Protein AF-A0A2G6KMD9-F1 (afdb_monomer)

Secondary structure (DSSP, 8-state):
--SPPPTTEEP--EEE---HHHHHTT-S-EEEEEEEEEEEE-TT-PPTT-EEEEEEEETTTTEEEEEEEEEEEEEEEEETTEEEEESSSSSSPPPHHHHHHTT--HHHHHHHHHH--TT-EEEEEEEEEESEEE-PEEEEEPPPTTS-S---S-------EEE--SSS-PPPPSPPSS-S-S--BTTEEEETTTTEEEEEEE-TTSS-EEEEEHHHHTTTTTSS-------S-PPPP--SSEEEEEE---SS-B-TTTEEEEEEEEEETTEEEEEEE-S-BPTT-EEEEEE-SB-TTSPBP-S-EEEEEEEEEEEEEEEPPP-TTSS--TT-----------------------PPPEEEEEEEEEEEEEPPPP--------TTS--S-------GGGTTTTTTT-EETT--EEETTTTEEE-TTS-EEEGGGS----------SSEEEEE-TTSPEEEEETTEEEEEETTTTEEEE-SSS----SEEEE-TTS-EEEEETTEEEEEPTTS-EEEEE--SSS-SB-STT-BGGGB---SS--EEE-TTSPEEEEETTEEEEE-TTSBEEEEEEBTTB---TTT-TTS-PPPPPPPP-

Foldseek 3Di:
DLADAQPQWDADDKDFDDDPVCVVVVHPKFFDPFWDKDKDFPPQQPAALFWFFKWFQDPVQRDTGFAFTWFKKFFQAQDPLFTFIDRHRPSDGDDPVRCVVNVNDRVNRNVCSVVDHRGTIITIDIDGIGGIMGRTFGKDFDADDVRDPPLDPPDQDAKDKDFDDDDPFDDPPDPPPDDDPWPDDPFKTADVRLRKIKGWDDDPPDPWIKMFMVSCCLLQPPPDPDPPPDDDDDDDRFDQWTKMKIWAAAPAAFDDPFFQKKKKWKDWQNDIDIDIDGSRGGHRDIDIDTHNQAHPVRHHHQAWIKMKMKMKTKGKMFGFGFDPPDSRRRSPDDDDDDDDDDDDDDPDDRPPDPGDIDMDMDMHMDMDTHGHGQDSDPDPPPPPDDDDDDDDQDDVCVQQVPPSRIHIQCDWDARPRQQWIQGNNGDIDGCPPVPDDDDCLDDDPFAFAEAAPVGWTWGDDQFFIWTQDSVVRDIDTLAPGGAGFPGWYQAPVRWIWTQAFQFIWTQDNNRDTHTQAGCNAQDFDPDFFDARNRDRAHGDWDWDADNVRKIWIDGAFFIWIQDPVRTIDTPAADHPDADDCVVPVPHRTDHDPDDDD

pLDDT: mean 72.75, std 21.97, range [21.19, 98.0]

Solvent-accessible surface area (backbone atoms only — not comparable to full-atom values): 35023 Å² total; per-residue (Å²): 129,99,64,87,71,59,93,56,53,34,91,75,49,71,52,67,62,87,53,72,68,43,61,75,67,69,50,93,65,50,74,51,98,57,72,44,78,48,77,43,74,40,85,61,49,66,52,45,33,39,42,36,19,20,29,35,50,40,80,89,76,56,39,77,44,64,34,65,43,22,36,22,33,29,31,66,38,70,56,99,65,26,40,36,40,18,57,68,52,80,84,48,74,56,49,76,66,61,34,53,76,70,68,56,45,75,68,53,27,32,53,45,35,76,75,51,52,63,73,43,43,31,37,42,34,73,40,53,53,48,44,44,35,37,51,35,39,32,44,43,66,40,62,27,95,89,73,44,68,81,60,56,75,76,76,79,58,78,41,51,67,46,59,59,72,80,70,99,56,77,79,79,69,77,80,72,81,88,69,92,76,65,74,80,46,98,48,42,46,70,40,76,86,74,70,26,47,32,38,48,43,81,41,90,96,54,101,48,35,40,20,36,40,45,77,59,39,82,78,58,80,72,85,58,100,63,87,82,85,69,91,73,95,68,75,78,77,77,54,73,40,29,45,39,33,41,56,73,26,70,96,41,56,47,54,62,50,26,34,64,34,34,37,43,36,41,36,40,66,87,38,76,48,76,50,78,40,68,27,83,37,55,57,65,32,65,51,77,47,78,37,73,24,49,38,68,86,67,48,76,48,86,48,63,39,69,32,39,42,38,38,35,46,27,26,41,27,31,69,47,86,56,54,70,92,41,66,49,31,32,83,57,80,86,76,87,69,88,82,85,88,84,85,83,90,74,91,73,77,79,84,83,49,75,61,62,80,43,78,47,75,49,74,32,57,37,74,45,74,42,56,42,31,72,84,82,75,87,68,80,81,70,82,89,73,74,82,86,89,75,86,78,78,54,51,85,56,67,65,23,68,84,62,85,55,27,18,45,42,86,51,64,49,62,25,84,73,71,42,32,36,38,40,12,71,64,53,74,47,58,48,86,76,61,70,84,82,89,72,88,88,75,89,68,100,40,52,78,48,41,69,47,97,88,66,28,37,33,31,33,38,71,43,36,42,32,42,34,38,70,92,76,73,44,76,43,74,52,49,70,58,84,42,61,40,80,48,45,42,64,32,87,86,69,47,41,36,37,32,28,67,8,27,37,22,41,54,44,97,82,19,47,75,42,82,58,30,27,52,61,35,69,74,49,55,79,58,54,68,34,51,25,51,44,19,35,29,57,58,72,67,59,69,49,55,47,91,86,68,31,37,41,32,48,46,90,26,18,37,31,34,35,44,90,86,43,28,24,39,73,78,38,30,41,71,87,43,79,46,54,60,88,80,39,85,87,52,64,47,37,65,70,82,75,75,85,126

Nearest PDB structures (foldseek):
  6vhh-assembly1_A  TM=6.179E-01  e=1.095E-17  Homo sapiens
  6ske-assembly2_C  TM=5.964E-01  e=6.417E-18  Gallus gallus
  7bam-assembly1_B  TM=6.056E-01  e=3.021E-17  Homo sapiens
  8r51-assembly1_A  TM=6.119E-01  e=1.761E-16  Mus musculus
  8fia-assembly1_A-2  TM=5.191E-01  e=4.657E-18  Drosophila melanogaster

Structure (mmCIF, N/CA/C/O backbone):
data_AF-A0A2G6KMD9-F1
#
_entry.id   AF-A0A2G6KMD9-F1
#
loop_
_atom_site.group_PDB
_atom_site.id
_atom_site.type_symbol
_atom_site.label_atom_id
_atom_site.label_alt_id
_atom_site.label_comp_id
_atom_site.label_asym_id
_atom_site.label_entity_id
_atom_site.label_seq_id
_atom_site.pdbx_PDB_ins_code
_atom_site.Cartn_x
_atom_site.Cartn_y
_atom_site.Cartn_z
_atom_site.occupancy
_atom_site.B_iso_or_equiv
_atom_site.auth_seq_id
_atom_site.auth_comp_id
_atom_site.auth_asym_id
_atom_site.auth_atom_id
_atom_site.pdbx_PDB_model_num
ATOM 1 N N . MET A 1 1 ? -18.897 -0.522 8.073 1.00 76.06 1 MET A N 1
ATOM 2 C CA . MET A 1 1 ? -18.429 0.690 8.773 1.00 76.06 1 MET A CA 1
ATOM 3 C C . MET A 1 1 ? -18.901 1.916 8.015 1.00 76.06 1 MET A C 1
ATOM 5 O O . MET A 1 1 ? -18.719 1.930 6.805 1.00 76.06 1 MET A O 1
ATOM 9 N N . PRO A 1 2 ? -19.543 2.889 8.679 1.00 77.81 2 PRO A N 1
ATOM 10 C CA . PRO A 1 2 ? -20.157 4.060 8.036 1.00 77.81 2 PRO A CA 1
ATOM 11 C C . PRO A 1 2 ? -19.167 5.186 7.677 1.00 77.81 2 PRO A C 1
ATOM 13 O O . PRO A 1 2 ? -19.543 6.108 6.963 1.00 77.81 2 PRO A O 1
ATOM 16 N N . GLY A 1 3 ? -17.921 5.115 8.153 1.00 73.19 3 GLY A N 1
ATOM 17 C CA . GLY A 1 3 ? -16.843 6.055 7.845 1.00 73.19 3 GLY A CA 1
ATOM 18 C C . GLY A 1 3 ? -15.487 5.481 8.257 1.00 73.19 3 GLY A C 1
ATOM 19 O O . GLY A 1 3 ? -15.435 4.512 9.022 1.00 73.19 3 GLY A O 1
ATOM 20 N N . GLU A 1 4 ? -14.396 6.058 7.748 1.00 70.38 4 GLU A N 1
ATOM 21 C CA . GLU A 1 4 ? -13.040 5.655 8.138 1.00 70.38 4 GLU A CA 1
ATOM 22 C C . GLU A 1 4 ? -12.811 5.908 9.634 1.00 70.38 4 GLU A C 1
ATOM 24 O O . GLU A 1 4 ? -13.211 6.937 10.183 1.00 70.38 4 GLU A O 1
ATOM 29 N N . LEU A 1 5 ? -12.187 4.942 10.305 1.00 65.56 5 LEU A N 1
ATOM 30 C CA . LEU A 1 5 ? -11.776 5.087 11.694 1.00 65.56 5 LEU A CA 1
ATOM 31 C C . LEU A 1 5 ? -10.442 5.834 11.792 1.00 65.56 5 LEU A C 1
ATOM 33 O O . LEU A 1 5 ? -9.639 5.802 10.856 1.00 65.56 5 LEU A O 1
ATOM 37 N N . PRO A 1 6 ? -10.145 6.428 12.957 1.00 64.06 6 PRO A N 1
ATOM 38 C CA . PRO A 1 6 ? -8.815 6.934 13.257 1.00 64.06 6 PRO A CA 1
ATOM 39 C C . PRO A 1 6 ? -7.731 5.867 12.985 1.00 64.06 6 PRO A C 1
ATOM 41 O O . PRO A 1 6 ? -7.914 4.706 13.352 1.00 64.06 6 PRO A O 1
ATOM 44 N N . PRO A 1 7 ? -6.583 6.219 12.372 1.00 55.38 7 PRO A N 1
ATOM 45 C CA . PRO A 1 7 ? -5.608 5.236 11.879 1.00 55.38 7 PRO A CA 1
ATOM 46 C C . PRO A 1 7 ? -5.012 4.277 12.924 1.00 55.38 7 PRO A C 1
ATOM 48 O O . PRO A 1 7 ? -4.475 3.234 12.557 1.00 55.38 7 PRO A O 1
ATOM 51 N N . ALA A 1 8 ? -5.067 4.640 14.210 1.00 59.06 8 ALA A N 1
ATOM 52 C CA . ALA A 1 8 ? -4.563 3.832 15.323 1.00 59.06 8 ALA A CA 1
ATOM 53 C C . ALA A 1 8 ? -5.624 2.893 15.928 1.00 59.06 8 ALA A C 1
ATOM 55 O O . ALA A 1 8 ? -5.355 2.242 16.933 1.00 59.06 8 ALA A O 1
ATOM 56 N N . THR A 1 9 ? -6.819 2.824 15.342 1.00 69.25 9 THR A N 1
ATOM 57 C CA . THR A 1 9 ? -7.937 2.031 15.851 1.00 69.25 9 THR A CA 1
ATOM 58 C C . THR A 1 9 ? -7.910 0.619 15.269 1.00 69.25 9 THR A C 1
ATOM 60 O O . THR A 1 9 ? -7.997 0.433 14.056 1.00 69.25 9 THR A O 1
ATOM 63 N N . GLY A 1 10 ? -7.782 -0.389 16.129 1.00 71.62 10 GLY A N 1
ATOM 64 C CA . GLY A 1 10 ? -7.841 -1.793 15.740 1.00 71.62 10 GLY A CA 1
ATOM 65 C C . GLY A 1 10 ? -9.282 -2.285 15.761 1.00 71.62 10 GLY A C 1
ATOM 66 O O . GLY A 1 10 ? -9.937 -2.182 16.793 1.00 71.62 10 GLY A O 1
ATOM 67 N N . TYR A 1 11 ? -9.758 -2.836 14.644 1.00 77.38 11 TYR A N 1
ATOM 68 C CA . TYR A 1 11 ? -11.122 -3.355 14.517 1.00 77.38 11 TYR A CA 1
ATOM 69 C C . TYR A 1 11 ? -11.401 -4.490 15.502 1.00 77.38 11 TYR A C 1
ATOM 71 O O . TYR A 1 11 ? -10.629 -5.442 15.574 1.00 77.38 11 TYR A O 1
ATOM 79 N N . THR A 1 12 ? -12.521 -4.416 16.205 1.00 84.19 12 THR A N 1
ATOM 80 C CA . THR A 1 12 ? -13.030 -5.446 17.109 1.00 84.19 12 THR A CA 1
ATOM 81 C C . THR A 1 12 ? -14.528 -5.645 16.856 1.00 84.19 12 THR A C 1
ATOM 83 O O . THR A 1 12 ? -14.895 -6.544 16.105 1.00 84.19 12 THR A O 1
ATOM 86 N N . PHE A 1 13 ? -15.390 -4.793 17.413 1.00 89.56 13 PHE A N 1
ATOM 87 C CA . PHE A 1 13 ? -16.843 -4.889 17.337 1.00 89.56 13 PHE A CA 1
ATOM 88 C C . PHE A 1 13 ? -17.452 -3.539 16.971 1.00 89.56 13 PHE A C 1
ATOM 90 O O . PHE A 1 13 ? -17.225 -2.532 17.643 1.00 89.56 13 PHE A O 1
ATOM 97 N N . ALA A 1 14 ? -18.274 -3.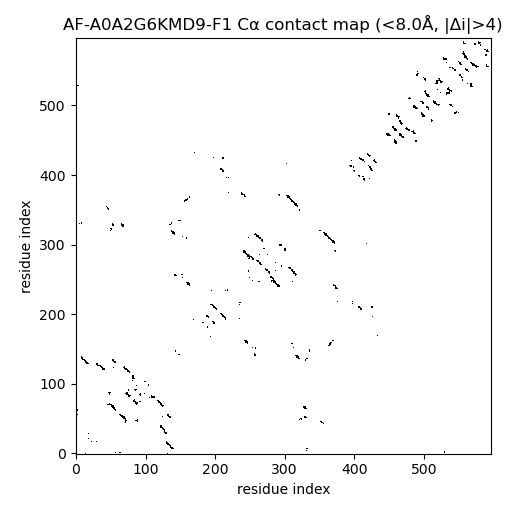543 15.926 1.00 90.25 14 ALA A N 1
ATOM 98 C CA . ALA A 1 14 ? -19.079 -2.402 15.533 1.00 90.25 14 ALA A CA 1
ATOM 99 C C . ALA A 1 14 ? -20.473 -2.875 15.127 1.00 90.25 14 ALA A C 1
ATOM 101 O O . ALA A 1 14 ? -20.619 -3.844 14.379 1.00 90.25 14 ALA A O 1
ATOM 102 N N . ALA A 1 15 ? -21.492 -2.168 15.599 1.00 91.19 15 ALA A N 1
ATOM 103 C CA . ALA A 1 15 ? -22.884 -2.503 15.353 1.00 91.19 15 ALA A CA 1
ATOM 104 C C . ALA A 1 15 ? -23.714 -1.237 15.143 1.00 91.19 15 ALA A C 1
ATOM 106 O O . ALA A 1 15 ? -23.487 -0.206 15.772 1.00 91.19 15 ALA A O 1
ATOM 107 N N . GLU A 1 16 ? -24.708 -1.322 14.264 1.00 89.38 16 GLU A N 1
ATOM 108 C CA . GLU A 1 16 ? -25.755 -0.314 14.133 1.00 89.38 16 GLU A CA 1
ATOM 109 C C . GLU A 1 16 ? -27.092 -0.984 14.433 1.00 89.38 16 GLU A C 1
ATOM 111 O O . GLU A 1 16 ? -27.443 -2.000 13.834 1.00 89.38 16 GLU A O 1
ATOM 116 N N . PHE A 1 17 ? -27.829 -0.413 15.380 1.00 86.12 17 PHE A N 1
ATOM 117 C CA . PHE A 1 17 ? -29.127 -0.921 15.804 1.00 86.12 17 PHE A CA 1
ATOM 118 C C . PHE A 1 17 ? -30.247 -0.066 15.207 1.00 86.12 17 PHE A C 1
ATOM 120 O O . PHE A 1 17 ? -30.090 1.139 15.011 1.00 86.12 17 PHE A O 1
ATOM 127 N N . SER A 1 18 ? -31.395 -0.679 14.932 1.00 86.25 18 SER A N 1
ATOM 128 C CA . SER A 1 18 ? -32.607 0.016 14.491 1.00 86.25 18 SER A CA 1
ATOM 129 C C . SER A 1 18 ? -33.849 -0.676 15.055 1.00 86.25 18 SER A C 1
ATOM 131 O O . SER A 1 18 ? -33.765 -1.794 15.561 1.00 86.25 18 SER A O 1
ATOM 133 N N . VAL A 1 19 ? -34.994 0.003 14.994 1.00 89.75 19 VAL A N 1
ATOM 134 C CA . VAL A 1 19 ? -36.308 -0.567 15.325 1.00 89.75 19 VAL A CA 1
ATOM 135 C C . VAL A 1 19 ? -37.281 -0.273 14.196 1.00 89.75 19 VAL A C 1
ATOM 137 O O . VAL A 1 19 ? -37.275 0.830 13.641 1.00 89.75 19 VAL A O 1
ATOM 140 N N . ASP A 1 20 ? -38.137 -1.242 13.883 1.00 90.56 20 ASP A N 1
ATOM 141 C CA . ASP A 1 20 ? -39.051 -1.188 12.737 1.00 90.56 20 ASP A CA 1
ATOM 142 C C . ASP A 1 20 ? -39.938 0.062 12.751 1.00 90.56 20 ASP A C 1
ATOM 144 O O . ASP A 1 20 ? -40.170 0.682 11.715 1.00 90.56 20 ASP A O 1
ATOM 148 N N . GLN A 1 21 ? -40.383 0.496 13.934 1.00 90.94 21 GLN A N 1
ATOM 149 C CA . GLN A 1 21 ? -41.205 1.696 14.089 1.00 90.94 21 GLN A CA 1
ATOM 150 C C . GLN A 1 21 ? -40.458 2.973 13.685 1.00 90.94 21 GLN A C 1
ATOM 152 O O . GLN A 1 21 ? -41.065 3.873 13.110 1.00 90.94 21 GLN A O 1
ATOM 157 N N . ALA A 1 22 ? -39.152 3.065 13.961 1.00 87.12 22 ALA A N 1
ATOM 158 C CA . ALA A 1 22 ? -38.348 4.225 13.579 1.00 87.12 22 ALA A CA 1
ATOM 159 C C . ALA A 1 22 ? -38.139 4.278 12.060 1.00 87.12 22 ALA A C 1
ATOM 161 O O . ALA A 1 22 ? -38.238 5.351 11.467 1.00 87.12 22 ALA A O 1
ATOM 162 N N . ILE A 1 23 ? -37.930 3.116 11.431 1.00 85.06 23 ILE A N 1
ATOM 163 C CA . ILE A 1 23 ? -37.818 2.991 9.972 1.00 85.06 23 ILE A CA 1
ATOM 164 C C . ILE A 1 23 ? -39.144 3.379 9.310 1.00 85.06 23 ILE A C 1
ATOM 166 O O . ILE A 1 23 ? -39.164 4.219 8.412 1.00 85.06 23 ILE A O 1
ATOM 170 N N . ALA A 1 24 ? -40.260 2.826 9.791 1.00 89.81 24 ALA A N 1
ATOM 171 C CA . ALA A 1 24 ? -41.595 3.112 9.269 1.00 89.81 24 ALA A CA 1
ATOM 172 C C . ALA A 1 24 ? -41.994 4.590 9.424 1.00 89.81 24 ALA A C 1
ATOM 174 O O . ALA A 1 24 ? -42.695 5.132 8.571 1.00 89.81 24 ALA A O 1
ATOM 175 N N . ALA A 1 25 ? -41.533 5.254 10.487 1.00 90.38 25 ALA A N 1
ATOM 176 C CA . ALA A 1 25 ? -41.767 6.677 10.723 1.00 90.38 25 ALA A CA 1
ATOM 177 C C . ALA A 1 25 ? -40.819 7.605 9.936 1.00 90.38 25 ALA A C 1
ATOM 179 O O . ALA A 1 25 ? -40.954 8.824 10.038 1.00 90.38 25 ALA A O 1
ATOM 180 N N . GLY A 1 26 ? -39.844 7.066 9.193 1.00 87.00 26 GLY A N 1
ATOM 181 C CA . GLY A 1 26 ? -38.808 7.865 8.533 1.00 87.00 26 GLY A CA 1
ATOM 182 C C . GLY A 1 26 ? -37.930 8.649 9.517 1.00 87.00 26 GLY A C 1
ATOM 183 O O . GLY A 1 26 ? -37.413 9.712 9.175 1.00 87.00 26 GLY A O 1
ATOM 184 N N . ALA A 1 27 ? -37.794 8.165 10.756 1.00 85.00 27 ALA A N 1
ATOM 185 C CA . ALA A 1 27 ? -37.004 8.828 11.783 1.00 85.00 27 ALA A CA 1
ATOM 186 C C . ALA A 1 27 ? -35.503 8.717 11.474 1.00 85.00 27 ALA A C 1
ATOM 188 O O . ALA A 1 27 ? -35.006 7.659 11.095 1.00 85.00 27 ALA A O 1
ATOM 189 N N . SER A 1 28 ? -34.761 9.806 11.684 1.00 78.25 28 SER A N 1
ATOM 190 C CA . SER A 1 28 ? -33.312 9.848 11.447 1.00 78.25 28 SER A CA 1
ATOM 191 C C . SER A 1 28 ? -32.477 9.283 12.603 1.00 78.25 28 SER A C 1
ATOM 193 O O . SER A 1 28 ? -31.307 8.963 12.412 1.00 78.25 28 SER A O 1
ATOM 195 N N . THR A 1 29 ? -33.050 9.168 13.805 1.00 83.38 29 THR A N 1
ATOM 196 C CA . THR A 1 29 ? -32.391 8.607 14.995 1.00 83.38 29 THR A CA 1
ATOM 197 C C . THR A 1 29 ? -33.424 8.171 16.038 1.00 83.38 29 THR A C 1
ATOM 199 O O . THR A 1 29 ? -34.547 8.680 16.063 1.00 83.38 29 THR A O 1
ATOM 202 N N . VAL A 1 30 ? -33.034 7.259 16.929 1.00 90.06 30 VAL A N 1
ATOM 203 C CA . VAL A 1 30 ? -33.793 6.881 18.130 1.00 90.06 30 VAL A CA 1
ATOM 204 C C . VAL A 1 30 ? -32.983 7.303 19.342 1.00 90.06 30 VAL A C 1
ATOM 206 O O . VAL A 1 30 ? -31.837 6.892 19.466 1.00 90.06 30 VAL A O 1
ATOM 209 N N . LYS A 1 31 ? -33.563 8.103 20.238 1.00 91.69 31 LYS A N 1
ATOM 210 C CA . LYS A 1 31 ? -32.912 8.556 21.477 1.00 91.69 31 LYS A CA 1
ATOM 211 C C . LYS A 1 31 ? -33.617 7.960 22.684 1.00 91.69 31 LYS A C 1
ATOM 213 O O . LYS A 1 31 ? -34.846 7.929 22.721 1.00 91.69 31 LYS A O 1
ATOM 218 N N . PHE A 1 32 ? -32.848 7.527 23.673 1.00 93.00 32 PHE A N 1
ATOM 219 C CA . PHE A 1 32 ? -33.397 6.946 24.891 1.00 93.00 32 PHE A CA 1
ATOM 220 C C . PHE A 1 32 ? -33.556 7.998 25.984 1.00 93.00 32 PHE A C 1
ATOM 222 O O . PHE A 1 32 ? -32.746 8.914 26.112 1.00 93.00 32 PHE A O 1
ATOM 229 N N . SER A 1 33 ? -34.598 7.853 26.802 1.00 92.81 33 SER A N 1
ATOM 230 C CA . SER A 1 33 ? -34.796 8.683 27.996 1.00 92.81 33 SER A CA 1
ATOM 231 C C . SER A 1 33 ? -33.797 8.358 29.111 1.00 92.81 33 SER A C 1
ATOM 233 O O . SER A 1 33 ? -33.585 9.180 30.000 1.00 92.81 33 SER A O 1
ATOM 235 N N . GLN A 1 34 ? -33.188 7.172 29.062 1.00 89.62 34 GLN A N 1
ATOM 236 C CA . GLN A 1 34 ? -32.118 6.706 29.940 1.00 89.62 34 GLN A CA 1
ATOM 237 C C . GLN A 1 34 ? -31.128 5.867 29.120 1.00 89.62 34 GLN A C 1
ATOM 239 O O . GLN A 1 34 ? -31.553 5.247 28.144 1.00 89.62 34 GLN A O 1
ATOM 244 N N . PRO A 1 35 ? -29.832 5.821 29.477 1.00 91.50 35 PRO A N 1
ATOM 245 C CA . PRO A 1 35 ? -28.874 4.974 28.775 1.00 91.50 35 PRO A CA 1
ATOM 246 C C . PRO A 1 35 ? -29.306 3.502 28.761 1.00 91.50 35 PRO A C 1
ATOM 248 O O . PRO A 1 35 ? -29.755 2.970 29.775 1.00 91.50 35 PRO A O 1
ATOM 251 N N . VAL A 1 36 ? -29.140 2.845 27.617 1.00 92.19 36 VAL A N 1
ATOM 252 C CA . VAL A 1 36 ? -29.391 1.413 27.425 1.00 92.19 36 VAL A CA 1
ATOM 253 C C . VAL A 1 36 ? -28.057 0.681 27.374 1.00 92.19 36 VAL A C 1
ATOM 255 O O . VAL A 1 36 ? -27.100 1.155 26.755 1.00 92.19 36 VAL A O 1
ATOM 258 N N . VAL A 1 37 ? -27.997 -0.477 28.028 1.00 93.75 37 VAL A N 1
ATOM 259 C CA . VAL A 1 37 ? -26.789 -1.301 28.092 1.00 93.75 37 VAL A CA 1
ATOM 260 C C . VAL A 1 37 ? -26.706 -2.215 26.873 1.00 93.75 37 VAL A C 1
ATOM 262 O O . VAL A 1 37 ? -27.661 -2.919 26.547 1.00 93.75 37 VAL A O 1
ATOM 265 N N . VAL A 1 38 ? -25.549 -2.217 26.224 1.00 93.25 38 VAL A N 1
ATOM 266 C CA . VAL A 1 38 ? -25.149 -3.202 25.222 1.00 93.25 38 VAL A CA 1
ATOM 267 C C . VAL A 1 38 ? -24.173 -4.161 25.892 1.00 93.25 38 VAL A C 1
ATOM 269 O O . VAL A 1 38 ? -23.189 -3.724 26.500 1.00 93.25 38 VAL A O 1
ATOM 272 N N . TYR A 1 39 ? -24.467 -5.455 25.788 1.00 95.06 39 TYR A N 1
ATOM 273 C CA . TYR A 1 39 ? -23.563 -6.523 26.192 1.00 95.06 39 TYR A CA 1
ATOM 274 C C . TYR A 1 39 ? -23.031 -7.220 24.955 1.00 95.06 39 TYR A C 1
ATOM 276 O O . TYR A 1 39 ? -23.813 -7.553 24.068 1.00 95.06 39 TYR A O 1
ATOM 284 N N . GLU A 1 40 ? -21.731 -7.462 24.946 1.00 95.56 40 GLU A N 1
ATOM 285 C CA . GLU A 1 40 ? -21.066 -8.304 23.960 1.00 95.56 40 GLU A CA 1
ATOM 286 C C . GLU A 1 40 ? -20.193 -9.307 24.710 1.00 95.56 40 GLU A C 1
ATOM 288 O O . GLU A 1 40 ? -19.603 -8.965 25.741 1.00 95.56 40 GLU A O 1
ATOM 293 N N . ASP A 1 41 ? -20.098 -10.539 24.221 1.00 95.31 41 ASP A N 1
ATOM 294 C CA . ASP A 1 41 ? -19.186 -11.517 24.807 1.00 95.31 41 ASP A CA 1
ATOM 295 C C . ASP A 1 41 ? -17.748 -10.994 24.729 1.00 95.31 41 ASP A C 1
ATOM 297 O O . ASP A 1 41 ? -17.342 -10.365 23.753 1.00 95.31 41 ASP A O 1
ATOM 301 N N . ASN A 1 42 ? -16.918 -11.269 25.734 1.00 93.56 42 ASN A N 1
ATOM 302 C CA . ASN A 1 42 ? -15.502 -10.906 25.684 1.00 93.56 42 ASN A CA 1
ATOM 303 C C . ASN A 1 42 ? -14.715 -11.890 24.798 1.00 93.56 42 ASN A C 1
ATOM 305 O O . ASN A 1 42 ? -13.782 -12.555 25.248 1.00 93.56 42 ASN A O 1
ATOM 309 N N . PHE A 1 43 ? -15.096 -11.997 23.524 1.00 90.56 43 PHE A N 1
ATOM 310 C CA . PHE A 1 43 ? -14.591 -12.990 22.571 1.00 90.56 43 PHE A CA 1
ATOM 311 C C . PHE A 1 43 ? -13.095 -12.826 22.250 1.00 90.56 43 PHE A C 1
ATOM 313 O O . PHE A 1 43 ? -12.441 -13.777 21.822 1.00 90.56 43 PHE A O 1
ATOM 320 N N . LEU A 1 44 ? -12.529 -11.638 22.500 1.00 86.25 44 LEU A N 1
ATOM 321 C CA . LEU A 1 44 ? -11.090 -11.359 22.396 1.00 86.25 44 LEU A CA 1
ATOM 322 C C . LEU A 1 44 ? -10.331 -11.580 23.715 1.00 86.25 44 LEU A C 1
ATOM 324 O O . LEU A 1 44 ? -9.125 -11.349 23.759 1.00 86.25 44 LEU A O 1
ATOM 328 N N . ASN A 1 45 ? -11.007 -12.040 24.775 1.00 88.50 45 ASN A N 1
ATOM 329 C CA . ASN A 1 45 ? -10.433 -12.322 26.095 1.00 88.50 45 ASN A CA 1
ATOM 330 C C . ASN A 1 45 ? -9.633 -11.145 26.676 1.00 88.50 45 ASN A C 1
ATOM 332 O O . ASN A 1 45 ? -8.581 -11.325 27.299 1.00 88.50 45 ASN A O 1
ATOM 336 N N . PHE A 1 46 ? -10.116 -9.922 26.460 1.00 87.25 46 PHE A N 1
ATOM 337 C CA . PHE A 1 46 ? -9.489 -8.738 27.024 1.00 87.25 46 PHE A CA 1
ATOM 338 C C . PHE A 1 46 ? -9.587 -8.746 28.565 1.00 87.25 46 PHE A C 1
ATOM 340 O O . PHE A 1 46 ? -10.531 -9.318 29.120 1.00 87.25 46 PHE A O 1
ATOM 347 N N . PRO A 1 47 ? -8.606 -8.158 29.277 1.00 89.31 47 PRO A N 1
ATOM 348 C CA . PRO A 1 47 ? -8.546 -8.189 30.738 1.00 89.31 47 PRO A CA 1
ATOM 349 C C . PRO A 1 47 ? -9.810 -7.662 31.427 1.00 89.31 47 PRO A C 1
ATOM 351 O O . PRO A 1 47 ? -10.335 -6.605 31.082 1.00 89.31 47 PRO A O 1
ATOM 354 N N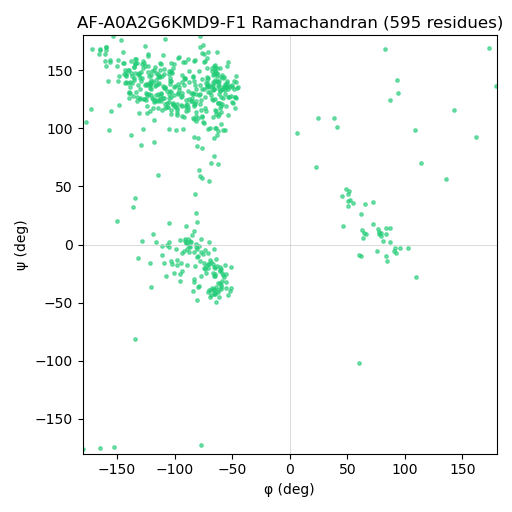 . ILE A 1 48 ? -10.266 -8.375 32.458 1.00 91.81 48 ILE A N 1
ATOM 355 C CA . ILE A 1 48 ? -11.375 -7.922 33.307 1.00 91.81 48 ILE A CA 1
ATOM 356 C C . ILE A 1 48 ? -10.985 -6.613 34.000 1.00 91.81 48 ILE A C 1
ATOM 358 O O . ILE A 1 48 ? -9.839 -6.435 34.404 1.00 91.81 48 ILE A O 1
ATOM 362 N N . GLY A 1 49 ? -11.936 -5.690 34.116 1.00 89.75 49 GLY A N 1
ATOM 363 C CA . GLY A 1 49 ? -11.730 -4.355 34.668 1.00 89.75 49 GLY A CA 1
ATOM 364 C C . GLY A 1 49 ? -11.211 -3.322 33.669 1.00 89.75 49 GLY A C 1
ATOM 365 O O . GLY A 1 49 ? -11.314 -2.117 33.925 1.00 89.75 49 GLY A O 1
ATOM 366 N N . GLU A 1 50 ? -10.726 -3.744 32.499 1.00 86.06 50 GLU A N 1
ATOM 367 C CA . GLU A 1 50 ? -10.264 -2.820 31.467 1.00 86.06 50 GLU A CA 1
ATOM 368 C C . GLU A 1 50 ? -11.422 -1.977 30.908 1.00 86.06 50 GLU A C 1
ATOM 370 O O . GLU A 1 50 ? -12.581 -2.404 30.850 1.00 86.06 50 GLU A O 1
ATOM 375 N N . ALA A 1 51 ? -11.106 -0.736 30.534 1.00 88.94 51 ALA A N 1
ATOM 376 C CA . ALA A 1 51 ? -12.057 0.137 29.869 1.00 88.94 51 ALA A CA 1
ATOM 377 C C . ALA A 1 51 ? -12.288 -0.353 28.431 1.00 88.94 51 ALA A C 1
ATOM 379 O O . ALA A 1 51 ? -11.339 -0.680 27.720 1.00 88.94 51 ALA A O 1
ATOM 380 N N . VAL A 1 52 ? -13.541 -0.361 27.993 1.00 91.88 52 VAL A N 1
ATOM 381 C CA . VAL A 1 52 ? -13.918 -0.587 26.592 1.00 91.88 52 VAL A CA 1
ATOM 382 C C . VAL A 1 52 ? -13.995 0.788 25.933 1.00 91.88 52 VAL A C 1
ATOM 384 O O . VAL A 1 52 ? -14.885 1.552 26.307 1.00 91.88 52 VAL A O 1
ATOM 387 N N . PRO A 1 53 ? -13.080 1.183 25.029 1.00 89.88 53 PRO A N 1
ATOM 388 C CA . PRO A 1 53 ? -13.201 2.460 24.339 1.00 89.88 53 PRO A CA 1
ATOM 389 C C . PRO A 1 53 ? -14.373 2.406 23.372 1.00 89.88 53 PRO A C 1
ATOM 391 O O . PRO A 1 53 ? -14.492 1.459 22.603 1.00 89.88 53 PRO A O 1
ATOM 394 N N . VAL A 1 54 ? -15.231 3.421 23.417 1.00 90.31 54 VAL A N 1
ATOM 395 C CA . VAL A 1 54 ? -16.464 3.452 22.628 1.00 90.31 54 VAL A CA 1
ATOM 396 C C . VAL A 1 54 ? -16.590 4.788 21.912 1.00 90.31 54 VAL A C 1
ATOM 398 O O . VAL A 1 54 ? -16.323 5.848 22.486 1.00 90.31 54 VAL A O 1
ATOM 401 N N . GLY A 1 55 ? -17.003 4.729 20.652 1.00 89.56 55 GLY A N 1
ATOM 402 C CA . GLY A 1 55 ? -17.411 5.888 19.876 1.00 89.56 55 GLY A CA 1
ATOM 403 C C . GLY A 1 55 ? -18.651 5.581 19.049 1.00 89.56 55 GLY A C 1
ATOM 404 O O . GLY A 1 55 ? -18.944 4.423 18.748 1.00 89.56 55 GLY A O 1
ATOM 405 N N . TYR A 1 56 ? -19.380 6.623 18.664 1.00 90.06 56 TYR A N 1
ATOM 406 C CA . TYR A 1 56 ? -20.447 6.506 17.674 1.00 90.06 56 TYR A CA 1
ATOM 407 C C . TYR A 1 56 ? -20.137 7.337 16.441 1.00 90.06 56 TYR A C 1
ATOM 409 O O . TYR A 1 56 ? -19.434 8.344 16.510 1.00 90.06 56 TYR A O 1
ATOM 417 N N . TYR A 1 57 ? -20.677 6.925 15.303 1.00 88.00 57 TYR A N 1
ATOM 418 C CA . TYR A 1 57 ? -20.569 7.698 14.078 1.00 88.00 57 TYR A CA 1
ATOM 419 C C . TYR A 1 57 ? -21.726 8.691 13.968 1.00 88.00 57 TYR A C 1
ATOM 421 O O . TYR A 1 57 ? -22.889 8.293 13.841 1.00 88.00 57 TYR A O 1
ATOM 429 N N . ASP A 1 58 ? -21.408 9.984 13.985 1.00 84.56 58 ASP A N 1
ATOM 430 C CA . ASP A 1 58 ? -22.366 11.036 13.665 1.00 84.56 58 ASP A CA 1
ATOM 431 C C . ASP A 1 58 ? -22.431 11.206 12.142 1.00 84.56 58 ASP A C 1
ATOM 433 O O . ASP A 1 58 ? -21.507 11.726 11.510 1.00 84.56 58 ASP A O 1
ATOM 437 N N . LYS A 1 59 ? -23.542 10.760 11.543 1.00 81.38 59 LYS A N 1
ATOM 438 C CA . LYS A 1 59 ? -23.760 10.819 10.090 1.00 81.38 59 LYS A CA 1
ATOM 439 C C . LYS A 1 59 ? -23.870 12.252 9.557 1.00 81.38 59 LYS A C 1
ATOM 441 O O . LYS A 1 59 ? -23.555 12.469 8.394 1.00 81.38 59 LYS A O 1
ATOM 446 N N . ALA A 1 60 ? -24.310 13.216 10.368 1.00 78.81 60 ALA A N 1
ATOM 447 C CA . ALA A 1 60 ? -24.434 14.610 9.947 1.00 78.81 60 ALA A CA 1
ATOM 448 C C . ALA A 1 60 ? -23.073 15.320 9.954 1.00 78.81 60 ALA A C 1
ATOM 450 O O . ALA A 1 60 ? -22.796 16.136 9.079 1.00 78.81 60 ALA A O 1
ATOM 451 N N . MET A 1 61 ? -22.211 14.984 10.916 1.00 74.88 61 MET A N 1
ATOM 452 C CA . MET A 1 61 ? -20.838 15.498 10.997 1.00 74.88 61 MET A CA 1
ATOM 453 C C . MET A 1 61 ? -19.828 14.663 10.195 1.00 74.88 61 MET A C 1
ATOM 455 O O . MET A 1 61 ? -18.656 15.034 10.117 1.00 74.88 61 MET A O 1
ATOM 459 N N . ALA A 1 62 ? -20.261 13.524 9.651 1.00 76.31 62 ALA A N 1
ATOM 460 C CA . ALA A 1 62 ? -19.427 12.523 8.991 1.00 76.31 62 ALA A CA 1
ATOM 461 C C . ALA A 1 62 ? -18.200 12.094 9.828 1.00 76.31 62 ALA A C 1
ATOM 463 O O . ALA A 1 62 ? -17.138 11.799 9.283 1.00 76.31 62 ALA A O 1
ATOM 464 N N . THR A 1 63 ? -18.332 12.074 11.159 1.00 75.62 63 THR A N 1
ATOM 465 C CA . THR A 1 63 ? -17.201 11.952 12.094 1.00 75.62 63 THR A CA 1
ATOM 466 C C . THR A 1 63 ? -17.515 10.986 13.236 1.00 75.62 63 THR A C 1
ATOM 468 O O . THR A 1 63 ? -18.643 10.925 13.726 1.00 75.62 63 THR A O 1
ATOM 471 N N . TRP A 1 64 ? -16.499 10.250 13.691 1.00 80.56 64 TRP A N 1
ATOM 472 C CA . TRP A 1 64 ? -16.569 9.441 14.908 1.00 80.56 64 TRP A CA 1
ATOM 473 C C . TRP A 1 64 ? -16.447 10.310 16.162 1.00 80.56 64 TRP A C 1
ATOM 475 O O . TRP A 1 64 ? -15.466 11.034 16.330 1.00 80.56 64 TRP A O 1
ATOM 485 N N . ILE A 1 65 ? -17.426 10.208 17.058 1.00 82.25 65 ILE A N 1
ATOM 486 C CA . ILE A 1 65 ? -17.490 10.952 18.313 1.00 82.25 65 ILE A CA 1
ATOM 487 C C . ILE A 1 65 ? -17.170 10.004 19.477 1.00 82.25 65 ILE A C 1
ATOM 489 O O . ILE A 1 65 ? -17.875 9.005 19.651 1.00 82.25 65 ILE A O 1
ATOM 493 N N . PRO A 1 66 ? -16.132 10.288 20.286 1.00 83.44 66 PRO A N 1
ATOM 494 C CA . PRO A 1 66 ? -15.800 9.476 21.451 1.00 83.44 66 PRO A CA 1
ATOM 495 C C . PRO A 1 66 ? -16.847 9.654 22.561 1.00 83.44 66 PRO A C 1
ATOM 497 O O . PRO A 1 66 ? -17.349 10.757 22.789 1.00 83.44 66 PRO A O 1
ATOM 500 N N . THR A 1 67 ? -17.152 8.581 23.289 1.00 86.75 67 THR A N 1
ATOM 501 C CA . THR A 1 67 ? -18.109 8.578 24.410 1.00 86.75 67 THR A CA 1
ATOM 502 C C . THR A 1 67 ? -17.480 8.014 25.680 1.00 86.75 67 THR A C 1
ATOM 504 O O . THR A 1 67 ? -16.371 7.477 25.616 1.00 86.75 67 THR A O 1
ATOM 507 N N . PRO A 1 68 ? -18.157 8.110 26.845 1.00 88.94 68 PRO A N 1
ATOM 508 C CA . PRO A 1 68 ? -17.702 7.421 28.041 1.00 88.94 68 PRO A CA 1
ATOM 509 C C . PRO A 1 68 ? -17.408 5.944 27.772 1.00 88.94 68 PRO A C 1
ATOM 511 O O . PRO A 1 68 ? -18.175 5.270 27.080 1.00 88.94 68 PRO A O 1
ATOM 514 N N . ASN A 1 69 ? -16.286 5.464 28.301 1.00 89.75 69 ASN A N 1
ATOM 515 C CA . ASN A 1 69 ? -15.862 4.083 28.109 1.00 89.75 69 ASN A CA 1
ATOM 516 C C . ASN A 1 69 ? -16.859 3.095 28.735 1.00 89.75 69 ASN A C 1
ATOM 518 O O . ASN A 1 69 ? -17.431 3.349 29.797 1.00 89.75 69 ASN A O 1
ATOM 522 N N . GLY A 1 70 ? -16.999 1.928 28.113 1.00 93.12 70 GLY A N 1
ATOM 523 C CA . GLY A 1 70 ? -17.570 0.754 28.763 1.00 93.12 70 GLY A CA 1
ATOM 524 C C . GLY A 1 70 ? -16.576 0.071 29.707 1.00 93.12 70 GLY A C 1
ATOM 525 O O . GLY A 1 70 ? -15.467 0.558 29.950 1.00 93.12 70 GLY A O 1
ATOM 526 N N . ARG A 1 71 ? -16.957 -1.101 30.218 1.00 94.00 71 ARG A N 1
ATOM 527 C CA . ARG A 1 71 ? -16.156 -1.905 31.150 1.00 94.00 71 ARG A CA 1
ATOM 528 C C . ARG A 1 71 ? -16.198 -3.378 30.771 1.00 94.00 71 ARG A C 1
ATOM 530 O O . ARG A 1 71 ? -17.268 -3.899 30.466 1.00 94.00 71 ARG A O 1
ATOM 537 N N . ILE A 1 72 ? -15.060 -4.059 30.863 1.00 94.62 72 ILE A N 1
ATOM 538 C CA . ILE A 1 72 ? -15.023 -5.523 30.834 1.00 94.62 72 ILE A CA 1
ATOM 539 C C . ILE A 1 72 ? -15.332 -6.050 32.230 1.00 94.62 72 ILE A C 1
ATOM 541 O O . ILE A 1 72 ? -14.620 -5.735 33.184 1.00 94.62 72 ILE A O 1
ATOM 545 N N . ILE A 1 73 ? -16.384 -6.851 32.351 1.00 96.94 73 ILE A N 1
ATOM 546 C CA . ILE A 1 73 ? -16.839 -7.416 33.624 1.00 96.94 73 ILE A CA 1
ATOM 547 C C . ILE A 1 73 ? -16.882 -8.939 33.541 1.00 96.94 73 ILE A C 1
ATOM 549 O O . ILE A 1 73 ? -17.048 -9.507 32.462 1.00 96.94 73 ILE A O 1
ATOM 553 N N . LYS A 1 74 ? -16.734 -9.606 34.685 1.00 97.88 74 LYS A N 1
ATOM 554 C CA . LYS A 1 74 ? -16.852 -11.061 34.801 1.00 97.88 74 LYS A CA 1
ATOM 555 C C . LYS A 1 74 ? -17.950 -11.433 35.782 1.00 97.88 74 LYS A C 1
ATOM 557 O O . LYS A 1 74 ? -18.021 -10.867 36.868 1.00 97.88 74 LYS A O 1
ATOM 562 N N . VAL A 1 75 ? -18.766 -12.422 35.440 1.00 98.00 75 VAL A N 1
ATOM 563 C CA . VAL A 1 75 ? -19.722 -13.023 36.373 1.00 98.00 75 VAL A CA 1
ATOM 564 C C . VAL A 1 75 ? -18.973 -14.044 37.229 1.00 98.00 75 VAL A C 1
ATOM 566 O O . VAL A 1 75 ? -18.465 -15.043 36.730 1.00 98.00 75 VAL A O 1
ATOM 569 N N . LEU A 1 76 ? -18.862 -13.792 38.531 1.00 97.50 76 LEU A N 1
ATOM 570 C CA . LEU A 1 76 ? -18.212 -14.700 39.481 1.00 97.50 76 LEU A CA 1
ATOM 571 C C . LEU A 1 76 ? -19.163 -15.787 39.980 1.00 97.50 76 LEU A C 1
ATOM 573 O O . LEU A 1 76 ? -18.755 -16.930 40.164 1.00 97.50 76 LEU A O 1
ATOM 577 N N . ALA A 1 77 ? -20.416 -15.417 40.232 1.00 97.38 77 ALA A N 1
ATOM 578 C CA . ALA A 1 77 ? -21.454 -16.299 40.748 1.00 97.38 77 ALA A CA 1
ATOM 579 C C . ALA A 1 77 ? -22.843 -15.719 40.459 1.00 97.38 77 ALA A C 1
ATOM 581 O O . ALA A 1 77 ? -22.977 -14.539 40.138 1.00 97.38 77 ALA A O 1
ATOM 582 N N . VAL A 1 78 ? -23.878 -16.537 40.642 1.00 96.31 78 VAL A N 1
ATOM 583 C CA . VAL A 1 78 ? -25.275 -16.093 40.676 1.00 96.31 78 VAL A CA 1
ATOM 584 C C . VAL A 1 78 ? -25.863 -16.492 42.025 1.00 96.31 78 VAL A C 1
ATOM 586 O O . VAL A 1 78 ? -25.997 -17.677 42.318 1.00 96.31 78 VAL A O 1
ATOM 589 N N . ASN A 1 79 ? -26.218 -15.502 42.843 1.00 94.56 79 ASN A N 1
ATOM 590 C CA . ASN A 1 79 ? -26.751 -15.694 44.189 1.00 94.56 79 ASN A CA 1
ATOM 591 C C . ASN A 1 79 ? -28.146 -15.081 44.280 1.00 94.56 79 ASN A C 1
ATOM 593 O O . ASN A 1 79 ? -28.323 -13.905 43.980 1.00 94.56 79 ASN A O 1
ATOM 597 N N . ASN A 1 80 ? -29.140 -15.861 44.716 1.00 92.94 80 ASN A N 1
ATOM 598 C CA . ASN A 1 80 ? -30.524 -15.397 44.891 1.00 92.94 80 ASN A CA 1
ATOM 599 C C . ASN A 1 80 ? -31.093 -14.662 43.656 1.00 92.94 80 ASN A C 1
ATOM 601 O O . ASN A 1 80 ? -31.812 -13.676 43.790 1.00 92.94 80 ASN A O 1
ATOM 605 N N . GLY A 1 81 ? -30.745 -15.128 42.450 1.00 93.00 81 GLY A N 1
ATOM 606 C CA . GLY A 1 81 ? -31.183 -14.522 41.188 1.00 93.00 81 GLY A CA 1
ATOM 607 C C . GLY A 1 81 ? -30.450 -13.234 40.794 1.00 93.00 81 GLY A C 1
ATOM 608 O O . GLY A 1 81 ? -30.921 -12.544 39.899 1.00 93.00 81 GLY A O 1
ATOM 609 N N . GLN A 1 82 ? -29.326 -12.900 41.437 1.00 96.88 82 GLN A N 1
ATOM 610 C CA . GLN A 1 82 ? -28.488 -11.742 41.108 1.00 96.88 82 GLN A CA 1
ATOM 611 C C . GLN A 1 82 ? -27.058 -12.164 40.780 1.00 96.88 82 GLN A C 1
ATOM 613 O O . GLN A 1 82 ? -26.481 -13.022 41.453 1.00 96.88 82 GLN A O 1
ATOM 618 N N . ALA A 1 83 ? -26.473 -11.541 39.759 1.00 97.50 83 ALA A N 1
ATOM 619 C CA . ALA A 1 83 ? -25.084 -11.756 39.396 1.00 97.50 83 ALA A CA 1
ATOM 620 C C . ALA A 1 83 ? -24.155 -11.103 40.428 1.00 97.50 83 ALA A C 1
ATOM 622 O O . ALA A 1 83 ? -24.352 -9.960 40.840 1.00 97.50 83 ALA A O 1
ATOM 623 N N . VAL A 1 84 ? -23.112 -11.826 40.822 1.00 97.75 84 VAL A N 1
ATOM 624 C CA . VAL A 1 84 ? -21.970 -11.297 41.568 1.00 97.75 84 VAL A CA 1
ATOM 625 C C . VAL A 1 84 ? -20.875 -11.023 40.549 1.00 97.75 84 VAL A C 1
ATOM 627 O O . VAL A 1 84 ? -20.410 -11.955 39.895 1.00 97.75 84 VAL A O 1
ATOM 630 N N . LEU A 1 85 ? -20.487 -9.761 40.383 1.00 97.94 85 LEU A N 1
ATOM 631 C CA . LEU A 1 85 ? -19.579 -9.334 39.318 1.00 97.94 85 LEU 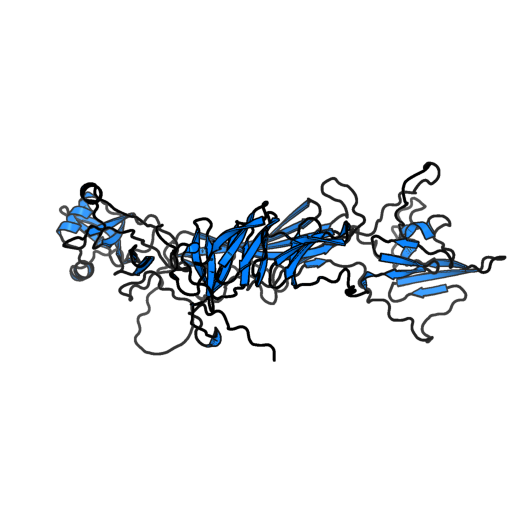A CA 1
ATOM 632 C C . LEU A 1 85 ? -18.174 -9.053 39.847 1.00 97.94 85 LEU A C 1
ATOM 634 O O . LEU A 1 85 ? -18.032 -8.532 40.946 1.00 97.94 85 LEU A O 1
ATOM 638 N N . ASP A 1 86 ? -17.158 -9.324 39.038 1.00 97.25 86 ASP A N 1
ATOM 639 C CA . ASP A 1 86 ? -15.834 -8.709 39.128 1.00 97.25 86 ASP A CA 1
ATOM 640 C C . ASP A 1 86 ? -15.743 -7.618 38.056 1.00 97.25 86 ASP A C 1
ATOM 642 O O . ASP A 1 86 ? -15.907 -7.889 36.862 1.00 97.25 86 ASP A O 1
ATOM 646 N N . VAL A 1 87 ? -15.511 -6.380 38.491 1.00 94.56 87 VAL A N 1
ATOM 647 C CA . VAL A 1 87 ? -15.420 -5.195 37.621 1.00 94.56 87 VAL A CA 1
ATOM 648 C C . VAL A 1 87 ? -14.033 -4.551 37.638 1.00 94.56 87 VAL A C 1
ATOM 650 O O . VAL A 1 87 ? -13.839 -3.523 36.995 1.00 94.56 87 VAL A O 1
ATOM 653 N N . THR A 1 88 ? -13.078 -5.137 38.368 1.00 89.12 88 THR A N 1
ATOM 654 C CA . THR A 1 88 ? -11.708 -4.620 38.540 1.00 89.12 88 THR A CA 1
ATOM 655 C C . THR A 1 88 ? -10.637 -5.602 38.069 1.00 89.12 88 THR A C 1
ATOM 657 O O . THR A 1 88 ? -9.498 -5.206 37.835 1.00 89.12 88 THR A O 1
ATOM 660 N N . GLY A 1 89 ? -11.003 -6.871 37.883 1.00 89.88 89 GLY A N 1
ATOM 661 C CA . GLY A 1 89 ? -10.131 -7.944 37.421 1.00 89.88 89 GLY A CA 1
ATOM 662 C C . GLY A 1 89 ? -9.305 -8.605 38.517 1.00 89.88 89 GLY A C 1
ATOM 663 O O . GLY A 1 89 ? -8.357 -9.331 38.216 1.00 89.88 89 GLY A O 1
ATOM 664 N N . HIS A 1 90 ? -9.645 -8.379 39.786 1.00 89.00 90 HIS A N 1
ATOM 665 C CA . HIS A 1 90 ? -8.959 -8.989 40.928 1.00 89.00 90 HIS A CA 1
ATOM 666 C C . HIS A 1 90 ? -9.528 -10.360 41.323 1.00 89.00 90 HIS A C 1
ATOM 668 O O . HIS A 1 90 ? -9.023 -10.988 42.252 1.00 89.00 90 HIS A O 1
ATOM 674 N N . GLY A 1 91 ? -10.570 -10.837 40.636 1.00 92.12 91 GLY A N 1
ATOM 675 C CA . GLY A 1 91 ? -11.273 -12.074 40.973 1.00 92.12 91 GLY A CA 1
ATOM 676 C C . GLY A 1 91 ? -12.135 -11.961 42.233 1.00 92.12 91 GLY A C 1
ATOM 677 O O . GLY A 1 91 ? -12.487 -12.982 42.820 1.00 92.12 91 GLY A O 1
ATOM 678 N N . ILE A 1 92 ? -12.453 -10.737 42.665 1.00 94.00 92 ILE A N 1
ATOM 679 C CA . ILE A 1 92 ? -13.214 -10.439 43.884 1.00 94.00 92 ILE A CA 1
ATOM 680 C C . ILE A 1 92 ? -14.527 -9.757 43.496 1.00 94.00 92 ILE A C 1
ATOM 682 O O . ILE A 1 92 ? -14.593 -9.032 42.505 1.00 94.00 92 ILE A O 1
ATOM 686 N N . ALA A 1 93 ? -15.578 -10.009 44.277 1.00 96.50 93 ALA A N 1
ATOM 687 C CA . ALA A 1 93 ? -16.874 -9.375 44.087 1.00 96.50 93 ALA A CA 1
ATOM 688 C C . ALA A 1 93 ? -16.776 -7.846 44.209 1.00 96.50 93 ALA A C 1
ATOM 690 O O . ALA A 1 93 ? -16.215 -7.329 45.176 1.00 96.50 93 ALA A O 1
ATOM 691 N N . ALA A 1 94 ? -17.378 -7.147 43.251 1.00 96.50 94 ALA A N 1
ATOM 692 C CA . ALA A 1 94 ? -17.478 -5.701 43.226 1.00 96.50 94 ALA A CA 1
ATOM 693 C C . ALA A 1 94 ? -18.258 -5.180 44.439 1.00 96.50 94 ALA A C 1
ATOM 695 O O . ALA A 1 94 ? -19.308 -5.704 44.823 1.00 96.50 94 ALA A O 1
ATOM 696 N N . THR A 1 95 ? -17.746 -4.112 45.030 1.00 95.62 95 THR A N 1
ATOM 697 C CA . THR A 1 95 ? -18.397 -3.362 46.099 1.00 95.62 95 THR A CA 1
ATOM 698 C C . THR A 1 95 ? -19.584 -2.558 45.564 1.00 95.62 95 THR A C 1
ATOM 700 O O . THR A 1 95 ? -19.677 -2.239 44.378 1.00 95.62 95 THR A O 1
ATOM 703 N N . ALA A 1 96 ? -20.490 -2.151 46.458 1.00 93.56 96 ALA A N 1
ATOM 704 C CA . ALA A 1 96 ? -21.619 -1.295 46.086 1.00 93.56 96 ALA A CA 1
ATOM 705 C C . ALA A 1 96 ? -21.175 0.048 45.469 1.00 93.56 96 ALA A C 1
ATOM 707 O O . ALA A 1 96 ? -21.872 0.581 44.610 1.00 93.56 96 ALA A O 1
ATOM 708 N N . ALA A 1 97 ? -20.018 0.575 45.884 1.00 94.50 97 ALA A N 1
ATOM 709 C CA . ALA A 1 97 ? -19.457 1.807 45.335 1.00 94.50 97 ALA A CA 1
ATOM 710 C C . ALA A 1 97 ? -18.974 1.622 43.886 1.00 94.50 97 ALA A C 1
ATOM 712 O O . ALA A 1 97 ? -19.313 2.436 43.033 1.00 94.50 97 ALA A O 1
ATOM 713 N N . GLU A 1 98 ? -18.264 0.529 43.590 1.00 93.06 98 GLU A N 1
ATOM 714 C CA . GLU A 1 98 ? -17.781 0.218 42.233 1.00 93.06 98 GLU A CA 1
ATOM 715 C C . GLU A 1 98 ? -18.939 -0.057 41.260 1.00 93.06 98 GLU A C 1
ATOM 717 O O . GLU A 1 98 ? -18.917 0.385 40.112 1.00 93.06 98 GLU A O 1
ATOM 722 N N . LEU A 1 99 ? -19.993 -0.742 41.721 1.00 95.06 99 LEU A N 1
ATOM 723 C CA . LEU A 1 99 ? -21.207 -0.940 40.924 1.00 95.06 99 LEU A CA 1
ATOM 724 C C . LEU A 1 99 ? -21.925 0.389 40.647 1.00 95.06 99 LEU A C 1
ATOM 726 O O . LEU A 1 99 ? -22.355 0.629 39.518 1.00 95.06 99 LEU A O 1
ATOM 730 N N . ALA A 1 100 ? -22.022 1.269 41.650 1.00 93.31 100 ALA A N 1
ATOM 731 C CA . ALA A 1 100 ? -22.644 2.582 41.502 1.00 93.31 100 ALA A CA 1
ATOM 732 C C . ALA A 1 100 ? -21.865 3.497 40.542 1.00 93.31 100 ALA A C 1
ATOM 734 O O . ALA A 1 100 ? -22.484 4.182 39.730 1.00 93.31 100 ALA A O 1
ATOM 735 N N . GLU A 1 101 ? -20.529 3.468 40.573 1.00 90.69 101 GLU A N 1
ATOM 736 C CA . GLU A 1 101 ? -19.671 4.229 39.652 1.00 90.69 101 GLU A CA 1
ATOM 737 C C . GLU A 1 101 ? -19.919 3.845 38.185 1.00 90.69 101 GLU A C 1
ATOM 739 O O . GLU A 1 101 ? -19.946 4.701 37.302 1.00 90.69 101 GLU A O 1
ATOM 744 N N . LEU A 1 102 ? -20.192 2.565 37.923 1.00 91.75 102 LEU A N 1
ATOM 745 C CA . LEU A 1 102 ? -20.523 2.059 36.588 1.00 91.75 102 LEU A CA 1
ATOM 746 C C . LEU A 1 102 ? -22.017 2.155 36.249 1.00 91.75 102 LEU A C 1
ATOM 748 O O . LEU A 1 102 ? -22.432 1.711 35.176 1.00 91.75 102 LEU A O 1
ATOM 752 N N . SER A 1 103 ? -22.836 2.730 37.134 1.00 94.12 103 SER A N 1
ATOM 753 C CA . SER A 1 103 ? -24.298 2.769 37.001 1.00 94.12 103 SER A CA 1
ATOM 754 C C . SER A 1 103 ? -24.924 1.375 36.833 1.00 94.12 103 SER A C 1
ATOM 756 O O . SER A 1 103 ? -25.876 1.213 36.072 1.00 94.12 103 SER A O 1
ATOM 758 N N . ILE A 1 104 ? -24.373 0.355 37.502 1.00 96.00 104 ILE A N 1
ATOM 759 C CA . ILE A 1 104 ? -24.933 -1.002 37.521 1.00 96.00 104 ILE A CA 1
ATOM 760 C C . ILE A 1 104 ? -26.025 -1.065 38.585 1.00 96.00 104 ILE A C 1
ATOM 762 O O . ILE A 1 104 ? -25.779 -0.843 39.771 1.00 96.00 104 ILE A O 1
ATOM 766 N N . THR A 1 105 ? -27.248 -1.371 38.158 1.00 94.94 105 THR A N 1
ATOM 767 C CA . THR A 1 105 ? -28.412 -1.429 39.053 1.00 94.94 105 THR A CA 1
ATOM 768 C C . THR A 1 105 ? -28.699 -2.850 39.525 1.00 94.94 105 THR A C 1
ATOM 770 O O . THR A 1 105 ? -28.316 -3.830 38.893 1.00 94.94 105 THR A O 1
ATOM 773 N N . THR A 1 106 ? -29.455 -2.992 40.614 1.00 94.62 106 THR A N 1
ATOM 774 C CA . THR A 1 106 ? -29.921 -4.304 41.090 1.00 94.62 106 THR A CA 1
ATOM 775 C C . THR A 1 106 ? -30.776 -5.041 40.053 1.00 94.62 106 THR A C 1
ATOM 777 O O . THR A 1 106 ? -30.694 -6.263 39.953 1.00 94.62 106 THR A O 1
ATOM 780 N N . ALA A 1 107 ? -31.572 -4.310 39.263 1.00 95.00 107 ALA A N 1
ATOM 781 C CA . ALA A 1 107 ? -32.342 -4.887 38.162 1.00 95.00 107 ALA A CA 1
ATOM 782 C C . ALA A 1 107 ? -31.414 -5.440 37.072 1.00 95.00 107 ALA A C 1
ATOM 784 O O . ALA A 1 107 ? -31.616 -6.550 36.590 1.00 95.00 107 ALA A O 1
ATOM 785 N N . GLU A 1 108 ? -30.347 -4.705 36.756 1.00 96.69 108 GLU A N 1
ATOM 786 C CA . GLU A 1 108 ? -29.324 -5.153 35.816 1.00 96.69 108 GLU A CA 1
ATOM 787 C C . GLU A 1 108 ? -28.603 -6.422 36.295 1.00 96.69 108 GLU A C 1
ATOM 789 O O . GLU A 1 108 ? -28.394 -7.343 35.511 1.00 96.69 108 GLU A O 1
ATOM 794 N N . LEU A 1 109 ? -28.279 -6.526 37.590 1.00 97.50 109 LEU A N 1
ATOM 795 C CA . LEU A 1 109 ? -27.703 -7.755 38.153 1.00 97.50 109 LEU A CA 1
ATOM 796 C C . LEU A 1 109 ? -28.637 -8.964 37.993 1.00 97.50 109 LEU A C 1
ATOM 798 O O . LEU A 1 109 ? -28.155 -10.085 37.832 1.00 97.50 109 LEU A O 1
ATOM 802 N N . GLY A 1 110 ? -29.955 -8.745 38.041 1.00 97.31 110 GLY A N 1
ATOM 803 C CA . GLY A 1 110 ? -30.959 -9.772 37.761 1.00 97.31 110 GLY A CA 1
ATOM 804 C C . GLY A 1 110 ? -30.985 -10.191 36.290 1.00 97.31 110 GLY A C 1
ATOM 805 O O . GLY A 1 110 ? -31.011 -11.383 35.996 1.00 97.31 110 GLY A O 1
ATOM 806 N N . GLU A 1 111 ? -30.908 -9.232 35.363 1.00 96.19 111 GLU A N 1
ATOM 807 C CA . GLU A 1 111 ? -30.802 -9.509 33.921 1.00 96.19 111 GLU A CA 1
ATOM 808 C C . GLU A 1 111 ? -29.523 -10.288 33.583 1.00 96.19 111 GLU A C 1
ATOM 810 O O . GLU A 1 111 ? -29.569 -11.281 32.858 1.00 96.19 111 GLU A O 1
ATOM 815 N N . LEU A 1 112 ? -28.382 -9.886 34.149 1.00 97.06 112 LEU A N 1
ATOM 816 C CA . LEU A 1 112 ? -27.106 -10.575 33.954 1.00 97.06 112 LEU A CA 1
ATOM 817 C C . LEU A 1 112 ? -27.142 -12.012 34.490 1.00 97.06 112 LEU A C 1
ATOM 819 O O . LEU A 1 112 ? -26.631 -12.911 33.831 1.00 97.06 112 LEU A O 1
ATOM 823 N N . ALA A 1 113 ? -27.796 -12.247 35.633 1.00 97.19 113 ALA A N 1
ATOM 824 C CA . ALA A 1 113 ? -27.964 -13.584 36.207 1.00 97.19 113 ALA A CA 1
ATOM 825 C C . ALA A 1 113 ? -28.812 -14.534 35.350 1.00 97.19 113 ALA A C 1
ATOM 827 O O . ALA A 1 113 ? -28.665 -15.749 35.460 1.00 97.19 113 ALA A O 1
ATOM 828 N N . GLN A 1 114 ? -29.724 -13.998 34.534 1.00 96.88 114 GLN A N 1
ATOM 829 C CA . GLN A 1 114 ? -30.550 -14.801 33.631 1.00 96.88 114 GLN A CA 1
ATOM 830 C C . GLN A 1 114 ? -29.831 -15.134 32.321 1.00 96.88 114 GLN A C 1
ATOM 832 O O . GLN A 1 114 ? -30.121 -16.163 31.714 1.00 96.88 114 GLN A O 1
ATOM 837 N N . ARG A 1 115 ? -28.927 -14.255 31.872 1.00 96.06 115 ARG A N 1
ATOM 838 C CA . ARG A 1 115 ? -28.268 -14.347 30.560 1.00 96.06 115 ARG A CA 1
ATOM 839 C C . ARG A 1 115 ? -26.906 -15.035 30.608 1.00 96.06 115 ARG A C 1
ATOM 841 O O . ARG A 1 115 ? -26.547 -15.681 29.631 1.00 96.06 115 ARG A O 1
ATOM 848 N N . TYR A 1 116 ? -26.181 -14.906 31.718 1.00 96.94 116 TYR A N 1
ATOM 849 C CA . TYR A 1 116 ? -24.788 -15.335 31.840 1.00 96.94 116 TYR A CA 1
ATOM 850 C C . TYR A 1 116 ? -24.562 -16.235 33.055 1.00 96.94 116 TYR A C 1
ATOM 852 O O . TYR A 1 116 ? -25.284 -16.185 34.053 1.00 96.94 116 TYR A O 1
ATOM 860 N N . GLN A 1 117 ? -23.525 -17.061 32.971 1.00 96.31 117 GLN A N 1
ATOM 861 C CA . GLN A 1 117 ? -23.123 -18.021 33.989 1.00 96.31 117 GLN A CA 1
ATOM 862 C C . GLN A 1 117 ? -21.817 -17.606 34.671 1.00 96.31 117 GLN A C 1
ATOM 864 O O . GLN A 1 117 ? -21.051 -16.774 34.188 1.00 96.31 117 GLN A O 1
ATOM 869 N N . ALA A 1 118 ? -21.545 -18.207 35.831 1.00 96.50 118 ALA A N 1
ATOM 870 C CA . ALA A 1 118 ? -20.278 -18.014 36.525 1.00 96.50 118 ALA A CA 1
ATOM 871 C C . ALA A 1 118 ? -19.096 -18.422 35.627 1.00 96.50 118 ALA A C 1
ATOM 873 O O . ALA A 1 118 ? -19.033 -19.552 35.151 1.00 96.50 118 ALA A O 1
ATOM 874 N N . GLY A 1 119 ? -18.143 -17.512 35.444 1.00 95.19 119 GLY A N 1
ATOM 875 C CA . GLY A 1 119 ? -17.003 -17.674 34.545 1.00 95.19 119 GLY A CA 1
ATOM 876 C C . GLY A 1 119 ? -17.070 -16.774 33.315 1.00 95.19 119 GLY A C 1
ATOM 877 O O . GLY A 1 119 ? -16.006 -16.364 32.846 1.00 95.19 119 GLY A O 1
ATOM 878 N N . ASP A 1 120 ? -18.274 -16.410 32.864 1.00 97.44 120 ASP A N 1
ATOM 879 C CA . ASP A 1 120 ? -18.469 -15.590 31.671 1.00 97.44 120 ASP A CA 1
ATOM 880 C C . ASP A 1 120 ? -17.885 -14.193 31.866 1.00 97.44 120 ASP A C 1
ATOM 882 O O . ASP A 1 120 ? -18.000 -13.582 32.936 1.00 97.44 120 ASP A O 1
ATOM 886 N N . SER A 1 121 ? -17.258 -13.676 30.812 1.00 97.00 121 SER A N 1
ATOM 887 C CA . SER A 1 121 ? -16.782 -12.299 30.770 1.00 97.00 121 SER A CA 1
ATOM 888 C C . SER A 1 121 ? -17.345 -11.583 29.561 1.00 97.00 121 SER A C 1
ATOM 890 O O . SER A 1 121 ? -17.413 -12.157 28.476 1.00 97.00 121 SER A O 1
ATOM 892 N N . ILE A 1 122 ? -17.752 -10.337 29.772 1.00 97.00 122 ILE A N 1
ATOM 893 C CA . ILE A 1 122 ? -18.543 -9.562 28.821 1.00 97.00 122 ILE A CA 1
ATOM 894 C C . ILE A 1 122 ? -18.068 -8.116 28.783 1.00 97.00 122 ILE A C 1
ATOM 896 O O . ILE A 1 122 ? -17.585 -7.562 29.776 1.00 97.00 122 ILE A O 1
ATOM 900 N N . TRP A 1 123 ? -18.225 -7.491 27.628 1.00 96.25 123 TRP A N 1
ATOM 901 C CA . TRP A 1 123 ? -18.109 -6.054 27.461 1.00 96.25 123 TRP A CA 1
ATOM 902 C C . TRP A 1 123 ? -19.450 -5.430 27.808 1.00 96.25 123 TRP A C 1
ATOM 904 O O . TRP A 1 123 ? -20.481 -5.800 27.255 1.00 96.25 123 TRP A O 1
ATOM 914 N N . ARG A 1 124 ? -19.435 -4.472 28.729 1.00 96.44 124 ARG A N 1
ATOM 915 C CA . ARG A 1 124 ? -20.607 -3.700 29.127 1.00 96.44 124 ARG A CA 1
ATOM 916 C C . ARG A 1 124 ? -20.447 -2.263 28.658 1.00 96.44 124 ARG A C 1
ATOM 918 O O . ARG A 1 124 ? -19.573 -1.552 29.155 1.00 96.44 124 ARG A O 1
ATOM 925 N N . VAL A 1 125 ? -21.315 -1.820 27.754 1.00 95.25 125 VAL A N 1
ATOM 926 C CA . VAL A 1 125 ? -21.274 -0.479 27.154 1.00 95.25 125 VAL A CA 1
ATOM 927 C C . VAL A 1 125 ? -22.614 0.226 27.336 1.00 95.25 125 VAL A C 1
ATOM 929 O O . VAL A 1 125 ? -23.663 -0.379 27.152 1.00 95.25 125 VAL A O 1
ATOM 932 N N . LEU A 1 126 ? -22.593 1.513 27.686 1.00 93.88 126 LEU A N 1
ATOM 933 C CA . LEU A 1 126 ? -23.800 2.337 27.770 1.00 93.88 126 LEU A CA 1
ATOM 934 C C . LEU A 1 126 ? -23.985 3.139 26.481 1.00 93.88 126 LEU A C 1
ATOM 936 O O . LEU A 1 126 ? -23.075 3.838 26.046 1.00 93.88 126 LEU A O 1
ATOM 940 N N . THR A 1 127 ? -25.185 3.082 25.909 1.00 93.25 127 THR A N 1
ATOM 941 C CA . THR A 1 127 ? -25.570 3.830 24.704 1.00 93.25 127 THR A CA 1
ATOM 942 C C . THR A 1 127 ? -26.777 4.718 24.995 1.00 93.25 127 THR A C 1
ATOM 944 O O . THR A 1 127 ? -27.652 4.364 25.780 1.00 93.25 127 THR A O 1
ATOM 947 N N . THR A 1 128 ? -26.841 5.902 24.389 1.00 93.56 128 THR A N 1
ATOM 948 C CA . THR A 1 128 ? -27.921 6.885 24.630 1.00 93.56 128 THR A CA 1
ATOM 949 C C . THR A 1 128 ? -28.853 7.062 23.433 1.00 93.56 128 THR A C 1
ATOM 951 O O . THR A 1 128 ? -29.900 7.706 23.539 1.00 93.56 128 THR A O 1
ATOM 954 N N . HIS A 1 129 ? -28.492 6.481 22.292 1.00 92.50 129 HIS A N 1
ATOM 955 C CA . HIS A 1 129 ? -29.253 6.527 21.055 1.00 92.50 129 HIS A CA 1
ATOM 956 C C . HIS A 1 129 ? -28.837 5.398 20.110 1.00 92.50 129 HIS A C 1
ATOM 958 O O . HIS A 1 129 ? -27.754 4.820 20.235 1.00 92.50 129 HIS A O 1
ATOM 964 N N . PHE A 1 130 ? -29.672 5.130 19.112 1.00 91.12 130 PHE A N 1
ATOM 965 C CA . PHE A 1 130 ? -29.281 4.326 17.966 1.00 91.12 130 PHE A CA 1
ATOM 966 C C . PHE A 1 130 ? -28.516 5.161 16.942 1.00 91.12 130 PHE A C 1
ATOM 968 O O . PHE A 1 130 ? -28.978 6.192 16.447 1.00 91.12 130 PHE A O 1
ATOM 975 N N . SER A 1 131 ? -27.320 4.668 16.662 1.00 89.31 131 SER A N 1
ATOM 976 C CA . SER A 1 131 ? -26.338 5.111 15.680 1.00 89.31 131 SER A CA 1
ATOM 977 C C . SER A 1 131 ? -25.405 3.922 15.424 1.00 89.31 131 SER A C 1
ATOM 979 O O . SER A 1 131 ? -25.456 2.942 16.173 1.00 89.31 131 SER A O 1
ATOM 981 N N . PRO A 1 132 ? -24.527 3.980 14.417 1.00 90.25 132 PRO A N 1
ATOM 982 C CA . PRO A 1 132 ? -23.395 3.070 14.372 1.00 90.25 132 PRO A CA 1
ATOM 983 C C . PRO A 1 132 ? -22.505 3.307 15.594 1.00 90.25 132 PRO A C 1
ATOM 985 O O . PRO A 1 132 ? -22.031 4.425 15.801 1.00 90.25 132 PRO A O 1
ATOM 988 N N . TRP A 1 133 ? -22.305 2.271 16.396 1.00 91.62 133 TRP A N 1
ATOM 989 C CA . TRP A 1 133 ? -21.415 2.243 17.549 1.00 91.62 133 TRP A CA 1
ATOM 990 C C . TRP A 1 133 ? -20.216 1.360 17.244 1.00 91.62 133 TRP A C 1
ATOM 992 O O . TRP A 1 133 ? -20.334 0.364 16.531 1.00 91.62 133 TRP A O 1
ATOM 1002 N N . ASP A 1 134 ? -19.072 1.723 17.803 1.00 90.31 134 ASP A N 1
ATOM 1003 C CA . ASP A 1 134 ? -17.818 1.012 17.621 1.00 90.31 134 ASP A CA 1
ATOM 1004 C C . ASP A 1 134 ? -17.059 0.948 18.954 1.00 90.31 134 ASP A C 1
ATOM 1006 O O . ASP A 1 134 ? -16.933 1.953 19.661 1.00 90.31 134 ASP A O 1
ATOM 1010 N N . CYS A 1 135 ? -16.602 -0.257 19.298 1.00 91.06 135 CYS A N 1
ATOM 1011 C CA . CYS A 1 135 ? -15.922 -0.587 20.546 1.00 91.06 135 CYS A CA 1
ATOM 1012 C C . CYS A 1 135 ? -14.462 -1.003 20.308 1.00 91.06 135 CYS A C 1
ATOM 1014 O O . CYS A 1 135 ? -14.097 -2.128 20.636 1.00 91.06 135 CYS A O 1
ATOM 1016 N N . ASN A 1 136 ? -13.623 -0.148 19.724 1.00 84.62 136 ASN A N 1
ATOM 1017 C CA . ASN A 1 136 ? -12.264 -0.525 19.317 1.00 84.62 136 ASN A CA 1
ATOM 1018 C C . ASN A 1 136 ? -11.142 -0.063 20.260 1.00 84.62 136 ASN A C 1
ATOM 1020 O O . ASN A 1 136 ? -11.196 0.993 20.887 1.00 84.62 136 ASN A O 1
ATOM 1024 N N . TRP A 1 137 ? -10.046 -0.825 20.269 1.00 82.00 137 TRP A N 1
ATOM 1025 C CA . TRP A 1 137 ? -8.835 -0.523 21.035 1.00 82.00 137 TRP A CA 1
ATOM 1026 C C . TRP A 1 137 ? -7.723 0.036 20.147 1.00 82.00 137 TRP A C 1
ATOM 1028 O O . TRP A 1 137 ? -7.675 -0.270 18.952 1.00 82.00 137 TRP A O 1
ATOM 1038 N N . PRO A 1 138 ? -6.774 0.800 20.716 1.00 73.06 138 PRO A N 1
ATOM 1039 C CA . PRO A 1 138 ? -5.519 1.056 20.033 1.00 73.06 138 PRO A CA 1
ATOM 1040 C C . PRO A 1 138 ? -4.799 -0.266 19.745 1.00 73.06 138 PRO A C 1
ATOM 1042 O O . PRO A 1 138 ? -4.857 -1.203 20.543 1.00 73.06 138 PRO A O 1
ATOM 1045 N N . TYR A 1 139 ? -4.094 -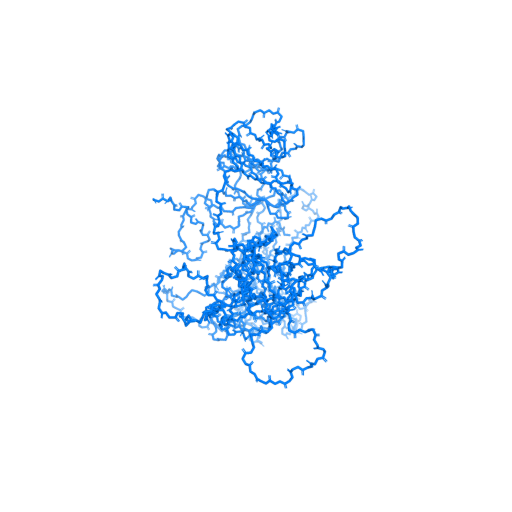0.348 18.623 1.00 68.69 139 TYR A N 1
ATOM 1046 C CA . TYR A 1 139 ? -3.253 -1.498 18.289 1.00 68.69 139 TYR A CA 1
ATOM 1047 C C . TYR A 1 139 ? -1.884 -1.037 17.802 1.00 68.69 139 TYR A C 1
ATOM 1049 O O . TYR A 1 139 ? -1.709 0.099 17.358 1.00 68.69 139 TYR A O 1
ATOM 1057 N N . GLY A 1 140 ? -0.905 -1.928 17.867 1.00 67.62 140 GLY A N 1
ATOM 1058 C CA . GLY A 1 140 ? 0.405 -1.664 17.300 1.00 67.62 140 GLY A CA 1
ATOM 1059 C C . GLY A 1 140 ? 1.370 -2.827 17.484 1.00 67.62 140 GLY A C 1
ATOM 1060 O O . GLY A 1 140 ? 0.980 -3.886 17.982 1.00 67.62 140 GLY A O 1
ATOM 1061 N N . PRO A 1 141 ? 2.632 -2.659 17.065 1.00 67.19 141 PRO A N 1
ATOM 1062 C CA . PRO A 1 141 ? 3.648 -3.696 17.185 1.00 67.19 141 PRO A CA 1
ATOM 1063 C C . PRO A 1 141 ? 3.835 -4.155 18.632 1.00 67.19 141 PRO A C 1
ATOM 1065 O O . PRO A 1 141 ? 3.766 -3.359 19.571 1.00 67.19 141 PRO A O 1
ATOM 1068 N N . LYS A 1 142 ? 4.101 -5.447 18.823 1.00 69.88 142 LYS A N 1
ATOM 1069 C CA . LYS A 1 142 ? 4.452 -5.978 20.144 1.00 69.88 142 LYS A CA 1
ATOM 1070 C C . LYS A 1 142 ? 5.678 -5.235 20.724 1.00 69.88 142 LYS A C 1
ATOM 1072 O O . LYS A 1 142 ? 6.687 -5.150 20.023 1.00 69.88 142 LYS A O 1
ATOM 1077 N N . PRO A 1 143 ? 5.624 -4.729 21.975 1.00 63.91 143 PRO A N 1
ATOM 1078 C CA . PRO A 1 143 ? 6.758 -4.056 22.609 1.00 63.91 143 PRO A CA 1
ATOM 1079 C C . PRO A 1 143 ? 7.985 -4.962 22.741 1.00 63.91 143 PRO A C 1
ATOM 1081 O O . PRO A 1 143 ? 7.855 -6.182 22.891 1.00 63.91 143 PRO A O 1
ATOM 1084 N N . CYS A 1 144 ? 9.172 -4.358 22.748 1.00 61.47 144 CYS A N 1
ATOM 1085 C CA . CYS A 1 144 ? 10.417 -5.087 22.952 1.00 61.47 144 CYS A CA 1
ATOM 1086 C C . CYS A 1 144 ? 10.640 -5.519 24.410 1.00 61.47 144 CYS A C 1
ATOM 1088 O O . CYS A 1 144 ? 10.092 -4.909 25.335 1.00 61.47 144 CYS A O 1
ATOM 1090 N N . PRO A 1 145 ? 11.469 -6.557 24.650 1.00 57.66 145 PRO A N 1
ATOM 1091 C CA . PRO A 1 145 ? 11.978 -6.875 25.976 1.00 57.66 145 PRO A CA 1
ATOM 1092 C C . PRO A 1 145 ? 12.574 -5.614 26.613 1.00 57.66 145 PRO A C 1
ATOM 1094 O O . PRO A 1 145 ? 13.447 -4.981 26.028 1.00 57.66 145 PRO A O 1
ATOM 1097 N N . GLY A 1 146 ? 12.068 -5.228 27.787 1.00 57.44 146 GLY A N 1
ATOM 1098 C CA . GLY A 1 146 ? 12.423 -3.966 28.451 1.00 57.44 146 GLY A CA 1
ATOM 1099 C C . GLY A 1 146 ? 11.381 -2.847 28.328 1.00 57.44 146 GLY A C 1
ATOM 1100 O O . GLY A 1 146 ? 11.555 -1.807 28.951 1.00 57.44 146 GLY A O 1
ATOM 1101 N N . GLY A 1 147 ? 10.280 -3.061 27.596 1.00 51.41 147 GLY A N 1
ATOM 1102 C CA . GLY A 1 147 ? 9.142 -2.131 27.547 1.00 51.41 147 GLY A CA 1
ATOM 1103 C C . GLY A 1 147 ? 9.342 -0.915 26.640 1.00 51.41 147 GLY A C 1
ATOM 1104 O O . GLY A 1 147 ? 8.519 -0.003 26.666 1.00 51.41 147 GLY A O 1
ATOM 1105 N N . ASP A 1 148 ? 10.410 -0.900 25.841 1.00 50.25 148 ASP A N 1
ATOM 1106 C CA . ASP A 1 148 ? 10.659 0.162 24.873 1.00 50.25 148 ASP A CA 1
ATOM 1107 C C . ASP A 1 148 ? 9.845 -0.069 23.581 1.00 50.25 148 ASP A C 1
ATOM 1109 O O . ASP A 1 148 ? 9.796 -1.178 23.037 1.00 50.25 148 ASP A O 1
ATOM 1113 N N . TYR A 1 149 ? 9.193 0.994 23.101 1.00 47.78 149 TYR A N 1
ATOM 1114 C CA . TYR A 1 149 ? 8.405 1.031 21.863 1.00 47.78 149 TYR A CA 1
ATOM 1115 C C . TYR A 1 149 ? 9.258 1.438 20.644 1.00 47.78 149 TYR A C 1
ATOM 1117 O O . TYR A 1 149 ? 8.739 1.536 19.533 1.00 47.78 149 TYR A O 1
ATOM 1125 N N . THR A 1 150 ? 10.564 1.677 20.824 1.00 46.19 150 THR A N 1
ATOM 1126 C CA . THR A 1 150 ? 11.483 2.152 19.771 1.00 46.19 150 THR A CA 1
ATOM 1127 C C . THR A 1 150 ? 11.931 1.085 18.773 1.00 46.19 150 THR A C 1
ATOM 1129 O O . THR A 1 150 ? 12.538 1.422 17.756 1.00 46.19 150 THR A O 1
ATOM 1132 N N . CYS A 1 151 ? 11.593 -0.190 18.979 1.00 49.75 151 CYS A N 1
ATOM 1133 C CA . CYS A 1 151 ? 11.846 -1.250 18.002 1.00 49.75 151 CYS A CA 1
ATOM 1134 C C . CYS A 1 151 ? 10.776 -1.310 16.906 1.00 49.75 151 CYS A C 1
ATOM 1136 O O . CYS A 1 151 ? 10.317 -2.381 16.500 1.00 49.75 151 CYS A O 1
ATOM 1138 N N . ALA A 1 152 ? 10.391 -0.133 16.405 1.00 48.91 152 ALA A N 1
ATOM 1139 C CA . ALA A 1 152 ? 9.702 -0.024 15.133 1.00 48.91 152 ALA A CA 1
ATOM 1140 C C . ALA A 1 152 ? 10.438 -0.895 14.094 1.00 48.91 152 ALA A C 1
ATOM 1142 O O . ALA A 1 152 ? 11.671 -0.992 14.160 1.00 48.91 152 ALA A O 1
ATOM 1143 N N . PRO A 1 153 ? 9.717 -1.538 13.149 1.00 50.53 153 PRO A N 1
ATOM 1144 C CA . PRO A 1 153 ? 10.372 -2.201 12.025 1.00 50.53 153 PRO A CA 1
ATOM 1145 C C . PRO A 1 153 ? 11.447 -1.257 11.477 1.00 50.53 153 PRO A C 1
ATOM 1147 O O . PRO A 1 153 ? 11.159 -0.055 11.394 1.00 50.53 153 PRO A O 1
ATOM 1150 N N . PRO A 1 154 ? 12.669 -1.749 11.176 1.00 53.22 154 PRO A N 1
ATOM 1151 C CA . PRO A 1 154 ? 13.738 -0.882 10.695 1.00 53.22 154 PRO A CA 1
ATOM 1152 C C . PRO A 1 154 ? 13.152 0.004 9.604 1.00 53.22 154 PRO A C 1
ATOM 1154 O O . PRO A 1 154 ? 12.471 -0.511 8.707 1.00 53.22 154 PRO A O 1
ATOM 1157 N N . MET A 1 155 ? 13.312 1.328 9.748 1.00 51.19 155 MET A N 1
ATOM 1158 C CA . MET A 1 155 ? 12.809 2.262 8.745 1.00 51.19 155 MET A CA 1
ATOM 1159 C C . MET A 1 155 ? 13.253 1.739 7.389 1.00 51.19 155 MET A C 1
ATOM 1161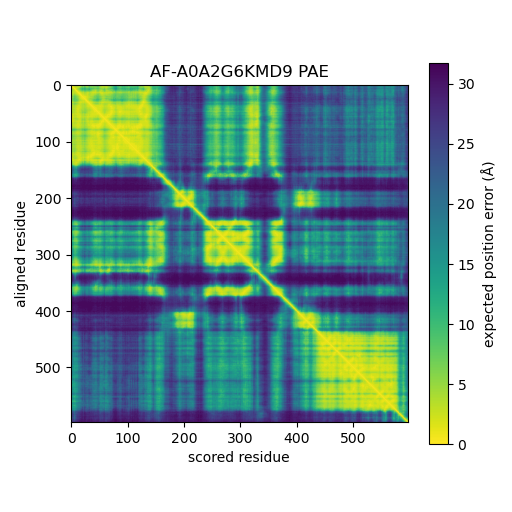 O O . MET A 1 155 ? 14.421 1.388 7.228 1.00 51.19 155 MET A O 1
ATOM 1165 N N . LEU A 1 156 ? 12.293 1.586 6.474 1.00 53.28 156 LEU A N 1
ATOM 1166 C CA . LEU A 1 156 ? 12.546 0.985 5.176 1.00 53.28 156 LEU A CA 1
ATOM 1167 C C . LEU A 1 156 ? 13.631 1.792 4.467 1.00 53.28 156 LEU A C 1
ATOM 1169 O O . LEU A 1 156 ? 13.346 2.823 3.860 1.00 53.28 156 LEU A O 1
ATOM 1173 N N . GLU A 1 157 ? 14.870 1.317 4.527 1.00 56.88 157 GLU A N 1
ATOM 1174 C CA . GLU A 1 157 ? 15.888 1.787 3.611 1.00 56.88 157 GLU A CA 1
ATOM 1175 C C . GLU A 1 157 ? 15.476 1.345 2.199 1.00 56.88 157 GLU A C 1
ATOM 1177 O O . GLU A 1 157 ? 14.917 0.248 2.025 1.00 56.88 157 GLU A O 1
ATOM 1182 N N . PRO A 1 158 ? 15.698 2.189 1.175 1.00 58.22 158 PRO A N 1
ATOM 1183 C CA . PRO A 1 158 ? 15.490 1.774 -0.202 1.00 58.22 158 PRO A CA 1
ATOM 1184 C C . PRO A 1 158 ? 16.258 0.475 -0.453 1.00 58.22 158 PRO A C 1
ATOM 1186 O O . PRO A 1 158 ? 17.393 0.309 -0.004 1.00 58.22 158 PRO A O 1
ATOM 1189 N N . LEU A 1 159 ? 15.619 -0.472 -1.146 1.00 62.84 159 LEU A N 1
ATOM 1190 C CA . LEU A 1 159 ? 16.219 -1.781 -1.365 1.00 62.84 159 LEU A CA 1
ATOM 1191 C C . LEU A 1 159 ? 17.506 -1.622 -2.176 1.00 62.84 159 LEU A C 1
ATOM 1193 O O . LEU A 1 159 ? 17.460 -1.350 -3.375 1.00 62.84 159 LEU A O 1
ATOM 1197 N N . VAL A 1 160 ? 18.642 -1.865 -1.531 1.00 64.69 160 VAL A N 1
ATOM 1198 C CA . VAL A 1 160 ? 19.927 -1.939 -2.219 1.00 64.69 160 VAL A CA 1
ATOM 1199 C C . VAL A 1 160 ? 20.053 -3.328 -2.830 1.00 64.69 160 VAL A C 1
ATOM 1201 O O . VAL A 1 160 ? 20.177 -4.334 -2.120 1.00 64.69 160 VAL A O 1
ATOM 1204 N N . ILE A 1 161 ? 20.000 -3.377 -4.160 1.00 56.62 161 ILE A N 1
ATOM 1205 C CA . ILE A 1 161 ? 20.368 -4.565 -4.920 1.00 56.62 161 ILE A CA 1
ATOM 1206 C C . ILE A 1 161 ? 21.792 -4.361 -5.402 1.00 56.62 161 ILE A C 1
ATOM 1208 O O . ILE A 1 161 ? 22.059 -3.447 -6.176 1.00 56.62 161 ILE A O 1
ATOM 1212 N N . VAL A 1 162 ? 22.691 -5.228 -4.954 1.00 62.12 162 VAL A N 1
ATOM 1213 C CA . VAL A 1 162 ? 24.063 -5.251 -5.452 1.00 62.12 162 VAL A CA 1
ATOM 1214 C C . VAL A 1 162 ? 24.134 -6.369 -6.490 1.00 62.12 162 VAL A C 1
ATOM 1216 O O . VAL A 1 162 ? 24.210 -7.546 -6.106 1.00 62.12 162 VAL A O 1
ATOM 1219 N N . PRO A 1 163 ? 24.037 -6.060 -7.797 1.00 55.88 163 PRO A N 1
ATOM 1220 C CA . PRO A 1 163 ? 24.591 -6.951 -8.795 1.00 55.88 163 PRO A CA 1
ATOM 1221 C C . PRO A 1 163 ? 26.094 -6.933 -8.542 1.00 55.88 163 PRO A C 1
ATOM 1223 O O . PRO A 1 163 ? 26.685 -5.862 -8.467 1.00 55.88 163 PRO A O 1
ATOM 1226 N N . LEU A 1 164 ? 26.718 -8.086 -8.342 1.00 54.16 164 LEU A N 1
ATOM 1227 C CA . LEU A 1 164 ? 28.172 -8.121 -8.454 1.00 54.16 164 LEU A CA 1
ATOM 1228 C C . LEU A 1 164 ? 28.492 -8.012 -9.951 1.00 54.16 164 LEU A C 1
ATOM 1230 O O . LEU A 1 164 ? 28.104 -8.931 -10.684 1.00 54.16 164 LEU A O 1
ATOM 1234 N N . PRO A 1 165 ? 29.141 -6.938 -10.440 1.00 44.00 165 PRO A N 1
ATOM 1235 C CA . PRO A 1 165 ? 29.784 -7.007 -11.736 1.00 44.00 165 PRO A CA 1
ATOM 1236 C C . PRO A 1 165 ? 31.012 -7.918 -11.590 1.00 44.00 165 PRO A C 1
ATOM 1238 O O . PRO A 1 165 ? 31.748 -7.849 -10.610 1.00 44.00 165 PRO A O 1
ATOM 1241 N N . GLU A 1 166 ? 31.136 -8.864 -12.518 1.00 45.31 166 GLU A N 1
ATOM 1242 C CA . GLU A 1 166 ? 32.329 -9.035 -13.354 1.00 45.31 166 GLU A CA 1
ATOM 1243 C C . GLU A 1 166 ? 33.635 -8.482 -12.752 1.00 45.31 166 GLU A C 1
ATOM 1245 O O . GLU A 1 166 ? 33.768 -7.272 -12.683 1.00 45.31 166 GLU A O 1
ATOM 1250 N N . LEU A 1 167 ? 34.550 -9.381 -12.340 1.00 38.75 167 LEU A N 1
ATOM 1251 C CA . LEU A 1 167 ? 35.943 -9.130 -11.919 1.00 38.75 167 LEU A CA 1
ATOM 1252 C C . LEU A 1 167 ? 36.140 -7.840 -11.098 1.00 38.75 167 LEU A C 1
ATOM 1254 O O . LEU A 1 167 ? 36.146 -6.753 -11.655 1.00 38.75 167 LEU A O 1
ATOM 1258 N N . GLU A 1 168 ? 36.405 -7.955 -9.791 1.00 30.70 168 GLU A N 1
ATOM 1259 C CA . GLU A 1 168 ? 36.927 -6.844 -8.973 1.00 30.70 168 GLU A CA 1
ATOM 1260 C C . GLU A 1 168 ? 38.312 -6.368 -9.465 1.00 30.70 168 GLU A C 1
ATOM 1262 O O . GLU A 1 168 ? 39.334 -6.565 -8.813 1.00 30.70 168 GLU A O 1
ATOM 1267 N N . GLY A 1 169 ? 38.351 -5.751 -10.638 1.00 32.59 169 GLY A N 1
ATOM 1268 C CA . GLY A 1 169 ? 39.399 -4.866 -11.086 1.00 32.59 169 GLY A CA 1
ATOM 1269 C C . GLY A 1 169 ? 38.817 -3.453 -11.115 1.00 32.59 169 GLY A C 1
ATOM 1270 O O . GLY A 1 169 ? 37.682 -3.274 -11.570 1.00 32.59 169 GLY A O 1
ATOM 1271 N N . PRO A 1 170 ? 39.540 -2.432 -10.628 1.00 30.94 170 PRO A N 1
ATOM 1272 C CA . PRO A 1 170 ? 39.187 -1.052 -10.940 1.00 30.94 170 PRO A CA 1
ATOM 1273 C C . PRO A 1 170 ? 39.080 -0.881 -12.470 1.00 30.94 170 PRO A C 1
ATOM 1275 O O . PRO A 1 170 ? 39.689 -1.661 -13.210 1.00 30.94 170 PRO A O 1
ATOM 1278 N N . PRO A 1 171 ? 38.332 0.122 -12.977 1.00 36.66 171 PRO A N 1
ATOM 1279 C CA . PRO A 1 171 ? 38.434 0.483 -14.389 1.00 36.66 171 PRO A CA 1
ATOM 1280 C C . PRO A 1 171 ? 39.923 0.619 -14.737 1.00 36.66 171 PRO A C 1
ATOM 1282 O O . PRO A 1 171 ? 40.650 1.211 -13.929 1.00 36.66 171 PRO A O 1
ATOM 1285 N N . PRO A 1 172 ? 40.398 0.052 -15.865 1.00 40.19 172 PRO A N 1
ATOM 1286 C CA . PRO A 1 172 ? 41.806 0.145 -16.212 1.00 40.19 172 PRO A CA 1
ATOM 1287 C C . PRO A 1 172 ? 42.192 1.626 -16.165 1.00 40.19 172 PRO A C 1
ATOM 1289 O O . PRO A 1 172 ? 41.469 2.450 -16.746 1.00 40.19 172 PRO A O 1
ATOM 1292 N N . PRO A 1 173 ? 43.253 1.998 -15.426 1.00 35.41 173 PRO A N 1
ATOM 1293 C CA . PRO A 1 173 ? 43.713 3.374 -15.432 1.00 35.41 173 PRO A CA 1
ATOM 1294 C C . PRO A 1 173 ? 43.976 3.804 -16.884 1.00 35.41 173 PRO A C 1
ATOM 1296 O O . PRO A 1 173 ? 44.241 2.951 -17.744 1.00 35.41 173 PRO A O 1
ATOM 1299 N N . PRO A 1 174 ? 43.889 5.113 -17.201 1.00 35.50 174 PRO A N 1
ATOM 1300 C CA . PRO A 1 174 ? 44.399 5.597 -18.479 1.00 35.50 174 PRO A CA 1
ATOM 1301 C C . PRO A 1 174 ? 45.807 5.021 -18.673 1.00 35.50 174 PRO A C 1
ATOM 1303 O O . PRO A 1 174 ? 46.527 4.905 -17.674 1.00 35.50 174 PRO A O 1
ATOM 1306 N N . PRO A 1 175 ? 46.181 4.613 -19.904 1.00 38.81 175 PRO A N 1
ATOM 1307 C CA . PRO A 1 175 ? 47.478 3.997 -20.140 1.00 38.81 175 PRO A CA 1
ATOM 1308 C C . PRO A 1 175 ? 48.544 4.859 -19.460 1.00 38.81 175 PRO A C 1
ATOM 1310 O O . PRO A 1 175 ? 48.515 6.084 -19.650 1.00 38.81 175 PRO A O 1
ATOM 1313 N N . PRO A 1 176 ? 49.397 4.269 -18.602 1.00 35.09 176 PRO A N 1
ATOM 1314 C CA . PRO A 1 176 ? 50.411 5.041 -17.913 1.00 35.09 176 PRO A CA 1
ATOM 1315 C C . PRO A 1 176 ? 51.231 5.794 -18.966 1.00 35.09 176 PRO A C 1
ATOM 1317 O O . PRO A 1 176 ? 51.493 5.231 -20.033 1.00 35.09 176 PRO A O 1
ATOM 1320 N N . PRO A 1 177 ? 51.598 7.064 -18.721 1.00 38.50 177 PRO A N 1
ATOM 1321 C CA . PRO A 1 177 ? 52.579 7.724 -19.558 1.00 38.50 177 PRO A CA 1
ATOM 1322 C C . PRO A 1 177 ? 53.889 6.969 -19.371 1.00 38.50 177 PRO A C 1
ATOM 1324 O O . PRO A 1 177 ? 54.540 7.141 -18.349 1.00 38.50 177 PRO A O 1
ATOM 1327 N N . ASP A 1 178 ? 54.204 6.103 -20.331 1.00 46.69 178 ASP A N 1
ATOM 1328 C CA . ASP A 1 178 ? 55.493 5.473 -20.594 1.00 46.69 178 ASP A CA 1
ATOM 1329 C C . ASP A 1 178 ? 56.431 5.428 -19.370 1.00 46.69 178 ASP A C 1
ATOM 1331 O O . ASP A 1 178 ? 57.450 6.115 -19.347 1.00 46.69 178 ASP A O 1
ATOM 1335 N N . ASN A 1 179 ? 56.093 4.672 -18.316 1.00 39.47 179 ASN A N 1
ATOM 1336 C CA . ASN A 1 179 ? 56.964 4.569 -17.143 1.00 39.47 179 ASN A CA 1
ATOM 1337 C C . ASN A 1 179 ? 57.094 3.143 -16.570 1.00 39.47 179 ASN A C 1
ATOM 1339 O O . ASN A 1 179 ? 56.313 2.662 -15.760 1.00 39.47 179 ASN A O 1
ATOM 1343 N N . GLU A 1 180 ? 58.157 2.498 -17.051 1.00 44.94 180 GLU A N 1
ATOM 1344 C CA . GLU A 1 180 ? 59.212 1.763 -16.324 1.00 44.94 180 GLU A CA 1
ATOM 1345 C C . GLU A 1 180 ? 58.930 0.517 -15.458 1.00 44.94 180 GLU A C 1
ATOM 1347 O O . GLU A 1 180 ? 59.900 -0.181 -15.176 1.00 44.94 180 GLU A O 1
ATOM 1352 N N . ASP A 1 181 ? 57.689 0.120 -15.149 1.00 44.53 181 ASP A N 1
ATOM 1353 C CA . ASP A 1 181 ? 57.442 -1.135 -14.388 1.00 44.53 181 ASP A CA 1
ATOM 1354 C C . ASP A 1 181 ? 56.909 -2.317 -15.225 1.00 44.53 181 ASP A C 1
ATOM 1356 O O . ASP A 1 181 ? 56.715 -3.427 -14.720 1.00 44.53 181 ASP A O 1
ATOM 1360 N N . ASN A 1 182 ? 56.754 -2.140 -16.540 1.00 43.41 182 ASN A N 1
ATOM 1361 C CA . ASN A 1 182 ? 56.564 -3.268 -17.449 1.00 43.41 182 ASN A CA 1
ATOM 1362 C C . ASN A 1 182 ? 57.915 -3.950 -17.680 1.00 43.41 182 ASN A C 1
ATOM 1364 O O . ASN A 1 182 ? 58.809 -3.367 -18.293 1.00 43.41 182 ASN A O 1
ATOM 1368 N N . VAL A 1 183 ? 58.068 -5.206 -17.252 1.00 44.03 183 VAL A N 1
ATOM 1369 C CA . VAL A 1 183 ? 59.178 -6.044 -17.726 1.00 44.03 183 VAL A CA 1
ATOM 1370 C C . VAL A 1 183 ? 59.002 -6.223 -19.234 1.00 44.03 183 VAL A C 1
ATOM 1372 O O . VAL A 1 183 ? 58.218 -7.052 -19.691 1.00 44.03 183 VAL A O 1
ATOM 1375 N N . ILE A 1 184 ? 59.716 -5.406 -20.009 1.00 45.50 184 ILE A N 1
ATOM 1376 C CA . ILE A 1 184 ? 59.781 -5.503 -21.464 1.00 45.50 184 ILE A CA 1
ATOM 1377 C C . ILE A 1 184 ? 60.595 -6.757 -21.783 1.00 45.50 184 ILE A C 1
ATOM 1379 O O . ILE A 1 184 ? 61.826 -6.734 -21.759 1.00 45.50 184 ILE A O 1
ATOM 1383 N N . CYS A 1 185 ? 59.914 -7.859 -22.092 1.00 50.31 185 CYS A N 1
ATOM 1384 C CA . CYS A 1 185 ? 60.509 -8.892 -22.926 1.00 50.31 185 CYS A CA 1
ATOM 1385 C C . CYS A 1 185 ? 60.102 -8.625 -24.388 1.00 50.31 185 CYS A C 1
ATOM 1387 O O . CYS A 1 185 ? 58.972 -8.192 -24.632 1.00 50.31 185 CYS A O 1
ATOM 1389 N N . PRO A 1 186 ? 60.995 -8.802 -25.382 1.00 51.59 186 PRO A N 1
ATOM 1390 C CA . PRO A 1 186 ? 60.654 -8.533 -26.776 1.00 51.59 186 PRO A CA 1
ATOM 1391 C C . PRO A 1 186 ? 59.513 -9.456 -27.212 1.00 51.59 186 PRO A C 1
ATOM 1393 O O . PRO A 1 186 ? 59.698 -10.668 -27.286 1.00 51.59 186 PRO A O 1
ATOM 1396 N N . GLY A 1 187 ? 58.337 -8.884 -27.472 1.00 58.62 187 GLY A N 1
ATOM 1397 C CA . GLY A 1 187 ? 57.152 -9.647 -27.859 1.00 58.62 187 GLY A CA 1
ATOM 1398 C C . GLY A 1 187 ? 56.299 -10.164 -26.698 1.00 58.62 187 GLY A C 1
ATOM 1399 O O . GLY A 1 187 ? 55.439 -10.994 -26.950 1.00 58.62 187 GLY A O 1
ATOM 1400 N N . CYS A 1 188 ? 56.462 -9.692 -25.456 1.00 64.38 188 CYS A N 1
ATOM 1401 C CA . CYS A 1 188 ? 55.485 -9.958 -24.393 1.00 64.38 188 CYS A CA 1
ATOM 1402 C C . CYS A 1 188 ? 55.128 -8.720 -23.566 1.00 64.38 188 CYS A C 1
ATOM 1404 O O . CYS A 1 188 ? 55.882 -7.749 -23.510 1.00 64.38 188 CYS A O 1
ATOM 1406 N N . PHE A 1 189 ? 53.975 -8.777 -22.899 1.00 67.50 189 PHE A N 1
ATOM 1407 C CA . PHE A 1 189 ? 53.574 -7.817 -21.874 1.00 67.50 189 PHE A CA 1
ATOM 1408 C C . PHE A 1 189 ? 52.923 -8.533 -20.686 1.00 67.50 189 PHE A C 1
ATOM 1410 O O . PHE A 1 189 ? 52.272 -9.566 -20.850 1.00 67.50 189 PHE A O 1
ATOM 1417 N N . ILE A 1 190 ? 53.107 -7.994 -19.481 1.00 63.94 190 ILE A N 1
ATOM 1418 C CA . ILE A 1 190 ? 52.489 -8.501 -18.250 1.00 63.94 190 ILE A CA 1
ATOM 1419 C C . ILE A 1 190 ? 51.437 -7.490 -17.807 1.00 63.94 190 ILE A C 1
ATOM 1421 O O . ILE A 1 190 ? 51.740 -6.314 -17.649 1.00 63.94 190 ILE A O 1
ATOM 1425 N N . ASP A 1 191 ? 50.212 -7.962 -17.609 1.00 57.28 191 ASP A N 1
ATOM 1426 C CA . ASP A 1 191 ? 49.095 -7.190 -17.075 1.00 57.28 191 ASP A CA 1
ATOM 1427 C C . ASP A 1 191 ? 48.871 -7.619 -15.622 1.00 57.28 191 ASP A C 1
ATOM 1429 O O . ASP A 1 191 ? 48.332 -8.697 -15.336 1.00 57.28 191 ASP A O 1
ATOM 1433 N N . VAL A 1 192 ? 49.396 -6.813 -14.700 1.00 55.53 192 VAL A N 1
ATOM 1434 C CA . VAL A 1 192 ? 49.487 -7.148 -13.275 1.00 55.53 192 VAL A CA 1
ATOM 1435 C C . VAL A 1 192 ? 48.103 -7.123 -12.629 1.00 55.53 192 VAL A C 1
ATOM 1437 O O . VAL A 1 192 ? 47.765 -8.018 -11.849 1.00 55.53 192 VAL A O 1
ATOM 1440 N N . GLU A 1 193 ? 47.287 -6.137 -12.986 1.00 47.72 193 GLU A N 1
ATOM 1441 C CA . GLU A 1 193 ? 45.947 -5.909 -12.462 1.00 47.72 193 GLU A CA 1
ATOM 1442 C C . GLU A 1 193 ? 44.994 -7.040 -12.853 1.00 47.72 193 GLU A C 1
ATOM 1444 O O . GLU A 1 193 ? 44.259 -7.552 -12.006 1.00 47.72 193 GLU A O 1
ATOM 1449 N N . ASN A 1 194 ? 45.061 -7.494 -14.108 1.00 49.41 194 ASN A N 1
ATOM 1450 C CA . ASN A 1 194 ? 44.229 -8.589 -14.606 1.00 49.41 194 ASN A CA 1
ATOM 1451 C C . ASN A 1 194 ? 44.861 -9.975 -14.414 1.00 49.41 194 ASN A C 1
ATOM 1453 O O . ASN A 1 194 ? 44.263 -10.982 -14.808 1.00 49.41 194 ASN A O 1
ATOM 1457 N N . ARG A 1 195 ? 46.060 -10.049 -13.814 1.00 54.72 195 ARG A N 1
ATOM 1458 C CA . ARG A 1 195 ? 46.841 -11.288 -13.645 1.00 54.72 195 ARG A CA 1
ATOM 1459 C C . ARG A 1 195 ? 46.946 -12.059 -14.962 1.00 54.72 195 ARG A C 1
ATOM 1461 O O . ARG A 1 195 ? 46.667 -13.261 -15.030 1.00 54.72 195 ARG A O 1
ATOM 1468 N N . ALA A 1 196 ? 47.299 -11.347 -16.025 1.00 60.41 196 ALA A N 1
ATOM 1469 C CA . ALA A 1 196 ? 47.358 -11.877 -17.376 1.00 60.41 196 ALA A CA 1
ATOM 1470 C C . ALA A 1 196 ? 48.726 -11.629 -18.021 1.00 60.41 196 ALA A C 1
ATOM 1472 O O . ALA A 1 196 ? 49.468 -10.723 -17.653 1.00 60.41 196 ALA A O 1
ATOM 1473 N N . VAL A 1 197 ? 49.064 -12.464 -18.999 1.00 68.75 197 VAL A N 1
ATOM 1474 C CA . VAL A 1 197 ? 50.255 -12.328 -19.839 1.00 68.75 197 VAL A CA 1
ATOM 1475 C C . VAL A 1 197 ? 49.816 -12.224 -21.288 1.00 68.75 197 VAL A C 1
ATOM 1477 O O . VAL A 1 197 ? 48.913 -12.949 -21.710 1.00 68.75 197 VAL A O 1
ATOM 1480 N N . GLY A 1 198 ? 50.440 -11.332 -22.045 1.00 70.06 198 GLY A N 1
ATOM 1481 C CA . GLY A 1 198 ? 50.270 -11.237 -23.484 1.00 70.06 198 GLY A CA 1
ATOM 1482 C C . GLY A 1 198 ? 51.561 -11.499 -24.246 1.00 70.06 198 GLY A C 1
ATOM 1483 O O . GLY A 1 198 ? 52.650 -11.234 -23.743 1.00 70.06 198 GLY A O 1
ATOM 1484 N N . GLU A 1 199 ? 51.426 -12.023 -25.460 1.00 76.38 199 GLU A N 1
ATOM 1485 C CA . GLU A 1 199 ? 52.527 -12.324 -26.378 1.00 76.38 199 GLU A CA 1
ATOM 1486 C C . GLU A 1 199 ? 52.210 -11.769 -27.772 1.00 76.38 199 GLU A C 1
ATOM 1488 O O . GLU A 1 199 ? 51.047 -11.730 -28.168 1.00 76.38 199 GLU A O 1
ATOM 1493 N N . GLN A 1 200 ? 53.225 -11.322 -28.510 1.00 79.69 200 GLN A N 1
ATOM 1494 C CA . GLN A 1 200 ? 53.111 -10.739 -29.842 1.00 79.69 200 GLN A CA 1
ATOM 1495 C C . GLN A 1 200 ? 54.145 -11.340 -30.793 1.00 79.69 200 GLN A C 1
ATOM 1497 O O . GLN A 1 200 ? 55.338 -11.353 -30.495 1.00 79.69 200 GLN A O 1
ATOM 1502 N N . ILE A 1 201 ? 53.696 -11.768 -31.972 1.00 82.38 201 ILE A N 1
ATOM 1503 C CA . ILE A 1 201 ? 54.544 -12.336 -33.023 1.00 82.38 201 ILE A CA 1
ATOM 1504 C C . ILE A 1 201 ? 54.333 -11.557 -34.323 1.00 82.38 201 ILE A C 1
ATOM 1506 O O . ILE A 1 201 ? 53.201 -11.371 -34.770 1.00 82.38 201 ILE A O 1
ATOM 1510 N N . ASP A 1 202 ? 55.427 -11.132 -34.954 1.00 82.88 202 ASP A N 1
ATOM 1511 C CA . ASP A 1 202 ? 55.395 -10.524 -36.285 1.00 82.88 202 ASP A CA 1
ATOM 1512 C C . ASP A 1 202 ? 55.069 -11.565 -37.361 1.00 82.88 202 ASP A C 1
ATOM 1514 O O . ASP A 1 202 ? 55.645 -12.656 -37.390 1.00 82.88 202 ASP A O 1
ATOM 1518 N N . VAL A 1 203 ? 54.189 -11.215 -38.300 1.00 82.31 203 VAL A N 1
ATOM 1519 C CA . VAL A 1 203 ? 53.904 -12.062 -39.461 1.00 82.31 203 VAL A CA 1
ATOM 1520 C C . VAL A 1 203 ? 54.719 -11.570 -40.654 1.00 82.31 203 VAL A C 1
ATOM 1522 O O . VAL A 1 203 ? 54.478 -10.498 -41.204 1.00 82.31 203 VAL A O 1
ATOM 1525 N N . VAL A 1 204 ? 55.696 -12.370 -41.082 1.00 83.94 204 VAL A N 1
ATOM 1526 C CA . VAL A 1 204 ? 56.572 -12.022 -42.210 1.00 83.94 204 VAL A CA 1
ATOM 1527 C C . VAL A 1 204 ? 55.748 -11.816 -43.486 1.00 83.94 204 VAL A C 1
ATOM 1529 O O . VAL A 1 204 ? 54.993 -12.693 -43.900 1.00 83.94 204 VAL A O 1
ATOM 1532 N N . GLY A 1 205 ? 55.931 -10.664 -44.135 1.00 84.12 205 GLY A N 1
ATOM 1533 C CA . GLY A 1 205 ? 55.273 -10.323 -45.402 1.00 84.12 205 GLY A CA 1
ATOM 1534 C C . GLY A 1 205 ? 53.994 -9.491 -45.271 1.00 84.12 205 GLY A C 1
ATOM 1535 O O . GLY A 1 205 ? 53.456 -9.073 -46.294 1.00 84.12 205 GLY A O 1
ATOM 1536 N N . VAL A 1 206 ? 53.531 -9.196 -44.051 1.00 84.06 206 VAL A N 1
ATOM 1537 C CA . VAL A 1 206 ? 52.409 -8.277 -43.789 1.00 84.06 206 VAL A CA 1
ATOM 1538 C C . VAL A 1 206 ? 52.752 -7.319 -42.640 1.00 84.06 206 VAL A C 1
ATOM 1540 O O . VAL A 1 206 ? 53.580 -7.655 -41.798 1.00 84.06 206 VAL A O 1
ATOM 1543 N N . PRO A 1 207 ? 52.138 -6.124 -42.560 1.00 84.31 207 PRO A N 1
ATOM 1544 C CA . PRO A 1 207 ? 52.406 -5.167 -41.482 1.00 84.31 207 PRO A CA 1
ATOM 1545 C C . PRO A 1 207 ? 51.643 -5.485 -40.178 1.00 84.31 207 PRO A C 1
ATOM 1547 O O . PRO A 1 207 ? 51.447 -4.589 -39.364 1.00 84.31 207 PRO A O 1
ATOM 1550 N N . PHE A 1 208 ? 51.173 -6.725 -39.999 1.00 81.00 208 PHE A N 1
ATOM 1551 C CA . PHE A 1 208 ? 50.293 -7.136 -38.900 1.00 81.00 208 PHE A CA 1
ATOM 1552 C C . PHE A 1 208 ? 50.995 -8.099 -37.946 1.00 81.00 208 PHE A C 1
ATOM 1554 O O . PHE A 1 208 ? 51.847 -8.895 -38.353 1.00 81.00 208 PHE A O 1
ATOM 1561 N N . LYS A 1 209 ? 50.581 -8.057 -36.682 1.00 81.50 209 LYS A N 1
ATOM 1562 C CA . LYS A 1 209 ? 51.061 -8.934 -35.609 1.00 81.50 209 LYS A CA 1
ATOM 1563 C C . LYS A 1 209 ? 49.984 -9.924 -35.190 1.00 81.50 209 LYS A C 1
ATOM 1565 O O . LYS A 1 209 ? 48.796 -9.615 -35.242 1.00 81.50 209 LYS A O 1
ATOM 1570 N N . LEU A 1 210 ? 50.395 -11.094 -34.716 1.00 78.75 210 LEU A N 1
ATOM 1571 C CA . LEU A 1 210 ? 49.545 -12.008 -33.958 1.00 78.75 210 LEU A CA 1
ATOM 1572 C C . LEU A 1 210 ? 49.728 -11.745 -32.468 1.00 78.75 210 LEU A C 1
ATOM 1574 O O . LEU A 1 210 ? 50.856 -11.730 -31.993 1.00 78.75 210 LEU A O 1
ATOM 1578 N N . ASN A 1 211 ? 48.627 -11.590 -31.736 1.00 71.88 211 ASN A N 1
ATOM 1579 C CA . ASN A 1 211 ? 48.624 -11.385 -30.292 1.00 71.88 211 ASN A CA 1
ATOM 1580 C C . ASN A 1 211 ? 47.969 -12.557 -29.570 1.00 71.88 211 ASN A C 1
ATOM 1582 O O . ASN A 1 211 ? 46.906 -13.027 -29.969 1.00 71.88 211 ASN A O 1
ATOM 1586 N N . TYR A 1 212 ? 48.564 -12.974 -28.468 1.00 72.06 212 TYR A N 1
ATOM 1587 C CA . TYR A 1 212 ? 47.980 -13.867 -27.482 1.00 72.06 212 TYR A CA 1
ATOM 1588 C C . TYR A 1 212 ? 47.791 -13.090 -26.180 1.00 72.06 212 TYR A C 1
ATOM 1590 O O . TYR A 1 212 ? 48.601 -12.227 -25.858 1.00 72.06 212 TYR A O 1
ATOM 1598 N N . TYR A 1 213 ? 46.726 -13.373 -25.430 1.00 64.31 213 TYR A N 1
ATOM 1599 C CA . TYR A 1 213 ? 46.482 -12.742 -24.132 1.00 64.31 213 TYR A CA 1
ATOM 1600 C C . TYR A 1 213 ? 45.747 -13.704 -23.197 1.00 64.31 213 TYR A C 1
ATOM 1602 O O . TYR A 1 213 ? 44.652 -14.191 -23.493 1.00 64.31 213 TYR A O 1
ATOM 1610 N N . SER A 1 214 ? 46.366 -14.016 -22.059 1.00 60.31 214 SER A N 1
ATOM 1611 C CA . SER A 1 214 ? 45.968 -15.142 -21.214 1.00 60.31 214 SER A CA 1
ATOM 1612 C C . SER A 1 214 ? 44.664 -14.921 -20.450 1.00 60.31 214 SER A C 1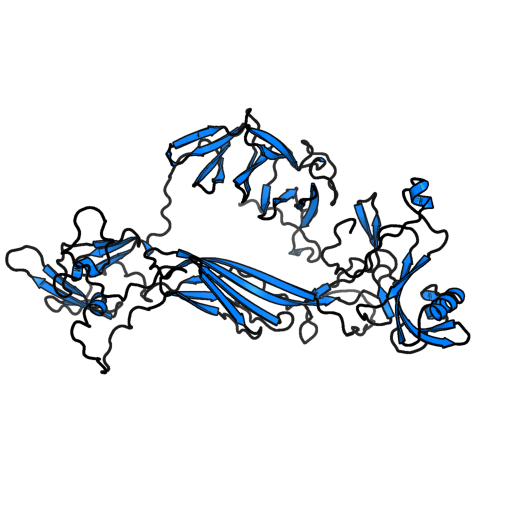
ATOM 1614 O O . SER A 1 214 ? 44.025 -15.905 -20.070 1.00 60.31 214 SER A O 1
ATOM 1616 N N . ALA A 1 215 ? 44.204 -13.672 -20.305 1.00 53.38 215 ALA A N 1
ATOM 1617 C CA . ALA A 1 215 ? 42.860 -13.391 -19.799 1.00 53.38 215 ALA A CA 1
ATOM 1618 C C . ALA A 1 215 ? 41.778 -14.054 -20.675 1.00 53.38 215 ALA A C 1
ATOM 1620 O O . ALA A 1 215 ? 40.719 -14.432 -20.178 1.00 53.38 215 ALA A O 1
ATOM 1621 N N . TYR A 1 216 ? 42.073 -14.283 -21.962 1.00 51.16 216 TYR A N 1
ATOM 1622 C CA . TYR A 1 216 ? 41.214 -15.037 -22.875 1.00 51.16 216 TYR A CA 1
ATOM 1623 C C . TYR A 1 216 ? 41.583 -16.522 -22.973 1.00 51.16 216 TYR A C 1
ATOM 1625 O O . TYR A 1 216 ? 40.757 -17.323 -23.409 1.00 51.16 216 TYR A O 1
ATOM 1633 N N . ALA A 1 217 ? 42.773 -16.941 -22.532 1.00 47.28 217 ALA A N 1
ATOM 1634 C CA . ALA A 1 217 ? 43.237 -18.332 -22.619 1.00 47.28 217 ALA A CA 1
ATOM 1635 C C . ALA A 1 217 ? 42.512 -19.301 -21.673 1.00 47.28 217 ALA A C 1
ATOM 1637 O O . ALA A 1 217 ? 42.499 -20.508 -21.924 1.00 47.28 217 ALA A O 1
ATOM 1638 N N . GLY A 1 218 ? 41.808 -18.790 -20.657 1.00 40.81 218 GLY A N 1
ATOM 1639 C CA . GLY A 1 218 ? 40.823 -19.572 -19.899 1.00 40.81 218 GLY A CA 1
ATOM 1640 C C . GLY A 1 218 ? 39.719 -20.183 -20.781 1.00 40.81 218 GLY A C 1
ATOM 1641 O O . GLY A 1 218 ? 39.075 -21.145 -20.370 1.00 40.81 218 GLY A O 1
ATOM 1642 N N . SER A 1 219 ? 39.538 -19.679 -22.011 1.00 37.84 219 SER A N 1
ATOM 1643 C CA . SER A 1 219 ? 38.655 -20.271 -23.026 1.00 37.84 219 SER A CA 1
ATOM 1644 C C . SER A 1 219 ? 39.332 -21.312 -23.938 1.00 37.84 219 SER A C 1
ATOM 1646 O O . SER A 1 219 ? 38.627 -22.123 -24.537 1.00 37.84 219 SER A O 1
ATOM 1648 N N . ALA A 1 220 ? 40.671 -21.349 -24.009 1.00 33.94 220 ALA A N 1
ATOM 1649 C CA . ALA A 1 220 ? 41.445 -22.196 -24.930 1.00 33.94 220 ALA A CA 1
ATOM 1650 C C . ALA A 1 220 ? 42.082 -23.448 -24.278 1.00 33.94 220 ALA A C 1
ATOM 1652 O O . ALA A 1 220 ? 42.481 -24.378 -24.976 1.00 33.94 220 ALA A O 1
ATOM 1653 N N . LEU A 1 221 ? 42.151 -23.526 -22.944 1.00 32.84 221 LEU A N 1
ATOM 1654 C CA . LEU A 1 221 ? 42.868 -24.582 -22.203 1.00 32.84 221 LEU A CA 1
ATOM 1655 C C . LEU A 1 221 ? 42.113 -25.921 -22.015 1.00 32.84 221 LEU A C 1
ATOM 1657 O O . LEU A 1 221 ? 42.375 -26.654 -21.067 1.00 32.84 221 LEU A O 1
ATOM 1661 N N . THR A 1 222 ? 41.192 -26.295 -22.908 1.00 29.53 222 THR A N 1
ATOM 1662 C CA . THR A 1 222 ? 40.543 -27.633 -22.884 1.00 29.53 222 THR A CA 1
ATOM 1663 C C . THR A 1 222 ? 40.472 -28.299 -24.260 1.00 29.53 222 THR A C 1
ATOM 1665 O O . THR A 1 222 ? 39.505 -28.970 -24.594 1.00 29.53 222 THR A O 1
ATOM 1668 N N . LEU A 1 223 ? 41.531 -28.171 -25.066 1.00 32.19 223 LEU A N 1
ATOM 1669 C CA . LEU A 1 223 ? 41.692 -28.953 -26.303 1.00 32.19 223 LEU A CA 1
ATOM 1670 C C . LEU A 1 223 ? 42.401 -30.307 -26.114 1.00 32.19 223 LEU A C 1
ATOM 1672 O O . LEU A 1 223 ? 42.613 -31.031 -27.082 1.00 32.19 223 LEU A O 1
ATOM 1676 N N . SER A 1 224 ? 42.714 -30.713 -24.883 1.00 27.78 224 SER A N 1
ATOM 1677 C CA . SER A 1 224 ? 43.077 -32.105 -24.599 1.00 27.78 224 SER A CA 1
ATOM 1678 C C . SER A 1 224 ? 42.366 -32.561 -23.332 1.00 27.78 224 SER A C 1
ATOM 1680 O O . SER A 1 224 ? 42.388 -31.865 -22.321 1.00 27.78 224 SER A O 1
ATOM 1682 N N . GLY A 1 225 ? 41.661 -33.691 -23.408 1.00 27.80 225 GLY A N 1
ATOM 1683 C CA . GLY A 1 225 ? 40.824 -34.248 -22.340 1.00 27.80 225 GLY A CA 1
ATOM 1684 C C . GLY A 1 225 ? 41.610 -34.787 -21.142 1.00 27.80 225 GLY A C 1
ATOM 1685 O O . GLY A 1 225 ? 41.441 -35.944 -20.772 1.00 27.80 225 GLY A O 1
ATOM 1686 N N . GLY A 1 226 ? 42.470 -33.968 -20.540 1.00 27.62 226 GLY A N 1
ATOM 1687 C CA . GLY A 1 226 ? 43.189 -34.271 -19.311 1.00 27.62 226 GLY A CA 1
ATOM 1688 C C . GLY A 1 226 ? 42.742 -33.344 -18.189 1.00 27.62 226 GLY A C 1
ATOM 1689 O O . GLY A 1 226 ? 42.933 -32.133 -18.265 1.00 27.62 226 GLY A O 1
ATOM 1690 N N . SER A 1 227 ? 42.170 -33.911 -17.126 1.00 27.33 227 SER A N 1
ATOM 1691 C CA . SER A 1 227 ? 42.031 -33.226 -15.841 1.00 27.33 227 SER A CA 1
ATOM 1692 C C . SER A 1 227 ? 43.397 -32.711 -15.390 1.00 27.33 227 SER A C 1
ATOM 1694 O O . SER A 1 227 ? 44.261 -33.502 -15.015 1.00 27.33 227 SER A O 1
ATOM 1696 N N . VAL A 1 228 ? 43.594 -31.393 -15.379 1.00 31.16 228 VAL A N 1
ATOM 1697 C CA . VAL A 1 228 ? 44.727 -30.786 -14.675 1.00 31.16 228 VAL A CA 1
ATOM 1698 C C . VAL A 1 228 ? 44.357 -30.714 -13.196 1.00 31.16 228 VAL A C 1
ATOM 1700 O O . VAL A 1 228 ? 43.841 -29.718 -12.698 1.00 31.16 228 VAL A O 1
ATOM 1703 N N . SER A 1 229 ? 44.587 -31.814 -12.482 1.00 33.28 229 SER A N 1
ATOM 1704 C CA . SER A 1 229 ? 44.797 -31.781 -11.037 1.00 33.28 229 SER A CA 1
ATOM 1705 C C . SER A 1 229 ? 46.265 -31.428 -10.796 1.00 33.28 229 SER A C 1
ATOM 1707 O O . SER A 1 229 ? 47.128 -32.302 -10.808 1.00 33.28 229 SER A O 1
ATOM 1709 N N . GLY A 1 230 ? 46.564 -30.143 -10.630 1.00 29.20 230 GLY A N 1
ATOM 1710 C CA . GLY A 1 230 ? 47.918 -29.681 -10.337 1.00 29.20 230 GLY A CA 1
ATOM 1711 C C . GLY A 1 230 ? 47.925 -28.194 -10.026 1.00 29.20 230 GLY A C 1
ATOM 1712 O O . GLY A 1 230 ? 47.538 -27.389 -10.864 1.00 29.20 230 GLY A O 1
ATOM 1713 N N . GLY A 1 231 ? 48.301 -27.849 -8.795 1.00 35.84 231 GLY A N 1
ATOM 1714 C CA . GLY A 1 231 ? 48.321 -26.481 -8.293 1.00 35.84 231 GLY A CA 1
ATOM 1715 C C . GLY A 1 231 ? 49.284 -25.574 -9.060 1.00 35.84 231 GLY A C 1
ATOM 1716 O O . GLY A 1 231 ? 50.399 -25.965 -9.391 1.00 35.84 231 GLY A O 1
ATOM 1717 N N . GLY A 1 232 ? 48.835 -24.344 -9.293 1.00 28.59 232 GLY A N 1
ATOM 1718 C CA . GLY A 1 232 ? 49.628 -23.271 -9.879 1.00 28.59 232 GLY A CA 1
ATOM 1719 C C . GLY A 1 232 ? 48.730 -22.168 -10.426 1.00 28.59 232 GLY A C 1
ATOM 1720 O O . GLY A 1 232 ? 48.265 -22.278 -11.549 1.00 28.59 232 GLY A O 1
ATOM 1721 N N . GLY A 1 233 ? 48.451 -21.147 -9.608 1.00 31.61 233 GLY A N 1
ATOM 1722 C CA . GLY A 1 233 ? 48.157 -19.756 -10.004 1.00 31.61 233 GLY A CA 1
ATOM 1723 C C . GLY A 1 233 ? 47.180 -19.432 -11.148 1.00 31.61 233 GLY A C 1
ATOM 1724 O O . GLY A 1 233 ? 47.220 -18.306 -11.628 1.00 31.61 233 GLY A O 1
ATOM 1725 N N . GLY A 1 234 ? 46.334 -20.354 -11.610 1.00 31.02 234 GLY A N 1
ATOM 1726 C CA . GLY A 1 234 ? 45.372 -20.094 -12.681 1.00 31.02 234 GLY A CA 1
ATOM 1727 C C . GLY A 1 234 ? 44.259 -19.152 -12.223 1.00 31.02 234 GLY A C 1
ATOM 1728 O O . GLY A 1 234 ? 43.716 -19.324 -11.130 1.00 31.02 234 GLY A O 1
ATOM 1729 N N . ASN A 1 235 ? 43.919 -18.165 -13.055 1.00 33.94 235 ASN A N 1
ATOM 1730 C CA . ASN A 1 235 ? 42.785 -17.269 -12.828 1.00 33.94 235 ASN A CA 1
ATOM 1731 C C . ASN A 1 235 ? 41.528 -18.060 -12.420 1.00 33.94 235 ASN A C 1
ATOM 1733 O O . ASN A 1 235 ? 41.280 -19.136 -12.977 1.00 33.94 235 ASN A O 1
ATOM 1737 N N . PRO A 1 236 ? 40.731 -17.562 -11.452 1.00 35.38 236 PRO A N 1
ATOM 1738 C CA . PRO A 1 236 ? 39.505 -18.238 -11.061 1.00 35.38 236 PRO A CA 1
ATOM 1739 C C . PRO A 1 236 ? 38.626 -18.427 -12.307 1.00 35.38 236 PRO A C 1
ATOM 1741 O O . PRO A 1 236 ? 38.511 -17.497 -13.111 1.00 35.38 236 PRO A O 1
ATOM 1744 N N . PRO A 1 237 ? 38.018 -19.611 -12.511 1.00 43.22 237 PRO A N 1
ATOM 1745 C CA . PRO A 1 237 ? 37.104 -19.812 -13.627 1.00 43.22 237 PRO A CA 1
ATOM 1746 C C . PRO A 1 237 ? 36.023 -18.728 -13.582 1.00 43.22 237 PRO A C 1
ATOM 1748 O O . PRO A 1 237 ? 35.479 -18.456 -12.507 1.00 43.22 237 PRO A O 1
ATOM 1751 N N . LEU A 1 238 ? 35.729 -18.110 -14.736 1.00 44.72 238 LEU A N 1
ATOM 1752 C CA . LEU A 1 238 ? 34.683 -17.090 -14.856 1.00 44.72 238 LEU A CA 1
ATOM 1753 C C . LEU A 1 238 ? 33.412 -17.562 -14.124 1.00 44.72 238 LEU A C 1
ATOM 1755 O O . LEU A 1 238 ? 33.035 -18.736 -14.256 1.00 44.72 238 LEU A O 1
ATOM 1759 N N . PRO A 1 239 ? 32.761 -16.699 -13.323 1.00 47.97 239 PRO A N 1
ATOM 1760 C CA . PRO A 1 239 ? 31.652 -17.120 -12.482 1.00 47.97 239 PRO A CA 1
ATOM 1761 C C . PRO A 1 239 ? 30.525 -17.699 -13.345 1.00 47.97 239 PRO A C 1
ATOM 1763 O O . PRO A 1 239 ? 29.944 -17.011 -14.180 1.00 47.97 239 PRO A O 1
ATOM 1766 N N . ARG A 1 240 ? 30.194 -18.981 -13.124 1.00 56.25 240 ARG A N 1
ATOM 1767 C CA . ARG A 1 240 ? 29.122 -19.709 -13.841 1.00 56.25 240 ARG A CA 1
ATOM 1768 C C . ARG A 1 240 ? 27.723 -19.132 -13.598 1.00 56.25 240 ARG A C 1
ATOM 1770 O O . ARG A 1 240 ? 26.784 -19.505 -14.296 1.00 56.25 240 ARG A O 1
ATOM 1777 N N . TYR A 1 241 ? 27.595 -18.249 -12.611 1.00 66.56 241 TYR A N 1
ATOM 1778 C CA . TYR A 1 241 ? 26.349 -17.625 -12.199 1.00 66.56 241 TYR A CA 1
ATOM 1779 C C . TYR A 1 241 ? 26.574 -16.148 -11.888 1.00 66.56 241 TYR A C 1
ATOM 1781 O O . TYR A 1 241 ? 27.543 -15.795 -11.214 1.00 66.56 241 TYR A O 1
ATOM 1789 N N . SER A 1 242 ? 25.635 -15.302 -12.295 1.00 72.25 242 SER A N 1
ATOM 1790 C CA . SER A 1 242 ? 25.541 -13.932 -11.799 1.00 72.25 242 SER A CA 1
ATOM 1791 C C . SER A 1 242 ? 25.007 -13.965 -10.373 1.00 72.25 242 SER A C 1
ATOM 1793 O O . SER A 1 242 ? 23.969 -14.579 -10.112 1.00 72.25 242 SER A O 1
ATOM 1795 N N . LYS A 1 243 ? 25.714 -13.322 -9.444 1.00 77.38 243 LYS A N 1
ATOM 1796 C CA . LYS A 1 243 ? 25.300 -13.213 -8.042 1.00 77.38 243 LYS A CA 1
ATOM 1797 C C . LYS A 1 243 ? 24.547 -11.908 -7.821 1.00 77.38 243 LYS A C 1
ATOM 1799 O O . LYS A 1 243 ? 25.048 -10.831 -8.131 1.00 77.38 243 LYS A O 1
ATOM 1804 N N . ILE A 1 244 ? 23.356 -12.021 -7.247 1.00 82.56 244 ILE A N 1
ATOM 1805 C CA . ILE A 1 244 ? 22.484 -10.900 -6.907 1.00 82.56 244 ILE A CA 1
ATOM 1806 C C . ILE A 1 244 ? 22.294 -10.898 -5.397 1.00 82.56 244 ILE A C 1
ATOM 1808 O O . ILE A 1 244 ? 21.823 -11.887 -4.833 1.00 82.56 244 ILE A O 1
ATOM 1812 N N . ARG A 1 245 ? 22.645 -9.795 -4.734 1.00 85.19 245 ARG A N 1
ATOM 1813 C CA . ARG A 1 245 ? 22.461 -9.643 -3.287 1.00 85.19 245 ARG A CA 1
ATOM 1814 C C . ARG A 1 245 ? 21.362 -8.630 -2.996 1.00 85.19 245 ARG A C 1
ATOM 1816 O O . ARG A 1 245 ? 21.434 -7.498 -3.461 1.00 85.19 245 ARG A O 1
ATOM 1823 N N . LEU A 1 246 ? 20.370 -9.040 -2.210 1.00 87.00 246 LEU A N 1
ATOM 1824 C CA . LEU A 1 246 ? 19.364 -8.153 -1.628 1.00 87.00 246 LEU A CA 1
ATOM 1825 C C . LEU A 1 246 ? 19.778 -7.831 -0.194 1.00 87.00 246 LEU A C 1
ATOM 1827 O O . LEU A 1 246 ? 19.930 -8.756 0.610 1.00 87.00 246 LEU A O 1
ATOM 1831 N N . LYS A 1 247 ? 19.974 -6.549 0.124 1.00 85.62 247 LYS A N 1
ATOM 1832 C CA . LYS A 1 247 ? 20.267 -6.106 1.493 1.00 85.62 247 LYS A CA 1
ATOM 1833 C C . LYS A 1 247 ? 19.039 -6.336 2.387 1.00 85.62 247 LYS A C 1
ATOM 1835 O O . LYS A 1 247 ? 17.939 -5.917 2.035 1.00 85.62 247 LYS A O 1
ATOM 1840 N N . LEU A 1 248 ? 19.220 -7.058 3.495 1.00 84.38 248 LEU A N 1
ATOM 1841 C CA . LEU A 1 248 ? 18.165 -7.436 4.450 1.00 84.38 248 LEU A CA 1
ATOM 1842 C C . LEU A 1 248 ? 18.146 -6.565 5.703 1.00 84.38 248 LEU A C 1
ATOM 1844 O O . LEU A 1 248 ? 17.117 -6.499 6.356 1.00 84.38 248 LEU A O 1
ATOM 1848 N N . THR A 1 249 ? 19.271 -5.957 6.071 1.00 77.25 249 THR A N 1
ATOM 1849 C CA . THR A 1 249 ? 19.395 -5.041 7.214 1.00 77.25 249 THR A CA 1
ATOM 1850 C C . THR A 1 249 ? 20.356 -3.921 6.830 1.00 77.25 249 THR A C 1
ATOM 1852 O O . THR A 1 249 ? 21.284 -4.171 6.062 1.00 77.25 249 THR A O 1
ATOM 1855 N N . GLY A 1 250 ? 20.135 -2.696 7.312 1.00 65.19 250 GLY A N 1
ATOM 1856 C CA . GLY A 1 250 ? 21.014 -1.548 7.069 1.00 65.19 250 GLY A CA 1
ATOM 1857 C C . GLY A 1 250 ? 21.310 -0.808 8.364 1.00 65.19 250 GLY A C 1
ATOM 1858 O O . GLY A 1 250 ? 20.376 -0.466 9.085 1.00 65.19 250 GLY A O 1
ATOM 1859 N N . GLY A 1 251 ? 22.597 -0.667 8.705 1.00 63.38 251 GLY A N 1
ATOM 1860 C CA . GLY A 1 251 ? 23.107 0.111 9.850 1.00 63.38 251 GLY A CA 1
ATOM 1861 C C . GLY A 1 251 ? 22.636 -0.304 11.256 1.00 63.38 251 GLY A C 1
ATOM 1862 O O . GLY A 1 251 ? 23.115 0.228 12.253 1.00 63.38 251 GLY A O 1
ATOM 1863 N N . LYS A 1 252 ? 21.655 -1.209 11.367 1.00 65.56 252 LYS A N 1
ATOM 1864 C CA . LYS A 1 252 ? 21.104 -1.759 12.609 1.00 65.56 252 LYS A CA 1
ATOM 1865 C C . LYS A 1 252 ? 20.643 -3.206 12.389 1.00 65.56 252 LYS A C 1
ATOM 1867 O O . LYS A 1 252 ? 20.142 -3.528 11.307 1.00 65.56 252 LYS A O 1
ATOM 1872 N N . PRO A 1 253 ? 20.776 -4.085 13.398 1.00 67.31 253 PRO A N 1
ATOM 1873 C CA . PRO A 1 253 ? 20.240 -5.439 13.334 1.00 67.31 253 PRO A CA 1
ATOM 1874 C C . PRO A 1 253 ? 18.706 -5.426 13.322 1.00 67.31 253 PRO A C 1
ATOM 1876 O O . PRO A 1 253 ? 18.070 -4.538 13.894 1.00 67.31 253 PRO A O 1
ATOM 1879 N N . VAL A 1 254 ? 18.109 -6.449 12.710 1.00 70.44 254 VAL A N 1
ATOM 1880 C CA . VAL A 1 254 ? 16.696 -6.769 12.958 1.00 70.44 254 VAL A CA 1
ATOM 1881 C C . VAL A 1 254 ? 16.658 -7.584 14.243 1.00 70.44 254 VAL A C 1
ATOM 1883 O O . VAL A 1 254 ? 17.506 -8.447 14.462 1.00 70.44 254 VAL A O 1
ATOM 1886 N N . ALA A 1 255 ? 15.701 -7.287 15.113 1.00 65.50 255 ALA A N 1
ATOM 1887 C CA . ALA A 1 255 ? 15.463 -8.047 16.328 1.00 65.50 255 ALA A CA 1
ATOM 1888 C C . ALA A 1 255 ? 13.991 -8.459 16.396 1.00 65.50 255 ALA A C 1
ATOM 1890 O O . ALA A 1 255 ? 13.108 -7.798 15.845 1.00 65.50 255 ALA A O 1
ATOM 1891 N N . SER A 1 256 ? 13.748 -9.577 17.072 1.00 65.00 256 SER A N 1
ATOM 1892 C CA . SER A 1 256 ? 12.416 -9.993 17.489 1.00 65.00 256 SER A CA 1
ATOM 1893 C C . SER A 1 256 ? 12.262 -9.725 18.974 1.00 65.00 256 SER A C 1
ATOM 1895 O O . SER A 1 256 ? 13.204 -10.012 19.725 1.00 65.00 256 SER A O 1
ATOM 1897 N N . PRO A 1 257 ? 11.087 -9.265 19.428 1.00 65.12 257 PRO A N 1
ATOM 1898 C CA . PRO A 1 257 ? 9.917 -8.763 18.677 1.00 65.12 257 PRO A CA 1
ATOM 1899 C C . PRO A 1 257 ? 10.126 -7.338 18.097 1.00 65.12 257 PRO A C 1
ATOM 1901 O O . PRO A 1 257 ? 11.134 -6.718 18.422 1.00 65.12 257 PRO A O 1
ATOM 1904 N N . PRO A 1 258 ? 9.220 -6.803 17.242 1.00 68.56 258 PRO A N 1
ATOM 1905 C CA . PRO A 1 258 ? 7.953 -7.375 16.761 1.00 68.56 258 PRO A CA 1
ATOM 1906 C C . PRO A 1 258 ? 8.077 -8.222 15.486 1.00 68.56 258 PRO A C 1
ATOM 1908 O O . PRO A 1 258 ? 7.079 -8.787 15.045 1.00 68.56 258 PRO A O 1
ATOM 1911 N N . ILE A 1 259 ? 9.264 -8.304 14.876 1.00 78.62 259 ILE A N 1
ATOM 1912 C CA . ILE A 1 259 ? 9.477 -9.068 13.640 1.00 78.62 259 ILE A CA 1
ATOM 1913 C C . ILE A 1 259 ? 9.657 -10.548 13.965 1.00 78.62 259 ILE A C 1
ATOM 1915 O O . ILE A 1 259 ? 10.482 -10.911 14.800 1.00 78.62 259 ILE A O 1
ATOM 1919 N N . ASN A 1 260 ? 8.900 -11.395 13.276 1.00 82.31 260 ASN A N 1
ATOM 1920 C CA . ASN A 1 260 ? 8.936 -12.850 13.400 1.00 82.31 260 ASN A CA 1
ATOM 1921 C C . ASN A 1 260 ? 9.582 -13.517 12.181 1.00 82.31 260 ASN A C 1
ATOM 1923 O O . ASN A 1 260 ? 10.149 -14.597 12.310 1.00 82.31 260 ASN A O 1
ATOM 1927 N N . GLU A 1 261 ? 9.528 -12.880 11.008 1.00 87.75 261 GLU A N 1
ATOM 1928 C CA . GLU A 1 261 ? 10.110 -13.413 9.775 1.00 87.75 261 GLU A CA 1
ATOM 1929 C C . GLU A 1 261 ? 10.580 -12.281 8.855 1.00 87.75 261 GLU A C 1
ATOM 1931 O O . GLU A 1 261 ? 9.898 -11.270 8.678 1.00 87.75 261 GLU A O 1
ATOM 1936 N N . VAL A 1 262 ? 11.731 -12.477 8.211 1.00 89.25 262 VAL A N 1
ATOM 1937 C CA . VAL A 1 262 ? 12.184 -11.651 7.088 1.00 89.25 262 VAL A CA 1
ATOM 1938 C C . VAL A 1 262 ? 12.166 -12.493 5.817 1.00 89.25 262 VAL A C 1
ATOM 1940 O O . VAL A 1 262 ? 12.709 -13.590 5.775 1.00 89.25 262 VAL A O 1
ATOM 1943 N N . THR A 1 263 ? 11.562 -11.981 4.752 1.00 93.12 263 THR A N 1
ATOM 1944 C CA . THR A 1 263 ? 11.463 -12.650 3.448 1.00 93.12 263 THR A CA 1
ATOM 1945 C C . THR A 1 263 ? 12.217 -11.860 2.392 1.00 93.12 263 THR A C 1
ATOM 1947 O O . THR A 1 263 ? 12.162 -10.637 2.380 1.00 93.12 263 THR A O 1
ATOM 1950 N N . ALA A 1 264 ? 12.889 -12.546 1.474 1.00 93.38 264 ALA A N 1
ATOM 1951 C CA . ALA A 1 264 ? 13.547 -11.946 0.320 1.00 93.38 264 ALA A CA 1
ATOM 1952 C C . ALA A 1 264 ? 13.068 -12.640 -0.955 1.00 93.38 264 ALA A C 1
ATOM 1954 O O . ALA A 1 264 ? 13.163 -13.859 -1.079 1.00 93.38 264 ALA A O 1
ATOM 1955 N N . GLU A 1 265 ? 12.554 -11.871 -1.907 1.00 95.31 265 GLU A N 1
ATOM 1956 C CA . GLU A 1 265 ? 12.034 -12.333 -3.189 1.00 95.31 265 GLU A CA 1
ATOM 1957 C C . GLU A 1 265 ? 12.787 -11.640 -4.327 1.00 95.31 265 GLU A C 1
ATOM 1959 O O . GLU A 1 265 ? 12.882 -10.415 -4.360 1.00 95.31 265 GLU A O 1
ATOM 1964 N N . LEU A 1 266 ? 13.276 -12.432 -5.279 1.00 93.25 266 LEU A N 1
ATOM 1965 C CA . LEU A 1 266 ? 13.858 -11.966 -6.533 1.00 93.25 266 LEU A CA 1
ATOM 1966 C C . LEU A 1 266 ? 12.990 -12.467 -7.690 1.00 93.25 266 LEU A C 1
ATOM 1968 O O . LEU A 1 266 ? 12.703 -13.662 -7.777 1.00 93.25 266 LEU A O 1
ATOM 1972 N N . LYS A 1 267 ? 12.583 -11.579 -8.595 1.00 93.88 267 LYS A N 1
ATOM 1973 C CA . LYS A 1 267 ? 11.896 -11.928 -9.845 1.00 93.88 267 LYS A CA 1
ATOM 1974 C C . LYS A 1 267 ? 12.662 -11.363 -11.026 1.00 93.88 267 LYS A C 1
ATOM 1976 O O . LYS A 1 267 ? 12.969 -10.180 -11.054 1.00 93.88 267 LYS A O 1
ATOM 1981 N N . MET A 1 268 ? 12.939 -12.196 -12.015 1.00 89.06 268 MET A N 1
ATOM 1982 C CA . MET A 1 268 ? 13.640 -11.792 -13.232 1.00 89.06 268 MET A CA 1
ATOM 1983 C C . MET A 1 268 ? 13.296 -12.798 -14.328 1.00 89.06 268 MET A C 1
ATOM 1985 O O . MET A 1 268 ? 13.210 -13.991 -14.038 1.00 89.06 268 MET A O 1
ATOM 1989 N N . ILE A 1 269 ? 13.087 -12.346 -15.572 1.00 84.56 269 ILE A N 1
ATOM 1990 C CA . ILE A 1 269 ? 12.876 -13.205 -16.763 1.00 84.56 269 ILE A CA 1
ATOM 1991 C C . ILE A 1 269 ? 11.892 -14.375 -16.560 1.00 84.56 269 ILE A C 1
ATOM 1993 O O . ILE A 1 269 ? 12.121 -15.519 -16.965 1.00 84.56 269 ILE A O 1
ATOM 1997 N N . GLY A 1 270 ? 10.785 -14.087 -15.871 1.00 84.31 270 GLY A N 1
ATOM 1998 C CA . GLY A 1 270 ? 9.729 -15.054 -15.562 1.00 84.31 270 GLY A CA 1
ATOM 1999 C C . GLY A 1 270 ? 10.054 -16.051 -14.441 1.00 84.31 270 GLY A C 1
ATOM 2000 O O . GLY A 1 270 ? 9.168 -16.808 -14.043 1.00 84.31 270 GLY A O 1
ATOM 2001 N N . ARG A 1 271 ? 11.278 -16.058 -13.901 1.00 90.12 271 ARG A N 1
ATOM 2002 C CA . ARG A 1 271 ? 11.673 -16.847 -12.726 1.00 90.12 271 ARG A CA 1
ATOM 2003 C C . ARG A 1 271 ? 11.395 -16.069 -11.435 1.00 90.12 271 ARG A C 1
ATOM 2005 O O . ARG A 1 271 ? 11.451 -14.839 -11.413 1.00 90.12 271 ARG A O 1
ATOM 2012 N N . LYS A 1 272 ? 11.097 -16.800 -10.358 1.00 94.25 272 LYS A N 1
ATOM 2013 C CA . LYS A 1 272 ? 10.917 -16.274 -8.999 1.00 94.25 272 LYS A CA 1
ATOM 2014 C C . LYS A 1 272 ? 11.764 -17.103 -8.038 1.00 94.25 272 LYS A C 1
ATOM 2016 O O . LYS A 1 272 ? 11.591 -18.315 -7.970 1.00 94.25 272 LYS A O 1
ATOM 2021 N N . TRP A 1 273 ? 12.611 -16.437 -7.266 1.00 93.88 273 TRP A N 1
ATOM 2022 C CA . TRP A 1 273 ? 13.310 -17.012 -6.123 1.00 93.88 273 TRP A CA 1
ATOM 2023 C C . TRP A 1 273 ? 12.792 -16.373 -4.844 1.00 93.88 273 TRP A C 1
ATOM 2025 O O . TRP A 1 273 ? 12.480 -15.183 -4.822 1.00 93.88 273 TRP A O 1
ATOM 2035 N N . GLN A 1 274 ? 12.701 -17.160 -3.779 1.00 95.44 274 GLN A N 1
ATOM 2036 C CA . GLN A 1 274 ? 12.255 -16.683 -2.478 1.00 95.44 274 GLN A CA 1
ATOM 2037 C C . GLN A 1 274 ? 13.064 -17.361 -1.374 1.00 95.44 274 GLN A C 1
ATOM 2039 O O . GLN A 1 274 ? 13.377 -18.547 -1.474 1.00 95.44 274 GLN A O 1
ATOM 2044 N N . ARG A 1 275 ? 13.422 -16.597 -0.343 1.00 94.94 275 ARG A N 1
ATOM 2045 C CA . ARG A 1 275 ? 14.086 -17.071 0.874 1.00 94.94 275 ARG A CA 1
ATOM 2046 C C . ARG A 1 275 ? 13.410 -16.451 2.093 1.00 94.94 275 ARG A C 1
ATOM 2048 O O . ARG A 1 275 ? 12.953 -15.311 2.012 1.00 94.94 275 ARG A O 1
ATOM 2055 N N . SER A 1 276 ? 13.393 -17.192 3.192 1.00 94.56 276 SER A N 1
ATOM 2056 C CA . SER A 1 276 ? 12.900 -16.746 4.495 1.00 94.56 276 SER A CA 1
ATOM 2057 C C . SER A 1 276 ? 14.022 -16.835 5.522 1.00 94.56 276 SER A C 1
ATOM 2059 O O . SER A 1 276 ? 14.870 -17.726 5.446 1.00 94.56 276 SER A O 1
ATOM 2061 N N . PHE A 1 277 ? 14.027 -15.904 6.466 1.00 91.25 277 PHE A N 1
ATOM 2062 C CA . PHE A 1 277 ? 15.048 -15.745 7.487 1.00 91.25 277 PHE A CA 1
ATOM 2063 C C . PHE A 1 277 ? 14.383 -15.500 8.839 1.00 91.25 277 PHE A C 1
ATOM 2065 O O . PHE A 1 277 ? 13.394 -14.769 8.936 1.00 91.25 277 PHE A O 1
ATOM 2072 N N . ALA A 1 278 ? 14.966 -16.084 9.883 1.00 88.31 278 ALA A N 1
ATOM 2073 C CA . ALA A 1 278 ? 14.648 -15.717 11.253 1.00 88.31 278 ALA A CA 1
ATOM 2074 C C . ALA A 1 278 ? 15.079 -14.259 11.520 1.00 88.31 278 ALA A C 1
ATOM 2076 O O . ALA A 1 278 ? 16.031 -13.778 10.902 1.00 88.31 278 ALA A O 1
ATOM 2077 N N . PRO A 1 279 ? 14.414 -13.556 12.447 1.00 77.44 279 PRO A N 1
ATOM 2078 C CA . PRO A 1 279 ? 14.618 -12.129 12.685 1.00 77.44 279 PRO A CA 1
ATOM 2079 C C . PRO A 1 279 ? 15.957 -11.801 13.351 1.00 77.44 279 PRO A C 1
ATOM 2081 O O . PRO A 1 279 ? 16.289 -10.633 13.433 1.00 77.44 279 PRO A O 1
ATOM 2084 N N . SER A 1 280 ? 16.744 -12.788 13.793 1.00 81.56 280 SER A N 1
ATOM 2085 C CA . SER A 1 280 ? 18.082 -12.610 14.373 1.00 81.56 280 SER A CA 1
ATOM 2086 C C . SER A 1 280 ? 19.145 -12.320 13.300 1.00 81.56 280 SER A C 1
ATOM 2088 O O . SER A 1 280 ? 20.107 -13.076 13.142 1.00 81.56 280 SER A O 1
ATOM 2090 N N . LEU A 1 281 ? 18.938 -11.263 12.514 1.00 82.25 281 LEU A N 1
ATOM 2091 C CA . LEU A 1 281 ? 19.855 -10.837 11.460 1.00 82.25 281 LEU A CA 1
ATOM 2092 C C . LEU A 1 281 ? 20.825 -9.789 12.004 1.00 82.25 281 LEU A C 1
ATOM 2094 O O . LEU A 1 281 ? 20.408 -8.769 12.555 1.00 82.25 281 LEU A O 1
ATOM 2098 N N . ALA A 1 282 ? 22.120 -10.031 11.801 1.00 82.56 282 ALA A N 1
ATOM 2099 C CA . ALA A 1 282 ? 23.164 -9.066 12.112 1.00 82.56 282 ALA A CA 1
ATOM 2100 C C . ALA A 1 282 ? 23.020 -7.794 11.259 1.00 82.56 282 ALA A C 1
ATOM 2102 O O . ALA A 1 282 ? 22.308 -7.773 10.247 1.00 82.56 282 ALA A O 1
ATOM 2103 N N . GLU A 1 283 ? 23.724 -6.741 11.657 1.00 79.19 283 GLU A N 1
ATOM 2104 C CA . GLU A 1 283 ? 23.903 -5.545 10.836 1.00 79.19 283 GLU A CA 1
ATOM 2105 C C . GLU A 1 283 ? 24.477 -5.909 9.451 1.00 79.19 283 GLU A C 1
ATOM 2107 O O . GLU A 1 283 ? 25.287 -6.829 9.330 1.00 79.19 283 GLU A O 1
ATOM 2112 N N . ASP A 1 284 ? 23.994 -5.237 8.401 1.00 79.62 284 ASP A N 1
ATOM 2113 C CA . ASP A 1 284 ? 24.382 -5.446 6.999 1.00 79.62 284 ASP A CA 1
ATOM 2114 C C . ASP A 1 284 ? 24.310 -6.908 6.500 1.00 79.62 284 ASP A C 1
ATOM 2116 O O . ASP A 1 284 ? 25.187 -7.421 5.800 1.00 79.62 284 ASP A O 1
ATOM 2120 N N . SER A 1 285 ? 23.214 -7.595 6.815 1.00 85.81 285 SER A N 1
ATOM 2121 C CA . SER A 1 285 ? 22.898 -8.935 6.313 1.00 85.81 285 SER A CA 1
ATOM 2122 C C . SER A 1 285 ? 22.341 -8.893 4.884 1.00 85.81 285 SER A C 1
ATOM 2124 O O . SER A 1 285 ? 21.644 -7.956 4.500 1.00 85.81 285 SER A O 1
ATOM 2126 N N . TYR A 1 286 ? 22.591 -9.943 4.088 1.00 87.81 286 TYR A N 1
ATOM 2127 C CA . TYR A 1 286 ? 22.143 -10.035 2.690 1.00 87.81 286 TYR A CA 1
ATOM 2128 C C . TYR A 1 286 ? 21.549 -11.404 2.345 1.00 87.81 286 TYR A C 1
ATOM 2130 O O . TYR A 1 286 ? 22.089 -12.443 2.725 1.00 87.81 286 TYR A O 1
ATOM 2138 N N . ALA A 1 287 ? 20.513 -11.416 1.506 1.00 90.38 287 ALA A N 1
ATOM 2139 C CA . ALA A 1 287 ? 20.083 -12.607 0.783 1.00 90.38 287 ALA A CA 1
ATOM 2140 C C . ALA A 1 287 ? 20.812 -12.678 -0.561 1.00 90.38 287 ALA A C 1
ATOM 2142 O O . ALA A 1 287 ? 20.720 -11.750 -1.361 1.00 90.38 287 ALA A O 1
ATOM 2143 N N . THR A 1 288 ? 21.504 -13.787 -0.826 1.00 89.50 288 THR A N 1
ATOM 2144 C CA . THR A 1 288 ? 22.219 -14.004 -2.094 1.00 89.50 288 THR A CA 1
ATOM 2145 C C . THR A 1 288 ? 21.445 -14.959 -2.998 1.00 89.50 288 THR A C 1
ATOM 2147 O O . THR A 1 288 ? 21.026 -16.037 -2.571 1.00 89.50 288 THR A O 1
ATOM 2150 N N . PHE A 1 289 ? 21.280 -14.572 -4.257 1.00 88.19 289 PHE A N 1
ATOM 2151 C CA . PHE A 1 289 ? 20.684 -15.361 -5.328 1.00 88.19 289 PHE A CA 1
ATOM 2152 C C . PHE A 1 289 ? 21.698 -15.555 -6.452 1.00 88.19 289 PHE A C 1
ATOM 2154 O O . PHE A 1 289 ? 22.548 -14.697 -6.682 1.00 88.19 289 PHE A O 1
ATOM 2161 N N . GLU A 1 290 ? 21.591 -16.677 -7.153 1.00 85.75 290 GLU A N 1
ATOM 2162 C CA . GLU A 1 290 ? 22.469 -17.036 -8.265 1.00 85.75 290 GLU A CA 1
ATOM 2163 C C . GLU A 1 290 ? 21.634 -17.235 -9.527 1.00 85.75 290 GLU A C 1
ATOM 2165 O O . GLU A 1 290 ? 20.576 -17.871 -9.490 1.00 85.75 290 GLU A O 1
ATOM 2170 N N . TRP A 1 291 ? 22.105 -16.676 -10.640 1.00 82.75 291 TRP A N 1
ATOM 2171 C CA . TRP A 1 291 ? 21.454 -16.780 -11.936 1.00 82.75 291 TRP A CA 1
ATOM 2172 C C . TRP A 1 291 ? 22.399 -17.344 -12.999 1.00 82.75 291 TRP A C 1
ATOM 2174 O O . TRP A 1 291 ? 23.459 -16.797 -13.268 1.00 82.75 291 TRP A O 1
ATOM 2184 N N . ASP A 1 292 ? 21.973 -18.427 -13.640 1.00 76.50 292 ASP A N 1
ATOM 2185 C CA . ASP A 1 292 ? 22.687 -19.201 -14.667 1.00 76.50 292 ASP A CA 1
ATOM 2186 C C . ASP A 1 292 ? 22.697 -18.554 -16.063 1.00 76.50 292 ASP A C 1
ATOM 2188 O O . ASP A 1 292 ? 23.139 -19.168 -17.034 1.00 76.50 292 ASP A O 1
ATOM 2192 N N . GLY A 1 293 ? 22.158 -17.343 -16.204 1.00 75.38 293 GLY A N 1
ATOM 2193 C CA . GLY A 1 293 ? 22.014 -16.693 -17.504 1.00 75.38 293 GLY A CA 1
ATOM 2194 C C . GLY A 1 293 ? 20.849 -17.206 -18.340 1.00 75.38 293 GLY A C 1
ATOM 2195 O O . GLY A 1 293 ? 20.773 -16.860 -19.516 1.00 75.38 293 GLY A O 1
ATOM 2196 N N . ARG A 1 294 ? 19.954 -18.039 -17.793 1.00 78.69 294 ARG A N 1
ATOM 2197 C CA . ARG A 1 294 ? 18.832 -18.627 -18.539 1.00 78.69 294 ARG A CA 1
ATOM 2198 C C . ARG A 1 294 ? 17.479 -18.140 -18.033 1.00 78.69 294 ARG A C 1
ATOM 2200 O O . ARG A 1 294 ? 17.299 -17.907 -16.839 1.00 78.69 294 ARG A O 1
ATOM 2207 N N . ASP A 1 295 ? 16.510 -18.012 -18.931 1.00 81.56 295 ASP A N 1
ATOM 2208 C CA . ASP A 1 295 ? 15.127 -17.663 -18.592 1.00 81.56 295 ASP A CA 1
ATOM 2209 C C . ASP A 1 295 ? 14.327 -18.850 -18.031 1.00 81.56 295 ASP A C 1
ATOM 2211 O O . ASP A 1 295 ? 14.837 -19.966 -17.884 1.00 81.56 295 ASP A O 1
ATOM 2215 N N . ARG A 1 296 ? 13.052 -18.633 -17.675 1.00 88.44 296 ARG A N 1
ATOM 2216 C CA . ARG A 1 296 ? 12.166 -19.698 -17.157 1.00 88.44 296 ARG A CA 1
ATOM 2217 C C . ARG A 1 296 ? 12.047 -20.916 -18.088 1.00 88.44 296 ARG A C 1
ATOM 2219 O O . ARG A 1 296 ? 11.771 -22.005 -17.597 1.00 88.44 296 ARG A O 1
ATOM 2226 N N . TYR A 1 297 ? 12.270 -20.750 -19.388 1.00 79.06 297 TYR A N 1
ATOM 2227 C CA . TYR A 1 297 ? 12.166 -21.810 -20.392 1.00 79.06 297 TYR A CA 1
ATOM 2228 C C . TYR A 1 297 ? 13.518 -22.478 -20.694 1.00 79.06 297 TYR A C 1
ATOM 2230 O O . TYR A 1 297 ? 13.599 -23.327 -21.575 1.00 79.06 297 TYR A O 1
ATOM 2238 N N . GLY A 1 298 ? 14.585 -22.101 -19.980 1.00 74.50 298 GLY A N 1
ATOM 2239 C CA . GLY A 1 298 ? 15.936 -22.633 -20.174 1.00 74.50 298 GLY A CA 1
ATOM 2240 C C . GLY A 1 298 ? 16.704 -21.985 -21.331 1.00 74.50 298 GLY A C 1
ATOM 2241 O O . GLY A 1 298 ? 17.852 -22.367 -21.592 1.00 74.50 298 GLY A O 1
ATOM 2242 N N . ARG A 1 299 ? 16.114 -20.984 -22.000 1.00 69.69 299 ARG A N 1
ATOM 2243 C CA . ARG A 1 299 ? 16.758 -20.245 -23.090 1.00 69.69 299 ARG A CA 1
ATOM 2244 C C . ARG A 1 299 ? 17.824 -19.331 -22.515 1.00 69.69 299 ARG A C 1
ATOM 2246 O O . ARG A 1 299 ? 17.624 -18.709 -21.473 1.00 69.69 299 ARG A O 1
ATOM 2253 N N . ARG A 1 300 ? 18.961 -19.255 -23.196 1.00 68.88 300 ARG A N 1
ATOM 2254 C CA . ARG A 1 300 ? 20.081 -18.417 -22.780 1.00 68.88 300 ARG A CA 1
ATOM 2255 C C . ARG A 1 300 ? 19.781 -16.948 -23.070 1.00 68.88 300 ARG A C 1
ATOM 2257 O O . ARG A 1 300 ? 19.348 -16.612 -24.168 1.00 68.88 300 ARG A O 1
ATOM 2264 N N . MET A 1 301 ? 20.044 -16.094 -22.090 1.00 63.31 301 MET A N 1
ATOM 2265 C CA . MET A 1 301 ? 19.993 -14.647 -22.238 1.00 63.31 301 MET A CA 1
ATOM 2266 C C . MET A 1 301 ? 21.374 -14.134 -22.634 1.00 63.31 301 MET A C 1
ATOM 2268 O O . MET A 1 301 ? 22.392 -14.567 -22.093 1.00 63.31 301 MET A O 1
ATOM 2272 N N . TYR A 1 302 ? 21.391 -13.203 -23.583 1.00 62.12 302 TYR A N 1
ATOM 2273 C CA . TYR A 1 302 ? 22.616 -12.578 -24.088 1.00 62.12 302 TYR A CA 1
ATOM 2274 C C . TYR A 1 302 ? 22.746 -11.113 -23.656 1.00 62.12 302 TYR A C 1
ATOM 2276 O O . TYR A 1 302 ? 23.844 -10.571 -23.682 1.00 62.12 302 TYR A O 1
ATOM 2284 N N . THR A 1 303 ? 21.649 -10.505 -23.199 1.00 60.62 303 THR A N 1
ATOM 2285 C CA . THR A 1 303 ? 21.575 -9.126 -22.703 1.00 60.62 303 THR A CA 1
ATOM 2286 C C . THR A 1 303 ? 21.290 -9.092 -21.209 1.00 60.62 303 THR A C 1
ATOM 2288 O O . THR A 1 303 ? 20.696 -10.027 -20.657 1.00 60.62 303 THR A O 1
ATOM 2291 N N . CYS A 1 304 ? 21.673 -7.995 -20.558 1.00 67.69 304 CYS A N 1
ATOM 2292 C CA . CYS A 1 304 ? 21.310 -7.746 -19.169 1.00 67.69 304 CYS A CA 1
ATOM 2293 C C . CYS A 1 304 ? 19.793 -7.623 -19.009 1.00 67.69 304 CYS A C 1
ATOM 2295 O O . CYS A 1 304 ? 19.085 -7.165 -19.904 1.00 67.69 304 CYS A O 1
ATOM 2297 N N . GLN A 1 305 ? 19.298 -8.104 -17.877 1.00 76.75 305 GLN A N 1
ATOM 2298 C CA . GLN A 1 305 ? 17.883 -8.239 -17.577 1.00 76.75 305 GLN A CA 1
ATOM 2299 C C . GLN A 1 305 ? 17.542 -7.422 -16.344 1.00 76.75 305 GLN A C 1
ATOM 2301 O O . GLN A 1 305 ? 18.279 -7.429 -15.360 1.00 76.75 305 GLN A O 1
ATOM 2306 N N . THR A 1 306 ? 16.391 -6.761 -16.366 1.00 81.44 306 THR A N 1
ATOM 2307 C CA . THR A 1 306 ? 15.890 -6.057 -15.191 1.00 81.44 306 THR A CA 1
ATOM 2308 C C . THR A 1 306 ? 15.371 -7.066 -14.164 1.00 81.44 306 THR A C 1
ATOM 2310 O O . THR A 1 306 ? 14.417 -7.807 -14.415 1.00 81.44 306 THR A O 1
ATOM 2313 N N . ALA A 1 307 ? 15.999 -7.091 -12.994 1.00 84.19 307 ALA A N 1
ATOM 2314 C CA . ALA A 1 307 ? 15.584 -7.869 -11.841 1.00 84.19 307 ALA A CA 1
ATOM 2315 C C . ALA A 1 307 ? 14.763 -7.011 -10.872 1.00 84.19 307 ALA A C 1
ATOM 2317 O O . ALA A 1 307 ? 15.127 -5.875 -10.579 1.00 84.19 307 ALA A O 1
ATOM 2318 N N . TYR A 1 308 ? 13.685 -7.581 -10.342 1.00 89.38 308 TYR A N 1
ATOM 2319 C CA . TYR A 1 308 ? 12.866 -7.027 -9.268 1.00 89.38 308 TYR A CA 1
ATOM 2320 C C . TYR A 1 308 ? 13.216 -7.694 -7.942 1.00 89.38 308 TYR A C 1
ATOM 2322 O O . TYR A 1 308 ? 13.058 -8.910 -7.801 1.00 89.38 308 TYR A O 1
ATOM 2330 N N . GLY A 1 309 ? 13.639 -6.903 -6.963 1.00 88.19 309 GLY A N 1
ATOM 2331 C CA . GLY A 1 309 ? 13.844 -7.348 -5.591 1.00 88.19 309 GLY A CA 1
ATOM 2332 C C . GLY A 1 309 ? 12.713 -6.884 -4.674 1.00 88.19 309 GLY A C 1
ATOM 2333 O O . GLY A 1 309 ? 12.211 -5.766 -4.800 1.00 88.19 309 GLY A O 1
ATOM 2334 N N . LYS A 1 310 ? 12.333 -7.728 -3.713 1.00 90.44 310 LYS A N 1
ATOM 2335 C CA . LYS A 1 310 ? 11.414 -7.391 -2.621 1.00 90.44 310 LYS A CA 1
ATOM 2336 C C . LYS A 1 310 ? 11.905 -8.015 -1.318 1.00 90.44 310 LYS A C 1
ATOM 2338 O O . LYS A 1 310 ? 12.069 -9.229 -1.261 1.00 90.44 310 LYS A O 1
ATOM 2343 N N . VAL A 1 311 ? 12.063 -7.212 -0.272 1.00 87.88 311 VAL A N 1
ATOM 2344 C CA . VAL A 1 311 ? 12.314 -7.687 1.098 1.00 87.88 311 VAL A CA 1
ATOM 2345 C C . VAL A 1 311 ? 11.090 -7.369 1.947 1.00 87.88 311 VAL A C 1
ATOM 2347 O O . VAL A 1 311 ? 10.585 -6.254 1.882 1.00 87.88 311 VAL A O 1
ATOM 2350 N N . GLY A 1 312 ? 10.564 -8.350 2.676 1.00 86.25 312 GLY A N 1
ATOM 2351 C CA . GLY A 1 312 ? 9.384 -8.206 3.527 1.00 86.25 312 GLY A CA 1
ATOM 2352 C C . GLY A 1 312 ? 9.695 -8.533 4.981 1.00 86.25 312 GLY A C 1
ATOM 2353 O O . GLY A 1 312 ? 10.226 -9.609 5.239 1.00 86.25 312 GLY A O 1
ATOM 2354 N N . TYR A 1 313 ? 9.334 -7.646 5.901 1.00 83.44 313 TYR A N 1
ATOM 2355 C CA . TYR A 1 313 ? 9.426 -7.846 7.347 1.00 83.44 313 TYR A CA 1
ATOM 2356 C C . TYR A 1 313 ? 8.032 -8.151 7.883 1.00 83.44 313 TYR A C 1
ATOM 2358 O O . TYR A 1 313 ? 7.143 -7.303 7.786 1.00 83.44 313 TYR A O 1
ATOM 2366 N N . HIS A 1 314 ? 7.845 -9.355 8.412 1.00 83.88 314 HIS A N 1
ATOM 2367 C CA . HIS A 1 314 ? 6.570 -9.849 8.919 1.00 83.88 314 HIS A CA 1
ATOM 2368 C C . HIS A 1 314 ? 6.628 -9.939 10.433 1.00 83.88 314 HIS A C 1
ATOM 2370 O O . HIS A 1 314 ? 7.609 -10.432 10.993 1.00 83.88 314 HIS A O 1
ATOM 2376 N N . GLY A 1 315 ? 5.584 -9.472 11.099 1.00 79.12 315 GLY A N 1
ATOM 2377 C CA . GLY A 1 315 ? 5.561 -9.399 12.550 1.00 79.12 315 GLY A CA 1
ATOM 2378 C C . GLY A 1 315 ? 4.165 -9.461 13.137 1.00 79.12 315 GLY A C 1
ATOM 2379 O O . GLY A 1 315 ? 3.168 -9.532 12.416 1.00 79.12 315 GLY A O 1
ATOM 2380 N N . GLU A 1 316 ? 4.117 -9.417 14.462 1.00 75.25 316 GLU A N 1
ATOM 2381 C CA . GLU A 1 316 ? 2.877 -9.407 15.231 1.00 75.25 316 GLU A CA 1
ATOM 2382 C C . GLU A 1 316 ? 2.518 -7.997 15.704 1.00 75.25 316 GLU A C 1
ATOM 2384 O O . GLU A 1 316 ? 3.346 -7.239 16.221 1.00 75.25 316 GLU A O 1
ATOM 2389 N N . LEU A 1 317 ? 1.240 -7.678 15.552 1.00 71.62 317 LEU A N 1
ATOM 2390 C CA . LEU A 1 317 ? 0.570 -6.575 16.209 1.00 71.62 317 LEU A CA 1
ATOM 2391 C C . LEU A 1 317 ? -0.253 -7.136 17.370 1.00 71.62 317 LEU A C 1
ATOM 2393 O O . LEU A 1 317 ? -0.806 -8.235 17.293 1.00 71.62 317 LEU A O 1
ATOM 2397 N N . ILE A 1 318 ? -0.371 -6.345 18.424 1.00 72.12 318 ILE A N 1
ATOM 2398 C CA . ILE A 1 318 ? -1.235 -6.618 19.566 1.00 72.12 318 ILE A CA 1
ATOM 2399 C C . ILE A 1 318 ? -2.148 -5.416 19.795 1.00 72.12 318 ILE A C 1
ATOM 2401 O O . ILE A 1 318 ? -1.792 -4.278 19.478 1.00 72.12 318 ILE A O 1
ATOM 2405 N N . TYR A 1 319 ? -3.314 -5.651 20.390 1.00 75.88 319 TYR A N 1
ATOM 2406 C CA . TYR A 1 319 ? -4.087 -4.558 20.971 1.00 75.88 319 TYR A CA 1
ATOM 2407 C C . TYR A 1 319 ? -3.328 -3.987 22.172 1.00 75.88 319 TYR A C 1
ATOM 2409 O O . TYR A 1 319 ? -2.821 -4.741 23.004 1.00 75.88 319 TYR A O 1
ATOM 2417 N N . TYR A 1 320 ? -3.287 -2.668 22.307 1.00 69.94 320 TYR A N 1
ATOM 2418 C CA . TYR A 1 320 ? -2.757 -1.971 23.478 1.00 69.94 320 TYR A CA 1
ATOM 2419 C C . TYR A 1 320 ? -3.858 -1.666 24.484 1.00 69.94 320 TYR A C 1
ATOM 2421 O O . TYR A 1 320 ? -5.043 -1.682 24.150 1.00 69.94 320 TYR A O 1
ATOM 2429 N N . SER A 1 321 ? -3.487 -1.485 25.751 1.00 69.31 321 SER A N 1
ATOM 2430 C CA . SER A 1 321 ? -4.464 -1.199 26.799 1.00 69.31 321 SER A CA 1
ATOM 2431 C C . SER A 1 321 ? -5.108 0.160 26.583 1.00 69.31 321 SER A C 1
ATOM 2433 O O . SER A 1 321 ? -4.424 1.130 26.248 1.00 69.31 321 SER A O 1
ATOM 2435 N N . SER A 1 322 ? -6.411 0.242 26.818 1.00 66.88 322 SER A N 1
ATOM 2436 C CA . SER A 1 322 ? -7.120 1.518 26.852 1.00 66.88 322 SER A CA 1
ATOM 2437 C C . SER A 1 322 ? -6.772 2.318 28.116 1.00 66.88 322 SER A C 1
ATOM 2439 O O . SER A 1 322 ? -6.429 1.764 29.165 1.00 66.88 322 SER A O 1
ATOM 2441 N N . ARG A 1 323 ? -6.849 3.654 28.042 1.00 61.94 323 ARG A N 1
ATOM 2442 C CA . ARG A 1 323 ? -6.605 4.516 29.210 1.00 61.94 323 ARG A CA 1
ATOM 2443 C C . ARG A 1 323 ? -7.800 4.474 30.163 1.00 61.94 323 ARG A C 1
ATOM 2445 O O . ARG A 1 323 ? -8.809 5.123 29.907 1.00 61.94 323 ARG A O 1
ATOM 2452 N N . ILE A 1 324 ? -7.663 3.776 31.292 1.00 53.94 324 ILE A N 1
ATOM 2453 C CA . ILE A 1 324 ? -8.714 3.711 32.325 1.00 53.94 324 ILE A CA 1
ATOM 2454 C C . ILE A 1 324 ? -8.961 5.057 33.027 1.00 53.94 324 ILE A C 1
ATOM 2456 O O . ILE A 1 324 ? -10.052 5.298 33.528 1.00 53.94 324 ILE A O 1
ATOM 2460 N N . ASN A 1 325 ? -7.962 5.946 33.042 1.00 53.91 325 ASN A N 1
ATOM 2461 C CA . ASN A 1 325 ? -8.045 7.280 33.643 1.00 53.91 325 ASN A CA 1
ATOM 2462 C C . ASN A 1 325 ? -8.604 8.354 32.694 1.00 53.91 325 ASN A C 1
ATOM 2464 O O . ASN A 1 325 ? -8.739 9.508 33.096 1.00 53.91 325 ASN A O 1
ATOM 2468 N N . MET A 1 326 ? -8.912 8.004 31.442 1.00 58.06 326 MET A N 1
ATOM 2469 C CA . MET A 1 326 ? -9.658 8.880 30.543 1.00 58.06 326 MET A CA 1
ATOM 2470 C C . MET A 1 326 ? -11.132 8.502 30.581 1.00 58.06 326 MET A C 1
ATOM 2472 O O . MET A 1 326 ? -11.478 7.335 30.429 1.00 58.06 326 MET A O 1
ATOM 2476 N N . ALA A 1 327 ? -12.000 9.506 30.715 1.00 61.66 327 ALA A N 1
ATOM 2477 C CA . ALA A 1 327 ? -13.442 9.295 30.644 1.00 61.66 327 ALA A CA 1
ATOM 2478 C C . ALA A 1 327 ? -13.862 8.707 29.283 1.00 61.66 327 ALA A C 1
ATOM 2480 O O . ALA A 1 327 ? -14.699 7.812 29.247 1.00 61.66 327 ALA A O 1
ATOM 2481 N N . ALA A 1 328 ? -13.236 9.157 28.189 1.00 68.19 328 ALA A N 1
ATOM 2482 C CA . ALA A 1 328 ? -13.442 8.659 26.831 1.00 68.19 328 ALA A CA 1
ATOM 2483 C C . ALA A 1 328 ? -12.082 8.375 26.172 1.00 68.19 328 ALA A C 1
ATOM 2485 O O . ALA A 1 328 ? -11.295 9.294 25.949 1.00 68.19 328 ALA A O 1
ATOM 2486 N N . ALA A 1 329 ? -11.785 7.103 25.903 1.00 63.47 329 ALA A N 1
ATOM 2487 C CA . ALA A 1 329 ? -10.487 6.657 25.387 1.00 63.47 329 ALA A CA 1
ATOM 2488 C C . ALA A 1 329 ? -10.514 6.283 23.894 1.00 63.47 329 ALA A C 1
ATOM 2490 O O . ALA A 1 329 ? -9.474 5.926 23.338 1.00 63.47 329 ALA A O 1
ATOM 2491 N N . PHE A 1 330 ? -11.677 6.356 23.238 1.00 69.75 330 PHE A N 1
ATOM 2492 C CA . PHE A 1 330 ? -11.800 6.062 21.812 1.00 69.75 330 PHE A CA 1
ATOM 2493 C C . PHE A 1 330 ? -10.877 6.974 20.997 1.00 69.75 330 PHE A C 1
ATOM 2495 O O . PHE A 1 330 ? -10.818 8.179 21.239 1.00 69.75 330 PHE A O 1
ATOM 2502 N N . ALA A 1 331 ? -10.139 6.383 20.053 1.00 62.97 331 ALA A N 1
ATOM 2503 C CA . ALA A 1 331 ? -9.130 7.055 19.228 1.00 62.97 331 ALA A CA 1
ATOM 2504 C C . ALA A 1 331 ? -7.904 7.638 19.970 1.00 62.97 331 ALA A C 1
ATOM 2506 O O . ALA A 1 331 ? -7.072 8.290 19.341 1.00 62.97 331 ALA A O 1
ATOM 2507 N N . SER A 1 332 ? -7.753 7.406 21.280 1.00 55.91 332 SER A N 1
ATOM 2508 C CA . SER A 1 332 ? -6.604 7.882 22.063 1.00 55.91 332 SER A CA 1
ATOM 2509 C C . SER A 1 332 ? -5.430 6.902 21.962 1.00 55.91 332 SER A C 1
ATOM 2511 O O . SER A 1 332 ? -5.566 5.725 22.299 1.00 55.91 332 SER A O 1
ATOM 2513 N N . TYR A 1 333 ? -4.262 7.380 21.519 1.00 49.69 333 TYR A N 1
ATOM 2514 C CA . TYR A 1 333 ? -3.024 6.596 21.444 1.00 49.69 333 TYR A CA 1
ATOM 2515 C C . TYR A 1 333 ? -2.047 6.978 22.573 1.00 49.69 333 TYR A C 1
ATOM 2517 O O . TYR A 1 333 ? -2.015 8.117 23.048 1.00 49.69 333 TYR A O 1
ATOM 2525 N N . THR A 1 334 ? -1.240 6.016 23.021 1.00 44.06 334 THR A N 1
ATOM 2526 C CA . THR A 1 334 ? -0.008 6.246 23.792 1.00 44.06 334 THR A CA 1
ATOM 2527 C C . THR A 1 334 ? 1.150 5.704 22.970 1.00 44.06 334 THR A C 1
ATOM 2529 O O . THR A 1 334 ? 1.513 4.536 23.090 1.00 44.06 334 THR A O 1
ATOM 2532 N N . GLY A 1 335 ? 1.711 6.543 22.108 1.00 37.09 335 GLY A N 1
ATOM 2533 C CA . GLY A 1 335 ? 3.037 6.295 21.559 1.00 37.09 335 GLY A CA 1
ATOM 2534 C C . GLY A 1 335 ? 4.045 6.673 22.622 1.00 37.09 335 GLY A C 1
ATOM 2535 O O . GLY A 1 335 ? 3.931 7.748 23.205 1.00 37.09 335 GLY A O 1
ATOM 2536 N N . GLY A 1 336 ? 4.986 5.783 22.925 1.00 35.06 336 GLY A N 1
ATOM 2537 C CA . GLY A 1 336 ? 6.083 6.070 23.838 1.00 35.06 336 GLY A CA 1
ATOM 2538 C C . GLY A 1 336 ? 6.875 7.294 23.378 1.00 35.06 336 GLY A C 1
ATOM 2539 O O . GLY A 1 336 ? 7.740 7.189 22.517 1.00 35.06 336 GLY A O 1
ATOM 2540 N N . GLY A 1 337 ? 6.577 8.443 23.977 1.00 27.80 337 GLY A N 1
ATOM 2541 C CA . GLY A 1 337 ? 7.399 9.643 23.976 1.00 27.80 337 GLY A CA 1
ATOM 2542 C C . GLY A 1 337 ? 7.791 9.940 25.417 1.00 27.80 337 GLY A C 1
ATOM 2543 O O . GLY A 1 337 ? 6.960 10.327 26.236 1.00 27.80 337 GLY A O 1
ATOM 2544 N N . SER A 1 338 ? 9.055 9.693 25.748 1.00 32.78 338 SER A N 1
ATOM 2545 C CA . SER A 1 338 ? 9.643 10.075 27.028 1.00 32.78 338 SER A CA 1
ATOM 2546 C C . SER A 1 338 ? 9.722 11.602 27.150 1.00 32.78 338 SER A C 1
ATOM 2548 O O . SER A 1 338 ? 10.398 12.241 26.350 1.00 32.78 338 SER A O 1
ATOM 2550 N N . GLY A 1 339 ? 9.130 12.138 28.224 1.00 28.08 339 GLY A N 1
ATOM 2551 C CA . GLY A 1 339 ? 9.409 13.460 28.807 1.00 28.08 339 GLY A CA 1
ATOM 2552 C C . GLY A 1 339 ? 8.496 14.590 28.312 1.00 28.08 339 GLY A C 1
ATOM 2553 O O . GLY A 1 339 ? 8.326 14.780 27.121 1.00 28.08 339 GLY A O 1
ATOM 2554 N N . GLY A 1 340 ? 7.885 15.420 29.153 1.00 26.47 340 GLY A N 1
ATOM 2555 C CA . GLY A 1 340 ? 7.900 15.524 30.607 1.00 26.47 340 GLY A CA 1
ATOM 2556 C C . GLY A 1 340 ? 7.018 16.705 31.026 1.00 26.47 340 GLY A C 1
ATOM 2557 O O . GLY A 1 340 ? 7.076 17.771 30.427 1.00 26.47 340 GLY A O 1
ATOM 2558 N N . GLY A 1 341 ? 6.193 16.523 32.053 1.00 23.25 341 GLY A N 1
ATOM 2559 C CA . GLY A 1 341 ? 6.217 17.400 33.220 1.00 23.25 341 GLY A CA 1
ATOM 2560 C C . GLY A 1 341 ? 4.820 17.660 33.776 1.00 23.25 341 GLY A C 1
ATOM 2561 O O . GLY A 1 341 ? 4.007 18.289 33.111 1.00 23.25 341 GLY A O 1
ATOM 2562 N N . GLY A 1 342 ? 4.566 17.201 35.008 1.00 21.83 342 GLY A N 1
ATOM 2563 C CA . GLY A 1 342 ? 3.470 17.734 35.824 1.00 21.83 342 GLY A CA 1
ATOM 2564 C C . GLY A 1 342 ? 2.575 16.746 36.579 1.00 21.83 342 GLY A C 1
ATOM 2565 O O . GLY A 1 342 ? 1.367 16.840 36.450 1.00 21.83 342 GLY A O 1
ATOM 2566 N N . GLY A 1 343 ? 3.157 15.888 37.427 1.00 21.47 343 GLY A N 1
ATOM 2567 C CA . GLY A 1 343 ? 2.595 15.582 38.755 1.00 21.47 343 GLY A CA 1
ATOM 2568 C C . GLY A 1 343 ? 1.542 14.469 38.906 1.00 21.47 343 GLY A C 1
ATOM 2569 O O . GLY A 1 343 ? 0.443 14.550 38.378 1.00 21.47 343 GLY A O 1
ATOM 2570 N N . GLY A 1 344 ? 1.852 13.512 39.791 1.00 21.19 344 GLY A N 1
ATOM 2571 C CA . GLY A 1 344 ? 0.863 12.710 40.526 1.00 21.19 344 GLY A CA 1
ATOM 2572 C C . GLY A 1 344 ? 0.778 11.254 40.081 1.00 21.19 344 GLY A C 1
ATOM 2573 O O . GLY A 1 344 ? 0.138 10.938 39.087 1.00 21.19 344 GLY A O 1
ATOM 2574 N N . GLY A 1 345 ? 1.444 10.364 40.815 1.00 24.36 345 GLY A N 1
ATOM 2575 C CA . GLY A 1 345 ? 1.574 8.958 40.463 1.00 24.36 345 GLY A CA 1
ATOM 2576 C C . GLY A 1 345 ? 0.285 8.137 40.523 1.00 24.36 345 GLY A C 1
ATOM 2577 O O . GLY A 1 345 ? -0.570 8.331 41.376 1.00 24.36 345 GLY A O 1
ATOM 2578 N N . ALA A 1 346 ? 0.245 7.131 39.658 1.00 24.00 346 ALA A N 1
ATOM 2579 C CA . ALA A 1 346 ? -0.215 5.788 39.974 1.00 24.00 346 ALA A CA 1
ATOM 2580 C C . ALA A 1 346 ? 0.474 4.856 38.973 1.00 24.00 346 ALA A C 1
ATOM 2582 O O . ALA A 1 346 ? 0.271 4.971 37.764 1.00 24.00 346 ALA A O 1
ATOM 2583 N N . GLY A 1 347 ? 1.336 3.969 39.471 1.00 25.78 347 GLY A N 1
ATOM 2584 C CA . GLY A 1 347 ? 1.819 2.835 38.696 1.00 25.78 347 GLY A CA 1
ATOM 2585 C C . GLY A 1 347 ? 0.630 1.942 38.362 1.00 25.78 347 GLY A C 1
ATOM 2586 O O . GLY A 1 347 ? 0.226 1.119 39.175 1.00 25.78 347 GLY A O 1
ATOM 2587 N N . GLY A 1 348 ? 0.035 2.148 37.191 1.00 25.80 348 GLY A N 1
ATOM 2588 C CA . GLY A 1 348 ? -0.919 1.213 36.618 1.00 25.80 348 GLY A CA 1
ATOM 2589 C C . GLY A 1 348 ? -0.138 0.034 36.065 1.00 25.80 348 GLY A C 1
ATOM 2590 O O . GLY A 1 348 ? 0.611 0.185 35.103 1.00 25.80 348 GLY A O 1
ATOM 2591 N N . VAL A 1 349 ? -0.274 -1.120 36.708 1.00 26.86 349 VAL A N 1
ATOM 2592 C CA . VAL A 1 349 ? 0.235 -2.404 36.221 1.00 26.86 349 VAL A CA 1
ATOM 2593 C C . VAL A 1 349 ? -0.217 -2.566 34.761 1.00 26.86 349 VAL A C 1
ATOM 2595 O O . VAL A 1 349 ? -1.423 -2.496 34.513 1.00 26.86 349 VAL A O 1
ATOM 2598 N N . PRO A 1 350 ? 0.679 -2.745 33.771 1.00 37.31 350 PRO A N 1
ATOM 2599 C CA . PRO A 1 350 ? 0.227 -3.086 32.433 1.00 37.31 350 PRO A CA 1
ATOM 2600 C C . PRO A 1 350 ? -0.446 -4.456 32.526 1.00 37.31 350 PRO A C 1
ATOM 2602 O O . PRO A 1 350 ? 0.198 -5.446 32.871 1.00 37.31 350 PRO A O 1
ATOM 2605 N N . PHE A 1 351 ? -1.754 -4.516 32.269 1.00 36.62 351 PHE A N 1
ATOM 2606 C CA . PHE A 1 351 ? -2.474 -5.779 32.167 1.00 36.62 351 PHE A CA 1
ATOM 2607 C C . PHE A 1 351 ? -1.949 -6.549 30.947 1.00 36.62 351 PHE A C 1
ATOM 2609 O O . PHE A 1 351 ? -2.418 -6.391 29.819 1.00 36.62 351 PHE A O 1
ATOM 2616 N N . THR A 1 352 ? -0.950 -7.398 31.174 1.00 37.75 352 THR A N 1
ATOM 2617 C CA . THR A 1 352 ? -0.432 -8.370 30.208 1.00 37.75 352 THR A CA 1
ATOM 2618 C C . THR A 1 352 ? -1.361 -9.586 30.160 1.00 37.75 352 THR A C 1
ATOM 2620 O O . THR A 1 352 ? -0.999 -10.683 30.580 1.00 37.75 352 THR A O 1
ATOM 2623 N N . GLY A 1 353 ? -2.603 -9.376 29.719 1.00 44.94 353 GLY A N 1
ATOM 2624 C CA . GLY A 1 353 ? -3.522 -10.464 29.378 1.00 44.94 353 GLY A CA 1
ATOM 2625 C C . GLY A 1 353 ? -3.169 -11.102 28.032 1.00 44.94 353 GLY A C 1
ATOM 2626 O O . GLY A 1 353 ? -2.411 -10.536 27.242 1.00 44.94 353 GLY A O 1
ATOM 2627 N N . ASN A 1 354 ? -3.731 -12.280 27.762 1.00 48.91 354 ASN A N 1
ATOM 2628 C CA . ASN A 1 354 ? -3.527 -13.029 26.523 1.00 48.91 354 ASN A CA 1
ATOM 2629 C C . ASN A 1 354 ? -4.343 -12.385 25.385 1.00 48.91 354 ASN A C 1
ATOM 2631 O O . ASN A 1 354 ? -5.482 -12.768 25.133 1.00 48.91 354 ASN A O 1
ATOM 2635 N N . ARG A 1 355 ? -3.795 -11.338 24.759 1.00 64.12 355 ARG A N 1
ATOM 2636 C CA . ARG A 1 355 ? -4.465 -10.589 23.685 1.00 64.12 355 ARG A CA 1
ATOM 2637 C C . ARG A 1 355 ? -4.278 -11.309 22.340 1.00 64.12 355 ARG A C 1
ATOM 2639 O O . ARG A 1 355 ? -3.184 -11.814 22.095 1.00 64.12 355 ARG A O 1
ATOM 2646 N N . PRO A 1 356 ? -5.298 -11.359 21.466 1.00 62.41 356 PRO A N 1
ATOM 2647 C CA . PRO A 1 356 ? -5.184 -12.019 20.170 1.00 62.41 356 PRO A CA 1
ATOM 2648 C C . PRO A 1 356 ? -4.140 -11.334 19.281 1.00 62.41 356 PRO A C 1
ATOM 2650 O O . PRO A 1 356 ? -4.036 -10.105 19.258 1.00 62.41 356 PRO A O 1
ATOM 2653 N N . ASN A 1 357 ? -3.379 -12.148 18.546 1.00 65.12 357 ASN A N 1
ATOM 2654 C CA . ASN A 1 357 ? -2.319 -11.680 17.658 1.00 65.12 357 ASN A CA 1
ATOM 2655 C C . ASN A 1 357 ? -2.899 -11.272 16.300 1.00 65.12 357 ASN A C 1
ATOM 2657 O O . ASN A 1 357 ? -3.602 -12.041 15.645 1.00 65.12 357 ASN A O 1
ATOM 2661 N N . LEU A 1 358 ? -2.542 -10.072 15.857 1.00 70.38 358 LEU A N 1
ATOM 2662 C CA . LEU A 1 358 ? -2.708 -9.596 14.489 1.00 70.38 358 LEU A CA 1
ATOM 2663 C C . LEU A 1 358 ? -1.352 -9.706 13.775 1.00 70.38 358 LEU A C 1
ATOM 2665 O O . LEU A 1 358 ? -0.308 -9.668 14.420 1.00 70.38 358 LEU A O 1
ATOM 2669 N N . THR A 1 359 ? -1.328 -9.820 12.449 1.00 75.06 359 THR A N 1
ATOM 2670 C CA . THR A 1 359 ? -0.068 -9.868 11.682 1.00 75.06 359 THR A CA 1
ATOM 2671 C C . THR A 1 359 ? 0.082 -8.647 10.793 1.00 75.06 359 THR A C 1
ATOM 2673 O O . THR A 1 359 ? -0.892 -8.198 10.191 1.00 75.06 359 THR A O 1
ATOM 2676 N N . PHE A 1 360 ? 1.308 -8.157 10.639 1.00 72.94 360 PHE A N 1
ATOM 2677 C CA . PHE A 1 360 ? 1.639 -7.110 9.678 1.00 72.94 360 PHE A CA 1
ATOM 2678 C C . PHE A 1 360 ? 2.800 -7.528 8.781 1.00 72.94 360 PHE A C 1
ATOM 2680 O O . PHE A 1 360 ? 3.614 -8.370 9.155 1.00 72.94 360 PHE A O 1
ATOM 2687 N N . ALA A 1 361 ? 2.888 -6.896 7.611 1.00 76.62 361 ALA A N 1
ATOM 2688 C CA . ALA A 1 361 ? 4.018 -7.037 6.708 1.00 76.62 361 ALA A CA 1
ATOM 2689 C C . ALA A 1 361 ? 4.402 -5.680 6.113 1.00 76.62 361 ALA A C 1
ATOM 2691 O O . ALA A 1 361 ? 3.553 -4.970 5.570 1.00 76.62 361 ALA A O 1
ATOM 2692 N N . VAL A 1 362 ? 5.686 -5.339 6.174 1.00 74.56 362 VAL A N 1
ATOM 2693 C CA . VAL A 1 362 ? 6.250 -4.119 5.579 1.00 74.56 362 VAL A CA 1
ATOM 2694 C C . VAL A 1 362 ? 7.249 -4.512 4.494 1.00 74.56 362 VAL A C 1
ATOM 2696 O O . VAL A 1 362 ? 8.023 -5.443 4.692 1.00 74.56 362 VAL A O 1
ATOM 2699 N N . TYR A 1 363 ? 7.242 -3.829 3.343 1.00 80.25 363 TYR A N 1
ATOM 2700 C CA . TYR A 1 363 ? 8.029 -4.236 2.172 1.00 80.25 363 TYR A CA 1
ATOM 2701 C C . TYR A 1 363 ? 8.972 -3.144 1.656 1.00 80.25 363 TYR A C 1
ATOM 2703 O O . TYR A 1 363 ? 8.513 -2.064 1.295 1.00 80.25 363 TYR A O 1
ATOM 2711 N N . ALA A 1 364 ? 10.252 -3.482 1.486 1.00 77.56 364 ALA A N 1
ATOM 2712 C CA . ALA A 1 364 ? 11.198 -2.761 0.633 1.00 77.56 364 ALA A CA 1
ATOM 2713 C C . ALA A 1 364 ? 11.179 -3.358 -0.781 1.00 77.56 364 ALA A C 1
ATOM 2715 O O . ALA A 1 364 ? 11.067 -4.578 -0.944 1.00 77.56 364 ALA A O 1
ATOM 2716 N N . ARG A 1 365 ? 11.293 -2.522 -1.817 1.00 83.31 365 ARG A N 1
ATOM 2717 C CA . ARG A 1 365 ? 11.273 -2.943 -3.230 1.00 83.31 365 ARG A CA 1
ATOM 2718 C C . ARG A 1 365 ? 12.310 -2.166 -4.028 1.00 83.31 365 ARG A C 1
ATOM 2720 O O . ARG A 1 365 ? 12.591 -1.019 -3.700 1.00 83.31 365 ARG A O 1
ATOM 2727 N N . GLY A 1 366 ? 12.844 -2.781 -5.075 1.00 78.75 366 GLY A N 1
ATOM 2728 C CA . GLY A 1 366 ? 13.845 -2.161 -5.937 1.00 78.75 366 GLY A CA 1
ATOM 2729 C C . GLY A 1 366 ? 14.023 -2.911 -7.249 1.00 78.75 366 GLY A C 1
ATOM 2730 O O . GLY A 1 366 ? 13.556 -4.044 -7.400 1.00 78.75 366 GLY A O 1
ATOM 2731 N N . TRP A 1 367 ? 14.709 -2.267 -8.187 1.00 81.44 367 TRP A N 1
ATOM 2732 C CA . TRP A 1 367 ? 15.009 -2.807 -9.507 1.00 81.44 367 TRP A CA 1
ATOM 2733 C C . TRP A 1 367 ? 16.490 -2.635 -9.815 1.00 81.44 367 TRP A C 1
ATOM 2735 O O . TRP A 1 367 ? 17.085 -1.638 -9.414 1.00 81.44 367 TRP A O 1
ATOM 2745 N N . VAL A 1 368 ? 17.081 -3.581 -10.542 1.00 75.69 368 VAL A N 1
ATOM 2746 C CA . VAL A 1 368 ? 18.453 -3.436 -11.038 1.00 75.69 368 VAL A CA 1
ATOM 2747 C C . VAL A 1 368 ? 18.660 -4.185 -12.347 1.00 75.69 368 VAL A C 1
ATOM 2749 O O . VAL A 1 368 ? 17.985 -5.180 -12.606 1.00 75.69 368 VAL A O 1
ATOM 2752 N N . SER A 1 369 ? 19.605 -3.730 -13.165 1.00 75.25 369 SER A N 1
ATOM 2753 C CA . SER A 1 369 ? 20.072 -4.485 -14.328 1.00 75.25 369 SER A CA 1
ATOM 2754 C C . SER A 1 369 ? 21.050 -5.579 -13.890 1.00 75.25 369 SER A C 1
ATOM 2756 O O . SER A 1 369 ? 22.000 -5.312 -13.157 1.00 75.25 369 SER A O 1
ATOM 2758 N N . VAL A 1 370 ? 20.816 -6.819 -14.321 1.00 72.88 370 VAL A N 1
ATOM 2759 C CA . VAL A 1 370 ? 21.664 -7.983 -14.037 1.00 72.88 370 VAL A CA 1
ATOM 2760 C C . VAL A 1 370 ? 22.079 -8.621 -15.352 1.00 72.88 370 VAL A C 1
ATOM 2762 O O . VAL A 1 370 ? 21.241 -9.085 -16.125 1.00 72.88 370 VAL A O 1
ATOM 2765 N N . CYS A 1 371 ? 23.378 -8.670 -15.612 1.00 68.50 371 CYS A N 1
ATOM 2766 C CA . CYS A 1 371 ? 23.916 -9.263 -16.830 1.00 68.50 371 CYS A CA 1
ATOM 2767 C C . CYS A 1 371 ? 24.064 -10.785 -16.697 1.00 68.50 371 CYS A C 1
ATOM 2769 O O . CYS A 1 371 ? 24.337 -11.264 -15.593 1.00 68.50 371 CYS A O 1
ATOM 2771 N N . PRO A 1 372 ? 23.837 -11.569 -17.770 1.00 65.00 372 PRO A N 1
ATOM 2772 C CA . PRO A 1 372 ? 24.054 -13.012 -17.742 1.00 65.00 372 PRO A CA 1
ATOM 2773 C C . PRO A 1 372 ? 25.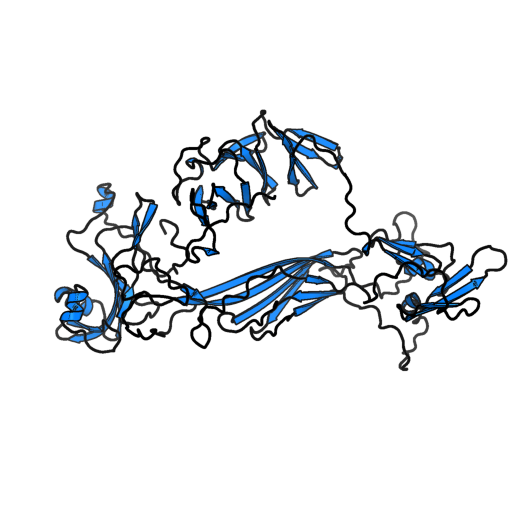541 -13.313 -17.500 1.00 65.00 372 PRO A C 1
ATOM 2775 O O . PRO A 1 372 ? 26.385 -12.551 -17.975 1.00 65.00 372 PRO A O 1
ATOM 2778 N N . PRO A 1 373 ? 25.877 -14.420 -16.812 1.00 60.03 373 PRO A N 1
ATOM 2779 C CA . PRO A 1 373 ? 27.260 -14.831 -16.638 1.00 60.03 373 PRO A CA 1
ATOM 2780 C C . PRO A 1 373 ? 27.914 -15.037 -18.007 1.00 60.03 373 PRO A C 1
ATOM 2782 O O . PRO A 1 373 ? 27.275 -15.523 -18.955 1.00 60.03 373 PRO A O 1
ATOM 2785 N N . LEU A 1 374 ? 29.193 -14.667 -18.105 1.00 53.06 374 LEU A N 1
ATOM 2786 C CA . LEU A 1 374 ? 29.973 -14.838 -19.326 1.00 53.06 374 LEU A CA 1
ATOM 2787 C C . LEU A 1 374 ? 29.909 -16.303 -19.790 1.00 53.06 374 LEU A C 1
ATOM 2789 O O . LEU A 1 374 ? 29.984 -17.226 -18.969 1.00 53.06 374 LEU A O 1
ATOM 2793 N N . PRO A 1 375 ? 29.708 -16.558 -21.095 1.00 47.44 375 PRO A N 1
ATOM 2794 C CA . PRO A 1 375 ? 29.548 -17.912 -21.578 1.00 47.44 375 PRO A CA 1
ATOM 2795 C C . PRO A 1 375 ? 30.810 -18.750 -21.401 1.00 47.44 375 PRO A C 1
ATOM 2797 O O . PRO A 1 375 ? 31.817 -18.520 -22.051 1.00 47.44 375 PRO A O 1
ATOM 2800 N N . TYR A 1 376 ? 30.703 -19.783 -20.561 1.00 38.62 376 TYR A N 1
ATOM 2801 C CA . TYR A 1 376 ? 31.673 -20.878 -20.479 1.00 38.62 376 TYR A CA 1
ATOM 2802 C C . TYR A 1 376 ? 31.492 -21.937 -21.596 1.00 38.62 376 TYR A C 1
ATOM 2804 O O . TYR A 1 376 ? 32.331 -22.815 -21.755 1.00 38.62 376 TYR A O 1
ATOM 2812 N N . GLU A 1 377 ? 30.409 -21.908 -22.383 1.00 37.38 377 GLU A N 1
ATOM 2813 C CA . GLU A 1 377 ? 30.119 -22.994 -23.338 1.00 37.38 377 GLU A CA 1
ATOM 2814 C C . GLU A 1 377 ? 30.869 -22.837 -24.672 1.00 37.38 377 GLU A C 1
ATOM 2816 O O . GLU A 1 377 ? 30.532 -22.002 -25.511 1.00 37.38 377 GLU A O 1
ATOM 2821 N N . GLN A 1 378 ? 31.853 -23.721 -24.863 1.00 34.50 378 GLN A N 1
ATOM 2822 C CA . GLN A 1 378 ? 32.502 -24.073 -26.127 1.00 34.50 378 GLN A CA 1
ATOM 2823 C C . GLN A 1 378 ? 31.516 -24.765 -27.085 1.00 34.50 378 GLN A C 1
ATOM 2825 O O . GLN A 1 378 ? 31.559 -25.981 -27.269 1.00 34.50 378 GLN A O 1
ATOM 2830 N N . THR A 1 379 ? 30.618 -24.026 -27.730 1.00 27.11 379 THR A N 1
ATOM 2831 C CA . THR A 1 379 ? 30.011 -24.533 -28.969 1.00 27.11 379 THR A CA 1
ATOM 2832 C C . THR A 1 379 ? 30.823 -24.002 -30.143 1.00 27.11 379 THR A C 1
ATOM 2834 O O . THR A 1 379 ? 30.762 -22.793 -30.388 1.00 27.11 379 THR A O 1
ATOM 2837 N N . PRO A 1 380 ? 31.577 -24.843 -30.879 1.00 29.23 380 PRO A N 1
ATOM 2838 C CA . PRO A 1 380 ? 32.123 -24.416 -32.154 1.00 29.23 380 PRO A CA 1
ATOM 2839 C C . PRO A 1 380 ? 30.934 -24.039 -33.037 1.00 29.23 380 PRO A C 1
ATOM 2841 O O . PRO A 1 380 ? 30.101 -24.887 -33.364 1.00 29.23 380 PRO A O 1
ATOM 2844 N N . ILE A 1 381 ? 30.815 -22.757 -33.386 1.00 34.06 381 ILE A N 1
ATOM 2845 C CA . ILE A 1 381 ? 29.937 -22.351 -34.480 1.00 34.06 381 ILE A CA 1
ATOM 2846 C C . ILE A 1 381 ? 30.557 -22.980 -35.724 1.00 34.06 381 ILE A C 1
ATOM 2848 O O . ILE A 1 381 ? 31.576 -22.526 -36.238 1.00 34.06 381 ILE A O 1
ATOM 2852 N N . ASN A 1 382 ? 29.979 -24.099 -36.145 1.00 28.58 382 ASN A N 1
ATOM 2853 C CA . ASN A 1 382 ? 30.387 -24.826 -37.330 1.00 28.58 382 ASN A CA 1
ATOM 2854 C C . ASN A 1 382 ? 30.012 -23.960 -38.544 1.00 28.58 382 ASN A C 1
ATOM 2856 O O . ASN A 1 382 ? 28.847 -23.896 -38.933 1.00 28.58 382 ASN A O 1
ATOM 2860 N N . LEU A 1 383 ? 30.986 -23.243 -39.109 1.00 34.41 383 LEU A N 1
ATOM 2861 C CA . LEU A 1 383 ? 30.789 -22.337 -40.251 1.00 34.41 383 LEU A CA 1
ATOM 2862 C C . LEU A 1 383 ? 30.497 -23.064 -41.577 1.00 34.41 383 LEU A C 1
ATOM 2864 O O . LEU A 1 383 ? 30.283 -22.413 -42.594 1.00 34.41 383 LEU A O 1
ATOM 2868 N N . ASN A 1 384 ? 30.410 -24.395 -41.587 1.00 29.78 384 ASN A N 1
ATOM 2869 C CA . ASN A 1 384 ? 30.214 -25.169 -42.816 1.00 29.78 384 ASN A CA 1
ATOM 2870 C C . ASN A 1 384 ? 28.739 -25.415 -43.192 1.00 29.78 384 ASN A C 1
ATOM 2872 O O . ASN A 1 384 ? 28.469 -26.292 -44.009 1.00 29.78 384 ASN A O 1
ATOM 2876 N N . GLY A 1 385 ? 27.773 -24.681 -42.620 1.00 30.78 385 GLY A N 1
ATOM 2877 C CA . GLY A 1 385 ? 26.356 -25.042 -42.775 1.00 30.78 385 GLY A CA 1
ATOM 2878 C C . GLY A 1 385 ? 25.293 -23.943 -42.760 1.00 30.78 385 GLY A C 1
ATOM 2879 O O . GLY A 1 385 ? 24.142 -24.291 -42.526 1.00 30.78 385 GLY A O 1
ATOM 2880 N N . TYR A 1 386 ? 25.599 -22.662 -43.003 1.00 31.20 386 TYR A N 1
ATOM 2881 C CA . TYR A 1 386 ? 24.545 -21.636 -43.103 1.00 31.20 386 TYR A CA 1
ATOM 2882 C C . TYR A 1 386 ? 24.635 -20.808 -44.385 1.00 31.20 386 TYR A C 1
ATOM 2884 O O . TYR A 1 386 ? 25.388 -19.843 -44.494 1.00 31.20 386 TYR A O 1
ATOM 2892 N N . GLY A 1 387 ? 23.791 -21.186 -45.346 1.00 27.97 387 GLY A N 1
ATOM 2893 C CA . GLY A 1 387 ? 23.294 -20.264 -46.354 1.00 27.97 387 GLY A CA 1
ATOM 2894 C C . GLY A 1 387 ? 22.415 -19.198 -45.693 1.00 27.97 387 GLY A C 1
ATOM 2895 O O . GLY A 1 387 ? 21.573 -19.514 -44.858 1.00 27.97 387 GLY A O 1
ATOM 2896 N N . SER A 1 388 ? 22.650 -17.943 -46.079 1.00 32.69 388 SER A N 1
ATOM 2897 C CA . SER A 1 388 ? 21.716 -16.807 -46.053 1.00 32.69 388 SER A CA 1
ATOM 2898 C C . SER A 1 388 ? 20.791 -16.651 -44.829 1.00 32.69 388 SER A C 1
ATOM 2900 O O . SER A 1 388 ? 19.702 -17.216 -44.792 1.00 32.69 388 SER A O 1
ATOM 2902 N N . GLY A 1 389 ? 21.159 -15.736 -43.922 1.00 29.75 389 GLY A N 1
ATOM 2903 C CA . GLY A 1 389 ? 20.193 -14.994 -43.096 1.00 29.75 389 GLY A CA 1
ATOM 2904 C C . GLY A 1 389 ? 20.239 -15.272 -41.592 1.00 29.75 389 GLY A C 1
ATOM 2905 O O . GLY A 1 389 ? 19.308 -15.842 -41.038 1.00 29.75 389 GLY A O 1
ATOM 2906 N N . GLY A 1 390 ? 21.290 -14.821 -40.907 1.00 26.81 390 GLY A N 1
ATOM 2907 C CA . GLY A 1 390 ? 21.338 -14.809 -39.444 1.00 26.81 390 GLY A CA 1
ATOM 2908 C C . GLY A 1 390 ? 22.632 -14.177 -38.951 1.00 26.81 390 GLY A C 1
ATOM 2909 O O . GLY A 1 390 ? 23.694 -14.778 -39.073 1.00 26.81 390 GLY A O 1
ATOM 2910 N N . ALA A 1 391 ? 22.558 -12.944 -38.450 1.00 29.47 391 ALA A N 1
ATOM 2911 C CA . ALA A 1 391 ? 23.706 -12.212 -37.929 1.00 29.47 391 ALA A CA 1
ATOM 2912 C C . ALA A 1 391 ? 24.333 -12.973 -36.749 1.00 29.47 391 ALA A C 1
ATOM 2914 O O . ALA A 1 391 ? 23.689 -13.186 -35.720 1.00 29.47 391 ALA A O 1
ATOM 2915 N N . ALA A 1 392 ? 25.588 -13.396 -36.907 1.00 31.23 392 ALA A N 1
ATOM 2916 C CA . ALA A 1 392 ? 26.374 -13.982 -35.835 1.00 31.23 392 ALA A CA 1
ATOM 2917 C C . ALA A 1 392 ? 26.585 -12.927 -34.740 1.00 31.23 392 ALA A C 1
ATOM 2919 O O . ALA A 1 392 ? 27.251 -11.915 -34.948 1.00 31.23 392 ALA A O 1
ATOM 2920 N N . ILE A 1 393 ? 25.979 -13.161 -33.579 1.00 33.50 393 ILE A N 1
ATOM 2921 C CA . ILE A 1 393 ? 26.156 -12.352 -32.376 1.00 33.50 393 ILE A CA 1
ATOM 2922 C C . ILE A 1 393 ? 27.607 -12.554 -31.931 1.00 33.50 393 ILE A C 1
ATOM 2924 O O . ILE A 1 393 ? 27.988 -13.658 -31.539 1.00 33.50 393 ILE A O 1
ATOM 2928 N N . ALA A 1 394 ? 28.425 -11.511 -32.073 1.00 31.02 394 ALA A N 1
ATOM 2929 C CA . ALA A 1 394 ? 29.850 -11.537 -31.783 1.00 31.02 394 ALA A CA 1
ATOM 2930 C C . ALA A 1 394 ? 30.092 -11.908 -30.312 1.00 31.02 394 ALA A C 1
ATOM 2932 O O . ALA A 1 394 ? 29.894 -11.110 -29.402 1.00 31.02 394 ALA A O 1
ATOM 2933 N N . ASN A 1 395 ? 30.508 -13.150 -30.082 1.00 37.88 395 ASN A N 1
ATOM 2934 C CA . ASN A 1 395 ? 31.149 -13.551 -28.840 1.00 37.88 395 ASN A CA 1
ATOM 2935 C C . ASN A 1 395 ? 32.612 -13.055 -28.913 1.00 37.88 395 ASN A C 1
ATOM 2937 O O . ASN A 1 395 ? 33.225 -13.231 -29.968 1.00 37.88 395 ASN A O 1
ATOM 2941 N N . PRO A 1 396 ? 33.213 -12.474 -27.859 1.00 38.06 396 PRO A N 1
ATOM 2942 C CA . PRO A 1 396 ? 34.647 -12.143 -27.823 1.00 38.06 396 PRO A CA 1
ATOM 2943 C C . PRO A 1 396 ? 35.569 -13.318 -28.202 1.00 38.06 396 PRO A C 1
ATOM 2945 O O . PRO A 1 396 ? 36.695 -13.111 -28.641 1.00 38.06 396 PRO A O 1
ATOM 2948 N N . SER A 1 397 ? 35.081 -14.561 -28.131 1.00 44.31 397 SER A N 1
ATOM 2949 C CA . SER A 1 397 ? 35.776 -15.748 -28.642 1.00 44.31 397 SER A CA 1
ATOM 2950 C C . SER A 1 397 ? 35.895 -15.826 -30.172 1.00 44.31 397 SER A C 1
ATOM 2952 O O . SER A 1 397 ? 36.674 -16.629 -30.663 1.00 44.31 397 SER A O 1
ATOM 2954 N N . VAL A 1 398 ? 35.151 -15.044 -30.963 1.00 41.34 398 VAL A N 1
ATOM 2955 C CA . VAL A 1 398 ? 35.166 -15.157 -32.439 1.00 41.34 398 VAL A CA 1
ATOM 2956 C C . VAL A 1 398 ? 36.469 -14.615 -33.042 1.00 41.34 398 VAL A C 1
ATOM 2958 O O . VAL A 1 398 ? 36.882 -15.077 -34.102 1.00 41.34 398 VAL A O 1
ATOM 2961 N N . VAL A 1 399 ? 37.163 -13.703 -32.351 1.00 44.84 399 VAL A N 1
ATOM 2962 C CA . VAL A 1 399 ? 38.452 -13.160 -32.822 1.00 44.84 399 VAL A CA 1
ATOM 2963 C C . VAL A 1 399 ? 39.608 -14.146 -32.607 1.00 44.84 399 VAL A C 1
ATOM 2965 O O . VAL A 1 399 ? 40.550 -14.154 -33.393 1.00 44.84 399 VAL A O 1
ATOM 2968 N N . SER A 1 400 ? 39.491 -15.028 -31.605 1.00 45.81 400 SER A N 1
ATOM 2969 C CA . SER A 1 400 ? 40.499 -16.035 -31.239 1.00 45.81 400 SER A CA 1
ATOM 2970 C C . SER A 1 400 ? 40.179 -17.463 -31.708 1.00 45.81 400 SER A C 1
ATOM 2972 O O . SER A 1 400 ? 41.073 -18.314 -31.764 1.00 45.81 400 SER A O 1
ATOM 2974 N N . ALA A 1 401 ? 38.920 -17.747 -32.070 1.00 47.81 401 ALA A N 1
ATOM 2975 C CA . ALA A 1 401 ? 38.430 -19.105 -32.328 1.00 47.81 401 ALA A CA 1
ATOM 2976 C C . ALA A 1 401 ? 39.057 -19.805 -33.544 1.00 47.81 401 ALA A C 1
ATOM 2978 O O . ALA A 1 401 ? 39.011 -21.030 -33.607 1.00 47.81 401 ALA A O 1
ATOM 2979 N N . ASN A 1 402 ? 39.665 -19.075 -34.487 1.00 52.31 402 ASN A N 1
ATOM 2980 C CA . ASN A 1 402 ? 40.109 -19.661 -35.759 1.00 52.31 402 ASN A CA 1
ATOM 2981 C C . ASN A 1 402 ? 41.633 -19.750 -35.949 1.00 52.31 402 ASN A C 1
ATOM 2983 O O . ASN A 1 402 ? 42.066 -20.284 -36.967 1.00 52.31 402 ASN A O 1
ATOM 2987 N N . ILE A 1 403 ? 42.449 -19.284 -34.992 1.00 65.06 403 ILE A N 1
ATOM 2988 C CA . ILE A 1 403 ? 43.925 -19.396 -35.051 1.00 65.06 403 ILE A CA 1
ATOM 2989 C C . ILE A 1 403 ? 44.558 -19.834 -33.716 1.00 65.06 403 ILE A C 1
ATOM 2991 O O . ILE A 1 403 ? 45.672 -19.447 -33.375 1.00 65.06 403 ILE A O 1
ATOM 2995 N N . GLY A 1 404 ? 43.850 -20.659 -32.938 1.00 61.94 404 GLY A N 1
ATOM 2996 C CA . GLY A 1 404 ? 44.427 -21.314 -31.757 1.00 61.94 404 GLY A CA 1
ATOM 2997 C C . GLY A 1 404 ? 44.680 -20.384 -30.567 1.00 61.94 404 GLY A C 1
ATOM 2998 O O . GLY A 1 404 ? 45.674 -20.555 -29.868 1.00 61.94 404 GLY A O 1
ATOM 2999 N N . GLY A 1 405 ? 43.803 -19.401 -30.333 1.00 62.19 405 GLY A N 1
ATOM 3000 C CA . GLY A 1 405 ? 43.928 -18.465 -29.206 1.00 62.19 405 GLY A CA 1
ATOM 3001 C C . GLY A 1 405 ? 44.702 -17.181 -29.521 1.00 62.19 405 GLY A C 1
ATOM 3002 O O . GLY A 1 405 ? 44.769 -16.298 -28.668 1.00 62.19 405 GLY A O 1
ATOM 3003 N N . TRP A 1 406 ? 45.237 -17.057 -30.736 1.00 70.12 406 TRP A N 1
ATOM 3004 C CA . TRP A 1 406 ? 45.869 -15.839 -31.240 1.00 70.12 406 TRP A CA 1
ATOM 3005 C C . TRP A 1 406 ? 44.844 -14.911 -31.900 1.00 70.12 406 TRP A C 1
ATOM 3007 O O . TRP A 1 406 ? 43.771 -15.350 -32.307 1.00 70.12 406 TRP A O 1
ATOM 3017 N N . THR A 1 407 ? 45.163 -13.624 -32.024 1.00 70.19 407 THR A N 1
ATOM 3018 C CA . THR A 1 407 ? 44.330 -12.626 -32.707 1.00 70.19 407 THR A CA 1
ATOM 3019 C C . THR A 1 407 ? 45.208 -11.674 -33.524 1.00 70.19 407 THR A C 1
ATOM 3021 O O . THR A 1 407 ? 46.174 -11.147 -32.972 1.00 70.19 407 THR A O 1
ATOM 3024 N N . PRO A 1 408 ? 44.922 -11.419 -34.815 1.00 78.12 408 PRO A N 1
ATOM 3025 C CA . PRO A 1 408 ? 45.612 -10.368 -35.559 1.00 78.12 408 PRO A CA 1
ATOM 3026 C C . PRO A 1 408 ? 45.353 -9.001 -34.915 1.00 78.12 408 PRO A C 1
ATOM 3028 O O . PRO A 1 408 ? 44.202 -8.682 -34.630 1.00 78.12 408 PRO A O 1
ATOM 3031 N N . ASP A 1 409 ? 46.382 -8.179 -34.720 1.00 72.56 409 ASP A N 1
ATOM 3032 C CA . ASP A 1 409 ? 46.279 -6.843 -34.106 1.00 72.56 409 ASP A CA 1
ATOM 3033 C C . ASP A 1 409 ? 45.209 -5.940 -34.737 1.00 72.56 409 ASP A C 1
ATOM 3035 O O . ASP A 1 409 ? 44.501 -5.231 -34.018 1.00 72.56 409 ASP A O 1
ATOM 3039 N N . ILE A 1 410 ? 45.051 -6.015 -36.059 1.00 78.75 410 ILE A N 1
ATOM 3040 C CA . ILE A 1 410 ? 44.066 -5.257 -36.837 1.00 78.75 410 ILE A CA 1
ATOM 3041 C C . ILE A 1 410 ? 42.620 -5.760 -36.689 1.00 78.75 410 ILE A C 1
ATOM 3043 O O . ILE A 1 410 ? 41.676 -5.033 -37.002 1.00 78.75 410 ILE A O 1
ATOM 3047 N N . LEU A 1 411 ? 42.406 -7.001 -36.247 1.00 72.31 411 LEU A N 1
ATOM 3048 C CA . LEU A 1 411 ? 41.071 -7.590 -36.201 1.00 72.31 411 LEU A CA 1
ATOM 3049 C C . LEU A 1 411 ? 40.401 -7.296 -34.855 1.00 72.31 411 LEU A C 1
ATOM 3051 O O . LEU A 1 411 ? 40.837 -7.766 -33.808 1.00 72.31 411 LEU A O 1
ATOM 3055 N N . HIS A 1 412 ? 39.316 -6.527 -34.882 1.00 68.62 412 HIS A N 1
ATOM 3056 C CA . HIS A 1 412 ? 38.515 -6.184 -33.704 1.00 68.62 412 HIS A CA 1
ATOM 3057 C C . HIS A 1 412 ? 37.136 -6.845 -33.770 1.00 68.62 412 HIS A C 1
ATOM 3059 O O . HIS A 1 412 ? 36.617 -7.101 -34.857 1.00 68.62 412 HIS A O 1
ATOM 3065 N N . ALA A 1 413 ? 36.505 -7.065 -32.618 1.00 62.81 413 ALA A N 1
ATOM 3066 C CA . ALA A 1 413 ? 35.119 -7.508 -32.534 1.00 62.81 413 ALA A CA 1
ATOM 3067 C C . ALA A 1 413 ? 34.323 -6.641 -31.568 1.00 62.81 413 ALA A C 1
ATOM 3069 O O . ALA A 1 413 ? 34.760 -6.363 -30.455 1.00 62.81 413 ALA A O 1
ATOM 3070 N N . TYR A 1 414 ? 33.133 -6.238 -31.999 1.00 60.62 414 TYR A N 1
ATOM 3071 C CA . TYR A 1 414 ? 32.207 -5.457 -31.193 1.00 60.62 414 TYR A CA 1
ATOM 3072 C C . TYR A 1 414 ? 30.973 -6.294 -30.858 1.00 60.62 414 TYR A C 1
ATOM 3074 O O . TYR A 1 414 ? 30.317 -6.813 -31.760 1.00 60.62 414 TYR A O 1
ATOM 3082 N N . ASP A 1 415 ? 30.661 -6.410 -29.570 1.00 57.12 415 ASP A N 1
ATOM 3083 C CA . ASP A 1 415 ? 29.406 -6.941 -29.046 1.00 57.12 415 ASP A CA 1
ATOM 3084 C C . ASP A 1 415 ? 28.435 -5.763 -28.821 1.00 57.12 415 ASP A C 1
ATOM 3086 O O . ASP A 1 415 ? 28.536 -5.072 -27.800 1.00 57.12 415 ASP A O 1
ATOM 3090 N N . PRO A 1 416 ? 27.486 -5.511 -29.745 1.00 53.66 416 PRO A N 1
ATOM 3091 C CA . PRO A 1 416 ? 26.552 -4.392 -29.635 1.00 53.66 416 PRO A CA 1
ATOM 3092 C C . PRO A 1 416 ? 25.525 -4.572 -28.511 1.00 53.66 416 PRO A C 1
ATOM 3094 O O . PRO A 1 416 ? 24.888 -3.603 -28.113 1.00 53.66 416 PRO A O 1
ATOM 3097 N N . LEU A 1 417 ? 25.344 -5.794 -27.995 1.00 50.69 417 LEU A N 1
ATOM 3098 C CA . LEU A 1 417 ? 24.394 -6.086 -26.920 1.00 50.69 417 LEU A CA 1
ATOM 3099 C C . LEU A 1 417 ? 24.986 -5.781 -25.544 1.00 50.69 417 LEU A C 1
ATOM 3101 O O . LEU A 1 417 ? 24.252 -5.403 -24.631 1.00 50.69 417 LEU A O 1
ATOM 3105 N N . ARG A 1 418 ? 26.303 -5.955 -25.396 1.00 50.50 418 ARG A N 1
ATOM 3106 C CA . ARG A 1 418 ? 27.051 -5.613 -24.175 1.00 50.50 418 ARG A CA 1
ATOM 3107 C C . ARG A 1 418 ? 27.747 -4.254 -24.250 1.00 50.50 418 ARG A C 1
ATOM 3109 O O . ARG A 1 418 ? 28.204 -3.763 -23.225 1.00 50.50 418 ARG A O 1
ATOM 3116 N N . GLY A 1 419 ? 27.845 -3.664 -25.442 1.00 56.19 419 GLY A N 1
ATOM 3117 C CA . GLY A 1 419 ? 28.620 -2.448 -25.677 1.00 56.19 419 GLY A CA 1
ATOM 3118 C C . GLY A 1 419 ? 30.120 -2.666 -25.461 1.00 56.19 419 GLY A C 1
ATOM 3119 O O . GLY A 1 419 ? 30.816 -1.783 -24.967 1.00 56.19 419 GLY A O 1
ATOM 3120 N N . VAL A 1 420 ? 30.625 -3.853 -25.801 1.00 60.56 420 VAL A N 1
ATOM 3121 C CA . VAL A 1 420 ? 32.019 -4.246 -25.560 1.00 60.56 420 VAL A CA 1
ATOM 3122 C C . VAL A 1 420 ? 32.757 -4.384 -26.887 1.00 60.56 420 VAL A C 1
ATOM 3124 O O . VAL A 1 420 ? 32.351 -5.149 -27.752 1.00 60.56 420 VAL A O 1
ATOM 3127 N N . LEU A 1 421 ? 33.855 -3.653 -27.051 1.00 62.66 421 LEU A N 1
ATOM 3128 C CA . LEU A 1 421 ? 34.795 -3.761 -28.161 1.00 62.66 421 LEU A CA 1
ATOM 3129 C C . LEU A 1 421 ? 36.050 -4.502 -27.691 1.00 62.66 421 LEU A C 1
ATOM 3131 O O . LEU A 1 421 ? 36.834 -3.973 -26.906 1.00 62.66 421 LEU A O 1
ATOM 3135 N N . THR A 1 422 ? 36.260 -5.707 -28.204 1.00 63.22 422 THR A N 1
ATOM 3136 C CA . THR A 1 422 ? 37.504 -6.465 -28.054 1.00 63.22 422 THR A CA 1
ATOM 3137 C C . THR A 1 422 ? 38.434 -6.117 -29.209 1.00 63.22 422 THR A C 1
ATOM 3139 O O . THR A 1 422 ? 38.090 -6.304 -30.378 1.00 63.22 422 THR A O 1
ATOM 3142 N N . MET A 1 423 ? 39.611 -5.590 -28.896 1.00 63.62 423 MET A N 1
ATOM 3143 C CA . MET A 1 423 ? 40.621 -5.222 -29.881 1.00 63.62 423 MET A CA 1
ATOM 3144 C C . MET A 1 423 ? 41.579 -6.389 -30.147 1.00 63.62 423 MET A C 1
ATOM 3146 O O . MET A 1 423 ? 41.740 -7.281 -29.316 1.00 63.62 423 MET A O 1
ATOM 3150 N N . GLY A 1 424 ? 42.237 -6.384 -31.310 1.00 62.00 424 GLY A N 1
ATOM 3151 C CA . GLY A 1 424 ? 43.047 -7.516 -31.768 1.00 62.00 424 GLY A CA 1
ATOM 3152 C C . GLY A 1 424 ? 44.373 -7.647 -31.029 1.00 62.00 424 GLY A C 1
ATOM 3153 O O . GLY A 1 424 ? 44.993 -8.703 -31.039 1.00 62.00 424 GLY A O 1
ATOM 3154 N N . ASN A 1 425 ? 44.773 -6.581 -30.334 1.00 63.31 425 ASN A N 1
ATOM 3155 C CA . ASN A 1 425 ? 45.881 -6.538 -29.383 1.00 63.31 425 ASN A CA 1
ATOM 3156 C C . ASN A 1 425 ? 45.511 -7.080 -27.987 1.00 63.31 425 ASN A C 1
ATOM 3158 O O . ASN A 1 425 ? 46.342 -7.061 -27.085 1.00 63.31 425 ASN A O 1
ATOM 3162 N N . GLY A 1 426 ? 44.266 -7.522 -27.794 1.00 57.81 426 GLY A N 1
ATOM 3163 C CA . GLY A 1 426 ? 43.767 -8.077 -26.544 1.00 57.81 426 GLY A CA 1
ATOM 3164 C C . GLY A 1 426 ? 43.142 -7.067 -25.578 1.00 57.81 426 GLY A C 1
ATOM 3165 O O . GLY A 1 426 ? 42.558 -7.482 -24.580 1.00 57.81 426 GLY A O 1
ATOM 3166 N N . GLN A 1 427 ? 43.179 -5.765 -25.865 1.00 60.84 427 GLN A N 1
ATOM 3167 C CA . GLN A 1 427 ? 42.511 -4.761 -25.032 1.00 60.84 427 GLN A CA 1
ATOM 3168 C C . GLN A 1 427 ? 40.983 -4.829 -25.179 1.00 60.84 427 GLN A C 1
ATOM 3170 O O . GLN A 1 427 ? 40.460 -5.042 -26.273 1.00 60.84 427 GLN A O 1
ATOM 3175 N N . VAL A 1 428 ? 40.256 -4.579 -24.087 1.00 56.84 428 VAL A N 1
ATOM 3176 C CA . VAL A 1 428 ? 38.793 -4.423 -24.091 1.00 56.84 428 VAL A CA 1
ATOM 3177 C C . VAL A 1 428 ? 38.434 -2.968 -23.853 1.00 56.84 428 VAL A C 1
ATOM 3179 O O . VAL A 1 428 ? 38.963 -2.326 -22.950 1.00 56.84 428 VAL A O 1
ATOM 3182 N N . ARG A 1 429 ? 37.482 -2.453 -24.625 1.00 60.06 429 ARG A N 1
ATOM 3183 C CA . ARG A 1 429 ? 36.775 -1.210 -24.319 1.00 60.06 429 ARG A CA 1
ATOM 3184 C C . ARG A 1 429 ? 35.319 -1.548 -24.051 1.00 60.06 429 ARG A C 1
ATOM 3186 O O . ARG A 1 429 ? 34.698 -2.232 -24.852 1.00 60.06 429 ARG A O 1
ATOM 3193 N N . SER A 1 430 ? 34.774 -1.079 -22.939 1.00 59.50 430 SER A N 1
ATOM 3194 C CA . SER A 1 430 ? 33.374 -1.302 -22.579 1.00 59.50 430 SER A CA 1
ATOM 3195 C C . SER A 1 430 ? 32.658 0.031 -22.428 1.00 59.50 430 SER A C 1
ATOM 3197 O O . SER A 1 430 ? 33.214 0.977 -21.869 1.00 59.50 430 SER A O 1
ATOM 3199 N N . THR A 1 431 ? 31.406 0.102 -22.877 1.00 57.72 431 THR A N 1
ATOM 3200 C CA . THR A 1 431 ? 30.526 1.236 -22.576 1.00 57.72 431 THR A CA 1
ATOM 3201 C C . THR A 1 431 ? 30.039 1.228 -21.126 1.00 57.72 431 THR A C 1
ATOM 3203 O O . THR A 1 431 ? 29.405 2.192 -20.719 1.00 57.72 431 THR A O 1
ATOM 3206 N N . ALA A 1 432 ? 30.343 0.197 -20.324 1.00 51.28 432 ALA A N 1
ATOM 3207 C CA . ALA A 1 432 ? 29.944 0.105 -18.914 1.00 51.28 432 ALA A CA 1
ATOM 3208 C C . ALA A 1 432 ? 30.491 1.248 -18.031 1.00 51.28 432 ALA A C 1
ATOM 3210 O O . ALA A 1 432 ? 29.942 1.504 -16.965 1.00 51.28 432 ALA A O 1
ATOM 3211 N N . GLY A 1 433 ? 31.546 1.944 -18.480 1.00 46.16 433 GLY A N 1
ATOM 3212 C CA . GLY A 1 433 ? 32.083 3.152 -17.839 1.00 46.16 433 GLY A CA 1
ATOM 3213 C C . GLY A 1 433 ? 31.637 4.474 -18.477 1.00 46.16 433 GLY A C 1
ATOM 3214 O O . GLY A 1 433 ? 31.991 5.536 -17.970 1.00 46.16 433 GLY A O 1
ATOM 3215 N N . ILE A 1 434 ? 30.877 4.440 -19.581 1.00 55.06 434 ILE A N 1
ATOM 3216 C CA . ILE A 1 434 ? 30.247 5.639 -20.144 1.00 55.06 434 ILE A CA 1
ATOM 3217 C C . ILE A 1 434 ? 29.005 5.905 -19.298 1.00 55.06 434 ILE A C 1
ATOM 3219 O O . ILE A 1 434 ? 27.937 5.348 -19.537 1.00 55.06 434 ILE A O 1
ATOM 3223 N N . THR A 1 435 ? 29.178 6.721 -18.262 1.00 56.44 435 THR A N 1
ATOM 3224 C CA . THR A 1 435 ? 28.076 7.233 -17.444 1.00 56.44 435 THR A CA 1
ATOM 3225 C C . THR A 1 435 ? 27.049 7.938 -18.322 1.00 56.44 435 THR A C 1
ATOM 3227 O O . THR A 1 435 ? 27.441 8.681 -19.223 1.00 56.44 435 THR A O 1
ATOM 3230 N N . ASP A 1 436 ? 25.769 7.675 -18.041 1.00 58.50 436 ASP A N 1
ATOM 3231 C CA . ASP A 1 436 ? 24.556 8.310 -18.567 1.00 58.50 436 ASP A CA 1
ATOM 3232 C C . ASP A 1 436 ? 24.792 9.326 -19.694 1.00 58.50 436 ASP A C 1
ATOM 3234 O O . ASP A 1 436 ? 25.083 10.502 -19.468 1.00 58.50 436 ASP A O 1
ATOM 3238 N N . ASN A 1 437 ? 24.648 8.871 -20.939 1.00 66.25 437 ASN A N 1
ATOM 3239 C CA . ASN A 1 437 ? 24.671 9.773 -22.081 1.00 66.25 437 ASN A CA 1
ATOM 3240 C C . ASN A 1 437 ? 23.329 10.515 -22.158 1.00 66.25 437 ASN A C 1
ATOM 3242 O O . ASN A 1 437 ? 22.301 9.917 -22.483 1.00 66.25 437 ASN A O 1
ATOM 3246 N N . ILE A 1 438 ? 23.338 11.814 -21.861 1.00 74.62 438 ILE A N 1
ATOM 3247 C CA . ILE A 1 438 ? 22.173 12.677 -22.062 1.00 74.62 438 ILE A CA 1
ATOM 3248 C C . ILE A 1 438 ? 22.110 13.047 -23.544 1.00 74.62 438 ILE A C 1
ATOM 3250 O O . ILE A 1 438 ? 22.912 13.841 -24.033 1.00 74.62 438 ILE A O 1
ATOM 3254 N N . GLN A 1 439 ? 21.127 12.486 -24.247 1.00 81.31 439 GLN A N 1
ATOM 3255 C CA . GLN A 1 439 ? 20.834 12.819 -25.638 1.00 81.31 439 GLN A CA 1
ATOM 3256 C C . GLN A 1 439 ? 19.438 13.420 -25.766 1.00 81.31 439 GLN A C 1
ATOM 3258 O O . GLN A 1 439 ? 18.466 12.897 -25.216 1.00 81.31 439 GLN A O 1
ATOM 3263 N N . THR A 1 440 ? 19.324 14.492 -26.547 1.00 85.06 440 THR A N 1
ATOM 3264 C CA . THR A 1 440 ? 18.025 15.015 -26.976 1.00 85.06 440 THR A CA 1
ATOM 3265 C C . THR A 1 440 ? 17.461 14.096 -28.059 1.00 85.06 440 THR A C 1
ATOM 3267 O O . THR A 1 440 ? 17.925 14.117 -29.194 1.00 85.06 440 THR A O 1
ATOM 3270 N N . VAL A 1 441 ? 16.469 13.276 -27.703 1.00 82.94 441 VAL A N 1
ATOM 3271 C CA . VAL A 1 441 ? 15.782 12.368 -28.645 1.00 82.94 441 VAL A CA 1
ATOM 3272 C C . VAL A 1 441 ? 14.734 13.113 -29.476 1.00 82.94 441 VAL A C 1
ATOM 3274 O O . VAL A 1 441 ? 14.536 12.812 -30.648 1.00 82.94 441 VAL A O 1
ATOM 3277 N N . THR A 1 442 ? 14.049 14.083 -28.870 1.00 86.94 442 THR A N 1
ATOM 3278 C CA . THR A 1 442 ? 13.030 14.908 -29.524 1.00 86.94 442 THR A CA 1
ATOM 3279 C C . THR A 1 442 ? 12.824 16.200 -28.742 1.00 86.94 442 THR A C 1
ATOM 3281 O O . THR A 1 442 ? 13.016 16.229 -27.525 1.00 86.94 442 THR A O 1
ATOM 3284 N N . GLU A 1 443 ? 12.378 17.251 -29.424 1.00 89.75 443 GLU A N 1
ATOM 3285 C CA . GLU A 1 443 ? 11.925 18.493 -28.797 1.00 89.75 443 GLU A CA 1
ATOM 3286 C C . GLU A 1 443 ? 10.398 18.544 -28.844 1.00 89.75 443 GLU A C 1
ATOM 3288 O O . GLU A 1 443 ? 9.791 18.364 -29.900 1.00 89.75 443 GLU A O 1
ATOM 3293 N N . LEU A 1 444 ? 9.763 18.742 -27.688 1.00 92.50 444 LEU A N 1
ATOM 3294 C CA . LEU A 1 444 ? 8.310 18.843 -27.589 1.00 92.50 444 LEU A CA 1
ATOM 3295 C C . LEU A 1 444 ? 7.910 20.315 -27.421 1.00 92.50 444 LEU A C 1
ATOM 3297 O O . LEU A 1 444 ? 8.540 21.019 -26.633 1.00 92.50 444 LEU A O 1
ATOM 3301 N N . PRO A 1 445 ? 6.823 20.782 -28.063 1.00 91.94 445 PRO A N 1
ATOM 3302 C CA . PRO A 1 445 ? 6.333 22.156 -27.899 1.00 91.94 445 PRO A CA 1
ATOM 3303 C C . PRO A 1 445 ? 5.807 22.489 -26.493 1.00 91.94 445 PRO A C 1
ATOM 3305 O O . PRO A 1 445 ? 5.370 23.611 -26.246 1.00 91.94 445 PRO A O 1
ATOM 3308 N N . GLY A 1 446 ? 5.760 21.510 -25.588 1.00 92.50 446 GLY A N 1
ATOM 3309 C CA . GLY A 1 446 ? 5.139 21.632 -24.279 1.00 92.50 446 GLY A CA 1
ATOM 3310 C C . GLY A 1 446 ? 5.753 20.695 -23.242 1.00 92.50 446 GLY A C 1
ATOM 3311 O O . GLY A 1 446 ? 6.742 20.008 -23.493 1.00 92.50 446 GLY A O 1
ATOM 3312 N N . ARG A 1 447 ? 5.160 20.663 -22.048 1.00 93.38 447 ARG A N 1
ATOM 3313 C CA . ARG A 1 447 ? 5.681 19.913 -20.902 1.00 93.38 447 ARG A CA 1
ATOM 3314 C C . ARG A 1 447 ? 5.362 18.425 -21.033 1.00 93.38 447 ARG A C 1
ATOM 3316 O O . ARG A 1 447 ? 4.189 18.048 -21.045 1.00 93.38 447 ARG A O 1
ATOM 3323 N N . LEU A 1 448 ? 6.400 17.589 -21.056 1.00 94.75 448 LEU A N 1
ATOM 3324 C CA . LEU A 1 448 ? 6.278 16.136 -20.929 1.00 94.75 448 LEU A CA 1
ATOM 3325 C C . LEU A 1 448 ? 5.666 15.779 -19.568 1.00 94.75 448 LEU A C 1
ATOM 3327 O O . LEU A 1 448 ? 6.127 16.256 -18.531 1.00 94.75 448 LEU A O 1
ATOM 3331 N N . THR A 1 449 ? 4.629 14.945 -19.579 1.00 93.56 449 THR A N 1
ATOM 3332 C CA . THR A 1 449 ? 3.854 14.605 -18.376 1.00 93.56 449 THR A CA 1
ATOM 3333 C C . THR A 1 449 ? 3.629 13.099 -18.209 1.00 93.56 449 THR A C 1
ATOM 3335 O O . THR A 1 449 ? 3.220 12.659 -17.140 1.00 93.56 449 THR A O 1
ATOM 3338 N N . GLY A 1 450 ? 3.924 12.287 -19.230 1.00 92.00 450 GLY A N 1
ATOM 3339 C CA . GLY A 1 450 ? 3.841 10.831 -19.132 1.00 92.00 450 GLY A CA 1
ATOM 3340 C C . GLY A 1 450 ? 4.409 10.101 -20.346 1.00 92.00 450 GLY A C 1
ATOM 3341 O O . GLY A 1 450 ? 4.671 10.707 -21.385 1.00 92.00 450 GLY A O 1
ATOM 3342 N N . VAL A 1 451 ? 4.574 8.786 -20.202 1.00 94.19 451 VAL A N 1
ATOM 3343 C CA . VAL A 1 451 ? 5.010 7.865 -21.261 1.00 94.19 451 VAL A CA 1
ATOM 3344 C C . VAL A 1 451 ? 4.042 6.683 -21.306 1.00 94.19 451 VAL A C 1
ATOM 3346 O O . VAL A 1 451 ? 3.790 6.047 -20.281 1.00 94.19 451 VAL A O 1
ATOM 3349 N N . PHE A 1 452 ? 3.471 6.407 -22.476 1.00 93.25 452 PHE A N 1
ATOM 3350 C CA . PHE A 1 452 ? 2.596 5.256 -22.699 1.00 93.25 452 PHE A CA 1
ATOM 3351 C C . PHE A 1 452 ? 3.409 3.956 -22.748 1.00 93.25 452 PHE A C 1
ATOM 3353 O O . PHE A 1 452 ? 4.596 3.960 -23.067 1.00 93.25 452 PHE A O 1
ATOM 3360 N N . ALA A 1 453 ? 2.771 2.806 -22.501 1.00 88.62 453 ALA A N 1
ATOM 3361 C CA . ALA A 1 453 ? 3.471 1.511 -22.533 1.00 88.62 453 ALA A CA 1
ATOM 3362 C C . ALA A 1 453 ? 4.102 1.159 -23.892 1.00 88.62 453 ALA A C 1
ATOM 3364 O O . ALA A 1 453 ? 5.014 0.338 -23.938 1.00 88.62 453 ALA A O 1
ATOM 3365 N N . ASN A 1 454 ? 3.629 1.754 -24.989 1.00 88.56 454 ASN A N 1
ATOM 3366 C CA . ASN A 1 454 ? 4.221 1.575 -26.314 1.00 88.56 454 ASN A CA 1
ATOM 3367 C C . ASN A 1 454 ? 5.388 2.542 -26.603 1.00 88.56 454 ASN A C 1
ATOM 3369 O O . ASN A 1 454 ? 5.913 2.511 -27.707 1.00 88.56 454 ASN A O 1
ATOM 3373 N N . GLY A 1 455 ? 5.778 3.389 -25.644 1.00 90.31 455 GLY A N 1
ATOM 3374 C CA . GLY A 1 455 ? 6.863 4.366 -25.782 1.00 90.31 455 GLY A CA 1
ATOM 3375 C C . GLY A 1 455 ? 6.428 5.756 -26.254 1.00 90.31 455 GLY A C 1
ATOM 3376 O O . GLY A 1 455 ? 7.246 6.673 -26.229 1.00 90.31 455 GLY A O 1
ATOM 3377 N N . ASP A 1 456 ? 5.161 5.948 -26.635 1.00 94.69 456 ASP A N 1
ATOM 3378 C CA . ASP A 1 456 ? 4.660 7.270 -27.025 1.00 94.69 456 ASP A CA 1
ATOM 3379 C C . ASP A 1 456 ? 4.689 8.244 -25.844 1.00 94.69 456 ASP A C 1
ATOM 3381 O O . ASP A 1 456 ? 4.470 7.870 -24.688 1.00 94.69 456 ASP A O 1
ATOM 3385 N N . LEU A 1 457 ? 4.901 9.523 -26.141 1.00 96.12 457 LEU A N 1
ATOM 3386 C CA . LEU A 1 457 ? 5.021 10.562 -25.127 1.00 96.12 457 LEU A CA 1
ATOM 3387 C C . LEU A 1 457 ? 3.702 11.319 -24.982 1.00 96.12 457 LEU A C 1
ATOM 3389 O O . LEU A 1 457 ? 3.066 11.693 -25.967 1.00 96.12 457 LEU A O 1
ATOM 3393 N N . LEU A 1 458 ? 3.301 11.585 -23.743 1.00 97.06 458 LEU A N 1
ATOM 3394 C CA . LEU A 1 458 ? 2.188 12.469 -23.420 1.00 97.06 458 LEU A CA 1
ATOM 3395 C C . LEU A 1 458 ? 2.750 13.817 -22.984 1.00 97.06 458 LEU A C 1
ATOM 3397 O O . LEU A 1 458 ? 3.499 13.892 -22.005 1.00 97.06 458 LEU A O 1
ATOM 3401 N N . TYR A 1 459 ? 2.367 14.885 -23.673 1.00 96.44 459 TYR A N 1
ATOM 3402 C CA . TYR A 1 459 ? 2.785 16.234 -23.315 1.00 96.44 459 TYR A CA 1
ATOM 3403 C C . TYR A 1 459 ? 1.625 17.222 -23.341 1.00 96.44 459 TYR A C 1
ATOM 3405 O O . TYR A 1 459 ? 0.604 17.020 -23.996 1.00 96.44 459 TYR A O 1
ATOM 3413 N N . THR A 1 460 ? 1.792 18.299 -22.585 1.00 94.75 460 THR A N 1
ATOM 3414 C CA . THR A 1 460 ? 0.778 19.332 -22.366 1.00 94.75 460 THR A CA 1
ATOM 3415 C C . THR A 1 460 ? 1.269 20.672 -22.881 1.00 94.75 460 THR A C 1
ATOM 3417 O O . THR A 1 460 ? 2.432 21.031 -22.703 1.00 94.75 460 THR A O 1
ATOM 3420 N N . THR A 1 461 ? 0.373 21.423 -23.503 1.00 93.06 461 THR A N 1
ATOM 3421 C CA . THR A 1 461 ? 0.520 22.868 -23.725 1.00 93.06 461 THR A CA 1
ATOM 3422 C C . THR A 1 461 ? -0.464 23.604 -22.817 1.00 93.06 461 THR A C 1
ATOM 3424 O O . THR A 1 461 ? -1.270 22.950 -22.161 1.00 93.06 461 THR A O 1
ATOM 3427 N N . ALA A 1 462 ? -0.456 24.940 -22.812 1.00 87.38 462 ALA A N 1
ATOM 3428 C CA . ALA A 1 462 ? -1.407 25.721 -22.014 1.00 87.38 462 ALA A CA 1
ATOM 3429 C C . ALA A 1 462 ? -2.874 25.306 -22.256 1.00 87.38 462 ALA A C 1
ATOM 3431 O O . ALA A 1 462 ? -3.623 25.148 -21.296 1.00 87.38 462 ALA A O 1
ATOM 3432 N N . ASP A 1 463 ? -3.242 25.026 -23.514 1.00 90.06 463 ASP A N 1
ATOM 3433 C CA . ASP A 1 463 ? -4.647 24.867 -23.922 1.00 90.06 463 ASP A CA 1
ATOM 3434 C C . ASP A 1 463 ? -4.993 23.478 -24.487 1.00 90.06 463 ASP A C 1
ATOM 3436 O O . ASP A 1 463 ? -6.060 23.296 -25.079 1.00 90.06 463 ASP A O 1
ATOM 3440 N N . ASN A 1 464 ? -4.092 22.493 -24.395 1.00 94.50 464 ASN A N 1
ATOM 3441 C CA . ASN A 1 464 ? -4.364 21.159 -24.938 1.00 94.50 464 ASN A CA 1
ATOM 3442 C C . ASN A 1 464 ? -3.402 20.081 -24.416 1.00 94.50 464 ASN A C 1
ATOM 3444 O O . ASN A 1 464 ? -2.350 20.362 -23.835 1.00 94.50 464 ASN A O 1
ATOM 3448 N N . LEU A 1 465 ? -3.767 18.833 -24.691 1.00 96.62 465 LEU A N 1
ATOM 3449 C CA . LEU A 1 465 ? -3.020 17.621 -24.401 1.00 96.62 465 LEU A CA 1
ATOM 3450 C C . LEU A 1 465 ? -2.726 16.878 -25.707 1.00 96.62 465 LEU A C 1
ATOM 3452 O O . LEU A 1 465 ? -3.624 16.668 -26.525 1.00 96.62 465 LEU A O 1
ATOM 3456 N N . TYR A 1 466 ? -1.485 16.440 -25.882 1.00 96.81 466 TYR A N 1
ATOM 3457 C CA . TYR A 1 466 ? -1.021 15.800 -27.106 1.00 96.81 466 TYR A CA 1
ATOM 3458 C C . TYR A 1 466 ? -0.337 14.473 -26.819 1.00 96.81 466 TYR A C 1
ATOM 3460 O O . TYR A 1 466 ? 0.425 14.334 -25.860 1.00 96.81 466 TYR A O 1
ATOM 3468 N N . ARG A 1 467 ? -0.560 13.515 -27.715 1.00 96.38 467 ARG A N 1
ATOM 3469 C CA . ARG A 1 467 ? 0.239 12.298 -27.821 1.00 96.38 467 ARG A CA 1
ATOM 3470 C C . ARG A 1 467 ? 1.240 12.474 -28.951 1.00 96.38 467 ARG A C 1
ATOM 3472 O O . ARG A 1 467 ? 0.829 12.660 -30.094 1.00 96.38 467 ARG A O 1
ATOM 3479 N N . TYR A 1 468 ? 2.522 12.407 -28.624 1.00 96.75 468 TYR A N 1
ATOM 3480 C CA . TYR A 1 468 ? 3.608 12.351 -29.590 1.00 96.75 468 TYR A CA 1
ATOM 3481 C C . TYR A 1 468 ? 3.975 10.894 -29.852 1.00 96.75 468 TYR A C 1
ATOM 3483 O O . TYR A 1 468 ? 4.357 10.164 -28.934 1.00 96.75 468 TYR A O 1
ATOM 3491 N N . GLN A 1 469 ? 3.831 10.475 -31.099 1.00 95.19 469 GLN A N 1
ATOM 3492 C CA . GLN A 1 469 ? 4.189 9.141 -31.552 1.00 95.19 469 GLN A CA 1
ATOM 3493 C C . GLN A 1 469 ? 5.649 9.141 -32.006 1.00 95.19 469 GLN A C 1
ATOM 3495 O O . GLN A 1 469 ? 6.023 9.895 -32.905 1.00 95.19 469 GLN A O 1
ATOM 3500 N N . LEU A 1 470 ? 6.479 8.303 -31.380 1.00 87.69 470 LEU A N 1
ATOM 3501 C CA . LEU A 1 470 ? 7.927 8.325 -31.616 1.00 87.69 470 LEU A CA 1
ATOM 3502 C C . LEU A 1 470 ? 8.285 7.840 -33.032 1.00 87.69 470 LEU A C 1
ATOM 3504 O O . LEU A 1 470 ? 9.142 8.425 -33.690 1.00 87.69 470 LEU A O 1
ATOM 3508 N N . ASP A 1 471 ? 7.583 6.810 -33.512 1.00 87.62 471 ASP A N 1
ATOM 3509 C CA . ASP A 1 471 ? 7.878 6.142 -34.787 1.00 87.62 471 ASP A CA 1
ATOM 3510 C C . ASP A 1 471 ? 7.623 7.032 -36.009 1.00 87.62 471 ASP A C 1
ATOM 3512 O O . ASP A 1 471 ? 8.357 6.976 -36.994 1.00 87.62 471 ASP A O 1
ATOM 3516 N N . ASN A 1 472 ? 6.568 7.850 -35.961 1.00 89.25 472 ASN A N 1
ATOM 3517 C CA . ASN A 1 472 ? 6.167 8.726 -37.066 1.00 89.25 472 ASN A CA 1
ATOM 3518 C C . ASN A 1 472 ? 6.486 10.208 -36.810 1.00 89.25 472 ASN A C 1
ATOM 3520 O O . ASN A 1 472 ? 6.179 11.042 -37.659 1.00 89.25 472 ASN A O 1
ATOM 3524 N N . GLN A 1 473 ? 7.071 10.517 -35.647 1.00 91.12 473 GLN A N 1
ATOM 3525 C CA . GLN A 1 473 ? 7.454 11.860 -35.215 1.00 91.12 473 GLN A CA 1
ATOM 3526 C C . GLN A 1 473 ? 6.316 12.883 -35.347 1.00 91.12 473 GLN A C 1
ATOM 3528 O O . GLN A 1 473 ? 6.506 13.997 -35.835 1.00 91.12 473 GLN A O 1
ATOM 3533 N N . SER A 1 474 ? 5.105 12.497 -34.940 1.00 94.75 474 SER A N 1
ATOM 3534 C CA . SER A 1 474 ? 3.915 13.339 -35.079 1.00 94.75 474 SER A CA 1
ATOM 3535 C C . SER A 1 474 ? 3.134 13.478 -33.777 1.00 94.75 474 SER A C 1
ATOM 3537 O O . SER A 1 474 ? 3.087 12.567 -32.947 1.00 94.75 474 SER A O 1
ATOM 3539 N N . SER A 1 475 ? 2.492 14.636 -33.613 1.00 95.12 475 SER A N 1
ATOM 3540 C CA . SER A 1 475 ? 1.630 14.939 -32.473 1.00 95.12 475 SER A CA 1
ATOM 3541 C C . SER A 1 475 ? 0.162 14.884 -32.866 1.00 95.12 475 SER A C 1
ATOM 3543 O O . SER A 1 475 ? -0.265 15.557 -33.802 1.00 95.12 475 SER A O 1
ATOM 3545 N N . THR A 1 476 ? -0.631 14.156 -32.088 1.00 95.38 476 THR A N 1
ATOM 3546 C CA . THR A 1 476 ? -2.093 14.142 -32.202 1.00 95.38 476 THR A CA 1
ATOM 3547 C C . THR A 1 476 ? -2.707 14.779 -30.962 1.00 95.38 476 THR A C 1
ATOM 3549 O O . THR A 1 476 ? -2.373 14.397 -29.839 1.00 95.38 476 THR A O 1
ATOM 3552 N N . ALA A 1 477 ? -3.597 15.757 -31.156 1.00 96.00 477 ALA A N 1
ATOM 3553 C CA . ALA A 1 477 ? -4.375 16.334 -30.062 1.00 96.00 477 ALA A CA 1
ATOM 3554 C C . ALA A 1 477 ? -5.344 15.284 -29.508 1.00 96.00 477 ALA A C 1
ATOM 3556 O O . ALA A 1 477 ? -6.030 14.601 -30.268 1.00 96.00 477 ALA A O 1
ATOM 3557 N N . LEU A 1 478 ? -5.385 15.151 -28.186 1.00 96.81 478 LEU A N 1
ATOM 3558 C CA . LEU A 1 478 ? -6.211 14.152 -27.514 1.00 96.81 478 LEU A CA 1
ATOM 3559 C C . LEU A 1 478 ? -7.569 14.696 -27.067 1.00 96.81 478 LEU A C 1
ATOM 3561 O O . LEU A 1 478 ? -8.505 13.917 -26.911 1.00 96.81 478 LEU A O 1
ATOM 3565 N N . LEU A 1 479 ? -7.686 16.006 -26.845 1.00 96.19 479 LEU A N 1
ATOM 3566 C CA . LEU A 1 479 ? -8.942 16.623 -26.428 1.00 96.19 479 LEU A CA 1
ATOM 3567 C C . LEU A 1 479 ? -9.787 16.992 -27.646 1.00 96.19 479 LEU A C 1
ATOM 3569 O O . LEU A 1 479 ? -9.277 17.512 -28.638 1.00 96.19 479 LEU A O 1
ATOM 3573 N N . ALA A 1 480 ? -11.098 16.778 -27.541 1.00 90.31 480 ALA A N 1
ATOM 3574 C CA . ALA A 1 480 ? -12.048 17.138 -28.591 1.00 90.31 480 ALA A CA 1
ATOM 3575 C C . ALA A 1 480 ? -12.129 18.658 -28.817 1.00 90.31 480 ALA A C 1
ATOM 3577 O O . ALA A 1 480 ? -12.507 19.102 -29.900 1.00 90.31 480 ALA A O 1
ATOM 3578 N N . GLN A 1 481 ? -11.795 19.452 -27.794 1.00 90.56 481 GLN A N 1
ATOM 3579 C CA . GLN A 1 481 ? -11.746 20.912 -27.846 1.00 90.56 481 GLN A CA 1
ATOM 3580 C C . GLN A 1 481 ? -10.566 21.439 -27.013 1.00 90.56 481 GLN A C 1
ATOM 3582 O O . GLN A 1 481 ? -10.242 20.831 -25.986 1.00 90.56 481 GLN A O 1
ATOM 3587 N N . PRO A 1 482 ? -9.942 22.567 -27.410 1.00 90.19 482 PRO A N 1
ATOM 3588 C CA . PRO A 1 482 ? -8.929 23.232 -26.595 1.00 90.19 482 PRO A CA 1
ATOM 3589 C C . PRO A 1 482 ? -9.463 23.522 -25.190 1.00 90.19 482 PRO A C 1
ATOM 3591 O O . PRO A 1 482 ? -10.540 24.093 -25.030 1.00 90.19 482 PRO A O 1
ATOM 3594 N N . THR A 1 483 ? -8.726 23.085 -24.179 1.00 92.25 483 THR A N 1
ATOM 3595 C CA . THR A 1 483 ? -9.082 23.179 -22.762 1.00 92.25 483 THR A CA 1
ATOM 3596 C C . THR A 1 483 ? -7.810 23.450 -21.978 1.00 92.25 483 THR A C 1
ATOM 3598 O O . THR A 1 483 ? -6.788 22.831 -22.258 1.00 92.25 483 THR A O 1
ATOM 3601 N N . GLU A 1 484 ? -7.859 24.333 -20.980 1.00 93.81 484 GLU A N 1
ATOM 3602 C CA . GLU A 1 484 ? -6.687 24.598 -20.144 1.00 93.81 484 GLU A CA 1
ATOM 3603 C C . GLU A 1 484 ? -6.231 23.323 -19.411 1.00 93.81 484 GLU A C 1
ATOM 3605 O O . GLU A 1 484 ? -6.999 22.735 -18.640 1.00 93.81 484 GLU A O 1
ATOM 3610 N N . VAL A 1 485 ? -4.975 22.918 -19.625 1.00 94.44 485 VAL A N 1
ATOM 3611 C CA . VAL A 1 485 ? -4.372 21.738 -18.988 1.00 94.44 485 VAL A CA 1
ATOM 3612 C C . VAL A 1 485 ? -3.201 22.158 -18.107 1.00 94.44 485 VAL A C 1
ATOM 3614 O O . VAL A 1 485 ? -2.236 22.764 -18.561 1.00 94.44 485 VAL A O 1
ATOM 3617 N N . LEU A 1 486 ? -3.268 21.792 -16.827 1.00 93.50 486 LEU A N 1
ATOM 3618 C CA . LEU A 1 486 ? -2.248 22.108 -15.818 1.00 93.50 486 LEU A CA 1
ATOM 3619 C C . LEU A 1 486 ? -1.272 20.948 -15.580 1.00 93.50 486 LEU A C 1
ATOM 3621 O O . LEU A 1 486 ? -0.178 21.140 -15.047 1.00 93.50 486 LEU A O 1
ATOM 3625 N N . GLY A 1 487 ? -1.667 19.747 -15.998 1.00 92.81 487 GLY A N 1
ATOM 3626 C CA . GLY A 1 487 ? -0.864 18.533 -15.986 1.00 92.81 487 GLY A CA 1
ATOM 3627 C C . GLY A 1 487 ? -1.708 17.323 -16.374 1.00 92.81 487 GLY A C 1
ATOM 3628 O O . GLY A 1 487 ? -2.935 17.406 -16.443 1.00 92.81 487 GLY A O 1
ATOM 3629 N N . ALA A 1 488 ? -1.068 16.185 -16.617 1.00 95.00 488 ALA A N 1
ATOM 3630 C CA . ALA A 1 488 ? -1.772 14.922 -16.803 1.00 95.00 488 ALA A CA 1
ATOM 3631 C C . ALA A 1 488 ? -0.923 13.742 -16.325 1.00 95.00 488 ALA A C 1
ATOM 3633 O O . ALA A 1 488 ? 0.299 13.831 -16.245 1.00 95.00 488 ALA A O 1
ATOM 3634 N N . THR A 1 489 ? -1.560 12.620 -16.026 1.00 94.38 489 THR A N 1
ATOM 3635 C CA . THR A 1 489 ? -0.865 11.379 -15.678 1.00 94.38 489 THR A CA 1
ATOM 3636 C C . THR A 1 489 ? -1.494 10.198 -16.398 1.00 94.38 489 THR A C 1
ATOM 3638 O O . THR A 1 489 ? -2.678 10.221 -16.749 1.00 94.38 489 THR A O 1
ATOM 3641 N N . ILE A 1 490 ? -0.685 9.170 -16.635 1.00 93.44 490 ILE A N 1
ATOM 3642 C CA . ILE A 1 490 ? -1.103 7.925 -17.274 1.00 93.44 490 ILE A CA 1
ATOM 3643 C C . ILE A 1 490 ? -1.180 6.865 -16.181 1.00 93.44 490 ILE A C 1
ATOM 3645 O O . ILE A 1 490 ? -0.179 6.545 -15.539 1.00 93.44 490 ILE A O 1
ATOM 3649 N N . ALA A 1 491 ? -2.372 6.321 -15.960 1.00 89.94 491 ALA A N 1
ATOM 3650 C CA . ALA A 1 491 ? -2.567 5.223 -15.026 1.00 89.94 491 ALA A CA 1
ATOM 3651 C C . ALA A 1 491 ? -2.033 3.900 -15.605 1.00 89.94 491 ALA A C 1
ATOM 3653 O O . ALA A 1 491 ? -1.827 3.754 -16.810 1.00 89.94 491 ALA A O 1
ATOM 3654 N N . ALA A 1 492 ? -1.848 2.890 -14.751 1.00 85.06 492 ALA A N 1
ATOM 3655 C CA . ALA A 1 492 ? -1.304 1.587 -15.156 1.00 85.06 492 ALA A CA 1
ATOM 3656 C C . ALA A 1 492 ? -2.120 0.890 -16.269 1.00 85.06 492 ALA A C 1
ATOM 3658 O O . ALA A 1 492 ? -1.568 0.140 -17.073 1.00 85.06 492 ALA A O 1
ATOM 3659 N N . ASN A 1 493 ? -3.423 1.168 -16.345 1.00 84.94 493 ASN A N 1
ATOM 3660 C CA . ASN A 1 493 ? -4.333 0.691 -17.391 1.00 84.94 493 ASN A CA 1
ATOM 3661 C C . ASN A 1 493 ? -4.301 1.538 -18.684 1.00 84.94 493 ASN A C 1
ATOM 3663 O O . ASN A 1 493 ? -5.172 1.367 -19.531 1.00 84.94 493 ASN A O 1
ATOM 3667 N N . GLN A 1 494 ? -3.328 2.444 -18.834 1.00 90.62 494 GLN A N 1
ATOM 3668 C CA . GLN A 1 494 ? -3.183 3.399 -19.944 1.00 90.62 494 GLN A CA 1
ATOM 3669 C C . GLN A 1 494 ? -4.283 4.470 -20.035 1.00 90.62 494 GLN A C 1
ATOM 3671 O O . GLN A 1 494 ? -4.328 5.218 -21.012 1.00 90.62 494 GLN A O 1
ATOM 3676 N N . ALA A 1 495 ? -5.155 4.583 -19.030 1.00 92.88 495 ALA A N 1
ATOM 3677 C CA . ALA A 1 495 ? -6.111 5.677 -18.957 1.00 92.88 495 ALA A CA 1
ATOM 3678 C C . ALA A 1 495 ? -5.400 6.994 -18.619 1.00 92.88 495 ALA A C 1
ATOM 3680 O O . ALA A 1 495 ? -4.476 7.024 -17.802 1.00 92.88 495 ALA A O 1
ATOM 3681 N N . VAL A 1 496 ? -5.844 8.087 -19.238 1.00 96.06 496 VAL A N 1
ATOM 3682 C CA . VAL A 1 496 ? -5.226 9.406 -19.080 1.00 96.06 496 VAL A CA 1
ATOM 3683 C C . VAL A 1 496 ? -6.098 10.274 -18.186 1.00 96.06 496 VAL A C 1
ATOM 3685 O O . VAL A 1 496 ? -7.268 10.514 -18.483 1.00 96.06 496 VAL A O 1
ATOM 3688 N N . TYR A 1 497 ? -5.512 10.753 -17.096 1.00 96.25 497 TYR A N 1
ATOM 3689 C CA . TYR A 1 497 ? -6.154 11.653 -16.150 1.00 96.25 497 TYR A CA 1
ATOM 3690 C C . TYR A 1 497 ? -5.572 13.045 -16.336 1.00 96.25 497 TYR A C 1
ATOM 3692 O O . TYR A 1 497 ? -4.356 13.214 -16.389 1.00 96.25 497 TYR A O 1
ATOM 3700 N N . VAL A 1 498 ? -6.441 14.038 -16.430 1.00 96.00 498 VAL A N 1
ATOM 3701 C CA . VAL A 1 498 ? -6.100 15.408 -16.790 1.00 96.00 498 VAL A CA 1
ATOM 3702 C C . VAL A 1 498 ? -6.427 16.314 -15.617 1.00 96.00 498 VAL A C 1
ATOM 3704 O O . VAL A 1 498 ? -7.557 16.336 -15.129 1.00 96.00 498 VAL A O 1
ATOM 3707 N N . ASN A 1 499 ? -5.430 17.065 -15.166 1.00 95.12 499 ASN A N 1
ATOM 3708 C CA . ASN A 1 499 ? -5.608 18.141 -14.211 1.00 95.12 499 ASN A CA 1
ATOM 3709 C C . ASN A 1 499 ? -5.920 19.426 -14.977 1.00 95.12 499 ASN A C 1
ATOM 3711 O O . ASN A 1 499 ? -5.143 19.911 -15.801 1.00 95.12 499 ASN A O 1
ATOM 3715 N N . THR A 1 500 ? -7.099 19.944 -14.687 1.00 95.19 500 THR A N 1
ATOM 3716 C CA . THR A 1 500 ? -7.668 21.176 -15.228 1.00 95.19 500 THR A CA 1
ATOM 3717 C C . THR A 1 500 ? -7.998 22.086 -14.046 1.00 95.19 500 THR A C 1
ATOM 3719 O O . THR A 1 500 ? -8.072 21.592 -12.918 1.00 95.19 500 THR A O 1
ATOM 3722 N N . PRO A 1 501 ? -8.227 23.395 -14.241 1.00 95.31 501 PRO A N 1
ATOM 3723 C CA . PRO A 1 501 ? -8.547 24.287 -13.134 1.00 95.31 501 PRO A CA 1
ATOM 3724 C C . PRO A 1 501 ? -9.626 23.718 -12.200 1.00 95.31 501 PRO A C 1
ATOM 3726 O O . PRO A 1 501 ? -10.765 23.490 -12.608 1.00 95.31 501 PRO A O 1
ATOM 3729 N N . TYR A 1 502 ? -9.246 23.486 -10.940 1.00 95.69 502 TYR A N 1
ATOM 3730 C CA . TYR A 1 502 ? -10.120 22.971 -9.876 1.00 95.69 502 TYR A CA 1
ATOM 3731 C C . TYR A 1 502 ? -10.702 21.563 -10.099 1.00 95.69 502 TYR A C 1
ATOM 373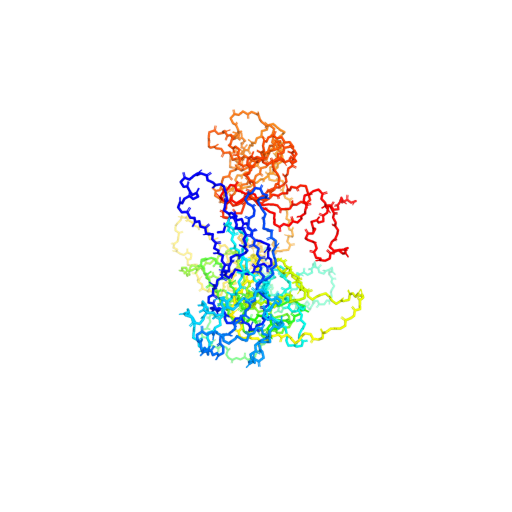3 O O . TYR A 1 502 ? -11.632 21.184 -9.381 1.00 95.69 502 TYR A O 1
ATOM 3741 N N . ARG A 1 503 ? -10.204 20.787 -11.074 1.00 96.06 503 ARG A N 1
ATOM 3742 C CA . ARG A 1 503 ? -10.678 19.419 -11.329 1.00 96.06 503 ARG A CA 1
ATOM 3743 C C . ARG A 1 503 ? -9.577 18.465 -11.761 1.00 96.06 503 ARG A C 1
ATOM 3745 O O . ARG A 1 503 ? -8.723 18.815 -12.572 1.00 96.06 503 ARG A O 1
ATOM 3752 N N . VAL A 1 504 ? -9.728 17.208 -11.357 1.00 96.88 504 VAL A N 1
ATOM 3753 C CA . VAL A 1 504 ? -9.132 16.073 -12.071 1.00 96.88 504 VAL A CA 1
ATOM 3754 C C . VAL A 1 504 ? -10.219 15.361 -12.859 1.00 96.88 504 VAL A C 1
ATOM 3756 O O . VAL A 1 504 ? -11.305 15.085 -12.341 1.00 96.88 504 VAL A O 1
ATOM 3759 N N . GLN A 1 505 ? -9.932 15.083 -14.125 1.00 96.38 505 GLN A N 1
ATOM 3760 C CA . GLN A 1 505 ? -10.882 14.523 -15.076 1.00 96.38 505 GLN A CA 1
ATOM 3761 C C . GLN A 1 505 ? -10.275 13.323 -15.798 1.00 96.38 505 GLN A C 1
ATOM 3763 O O . GLN A 1 505 ? -9.075 13.281 -16.048 1.00 96.38 505 GLN A O 1
ATOM 3768 N N . LEU A 1 506 ? -11.104 12.351 -16.154 1.00 95.44 506 LEU A N 1
ATOM 3769 C CA . LEU A 1 506 ? -10.724 11.227 -16.998 1.00 95.44 506 LEU A CA 1
ATOM 3770 C C . LEU A 1 506 ? -10.927 11.586 -18.467 1.00 95.44 506 LEU A C 1
ATOM 3772 O O . LEU A 1 506 ? -11.999 12.064 -18.844 1.00 95.44 506 LEU A O 1
ATOM 3776 N N . LEU A 1 507 ? -9.927 11.315 -19.299 1.00 96.75 507 LEU A N 1
ATOM 3777 C CA . LEU A 1 507 ? -10.043 11.444 -20.744 1.00 96.75 507 LEU A CA 1
ATOM 3778 C C . LEU A 1 507 ? -10.693 10.196 -21.350 1.00 96.75 507 LEU A C 1
ATOM 3780 O O . LEU A 1 507 ? -10.161 9.089 -21.252 1.00 96.75 507 LEU A O 1
ATOM 3784 N N . ALA A 1 508 ? -11.822 10.390 -22.024 1.00 94.19 508 ALA A N 1
ATOM 3785 C CA . ALA A 1 508 ? -12.474 9.361 -22.819 1.00 94.19 508 ALA A CA 1
ATOM 3786 C C . ALA A 1 508 ? -11.857 9.251 -24.225 1.00 94.19 508 ALA A C 1
ATOM 3788 O O . ALA A 1 508 ? -11.283 10.200 -24.756 1.00 94.19 508 ALA A O 1
ATOM 3789 N N . ALA A 1 509 ? -12.037 8.096 -24.873 1.00 89.94 509 ALA A N 1
ATOM 3790 C CA . ALA A 1 509 ? -11.493 7.824 -26.209 1.00 89.94 509 ALA A CA 1
ATOM 3791 C C . ALA A 1 509 ? -12.010 8.777 -27.308 1.00 89.94 509 ALA A C 1
ATOM 3793 O O . ALA A 1 509 ? -11.357 8.948 -28.331 1.00 89.94 509 ALA A O 1
ATOM 3794 N N . ASN A 1 510 ? -13.169 9.406 -27.101 1.00 91.94 510 ASN A N 1
ATOM 3795 C CA . ASN A 1 510 ? -13.735 10.421 -27.996 1.00 91.94 510 ASN A CA 1
ATOM 3796 C C . ASN A 1 510 ? -13.203 11.845 -27.723 1.00 91.94 510 ASN A C 1
ATOM 3798 O O . ASN A 1 510 ? -13.742 12.810 -28.262 1.00 91.94 510 ASN A O 1
ATOM 3802 N N . GLY A 1 511 ? -12.202 11.988 -26.851 1.00 93.81 511 GLY A N 1
ATOM 3803 C CA . GLY A 1 511 ? -11.593 13.263 -26.486 1.00 93.81 511 GLY A CA 1
ATOM 3804 C C . GLY A 1 511 ? -12.385 14.099 -25.477 1.00 93.81 511 GLY A C 1
ATOM 3805 O O . GLY A 1 511 ? -12.023 15.249 -25.235 1.00 93.81 511 GLY A O 1
ATOM 3806 N N . GLN A 1 512 ? -13.467 13.563 -24.902 1.00 96.31 512 GLN A N 1
ATOM 3807 C CA . GLN A 1 512 ? -14.252 14.241 -23.866 1.00 96.31 512 GLN A CA 1
ATOM 3808 C C . GLN A 1 512 ? -13.642 14.028 -22.477 1.00 96.31 512 GLN A C 1
ATOM 3810 O O . GLN A 1 512 ? -13.129 12.951 -22.170 1.00 96.31 512 GLN A O 1
ATOM 3815 N N . LEU A 1 513 ? -13.741 15.046 -21.623 1.00 96.69 513 LEU A N 1
ATOM 3816 C CA . LEU A 1 513 ? -13.309 14.978 -20.230 1.00 96.69 513 LEU A CA 1
ATOM 3817 C C . LEU A 1 513 ? -14.498 14.666 -19.320 1.00 96.69 513 LEU A C 1
ATOM 3819 O O . LEU A 1 513 ? -15.535 15.321 -19.386 1.00 96.69 513 LEU A O 1
ATOM 3823 N N . THR A 1 514 ? -14.336 13.660 -18.464 1.00 95.25 514 THR A N 1
ATOM 3824 C CA . THR A 1 514 ? -15.318 13.286 -17.440 1.00 95.25 514 THR A CA 1
ATOM 3825 C C . THR A 1 514 ? -14.783 13.678 -16.065 1.00 95.25 514 THR A C 1
ATOM 3827 O O . THR A 1 514 ? -13.746 13.146 -15.662 1.00 95.25 514 THR A O 1
ATOM 3830 N N . PRO A 1 515 ? -15.441 14.584 -15.322 1.00 95.06 515 PRO A N 1
ATOM 3831 C CA . PRO A 1 515 ? -15.012 14.949 -13.978 1.00 95.06 515 PRO A CA 1
ATOM 3832 C C . PRO A 1 515 ? -14.951 13.741 -13.042 1.00 95.06 515 PRO A C 1
ATOM 3834 O O . PRO A 1 515 ? -15.878 12.936 -13.011 1.00 95.06 515 PRO A O 1
ATOM 3837 N N . LEU A 1 516 ? -13.875 13.645 -12.260 1.00 94.44 516 LEU A N 1
ATOM 3838 C CA . LEU A 1 516 ? -13.713 12.629 -11.215 1.00 94.44 516 LEU A CA 1
ATOM 3839 C C . LEU A 1 516 ? -13.517 13.242 -9.829 1.00 94.44 516 LEU A C 1
ATOM 3841 O O . LEU A 1 516 ? -14.000 12.705 -8.838 1.00 94.44 516 LEU A O 1
ATOM 3845 N N . LEU A 1 517 ? -12.809 14.367 -9.761 1.00 96.19 517 LEU A N 1
ATOM 3846 C CA . LEU A 1 517 ? -12.497 15.052 -8.516 1.00 96.19 517 LEU A CA 1
ATOM 3847 C C . LEU A 1 517 ? -12.610 16.560 -8.716 1.00 96.19 517 LEU A C 1
ATOM 3849 O O . LEU A 1 517 ? -12.144 17.085 -9.728 1.00 96.19 517 LEU A O 1
ATOM 3853 N N . GLY A 1 518 ? -13.170 17.248 -7.728 1.00 95.69 518 GLY A N 1
ATOM 3854 C CA . GLY A 1 518 ? -13.294 18.695 -7.686 1.00 95.69 518 GLY A CA 1
ATOM 3855 C C . GLY A 1 518 ? -14.623 19.209 -8.233 1.00 95.69 518 GLY A C 1
ATOM 3856 O O . GLY A 1 518 ? -15.122 18.732 -9.253 1.00 95.69 518 GLY A O 1
ATOM 3857 N N . SER A 1 519 ? -15.163 20.239 -7.585 1.00 93.44 519 SER A N 1
ATOM 3858 C CA . SER A 1 519 ? -16.419 20.915 -7.934 1.00 93.44 519 SER A CA 1
ATOM 3859 C C . SER A 1 519 ? -16.312 21.838 -9.150 1.00 93.44 519 SER A C 1
ATOM 3861 O O . SER A 1 519 ? -17.325 22.335 -9.645 1.00 93.44 519 SER A O 1
ATOM 3863 N N . GLY A 1 520 ? -15.097 22.073 -9.658 1.00 93.44 520 GLY A N 1
ATOM 3864 C CA . GLY A 1 520 ? -14.827 23.086 -10.681 1.00 93.44 520 GLY A CA 1
ATOM 3865 C C . GLY A 1 520 ? -14.626 24.493 -10.124 1.00 93.44 520 GLY A C 1
ATOM 3866 O O . GLY A 1 520 ? -14.559 25.444 -10.896 1.00 93.44 520 GLY A O 1
ATOM 3867 N N . ASN A 1 521 ? -14.519 24.643 -8.804 1.00 91.56 521 ASN A N 1
ATOM 3868 C CA . ASN A 1 521 ? -14.181 25.902 -8.156 1.00 91.56 521 ASN A CA 1
ATOM 3869 C C . ASN A 1 521 ? -13.353 25.654 -6.875 1.00 91.56 521 ASN A C 1
ATOM 3871 O O . ASN A 1 521 ? -13.107 24.516 -6.472 1.00 91.56 521 ASN A O 1
ATOM 3875 N N . SER A 1 522 ? -12.911 26.733 -6.224 1.00 89.06 522 SER A N 1
ATOM 3876 C CA . SER A 1 522 ? -12.097 26.660 -5.002 1.00 89.06 522 SER A CA 1
ATOM 3877 C C . SER A 1 522 ? -12.891 26.438 -3.708 1.00 89.06 522 SER A C 1
ATOM 3879 O O . SER A 1 522 ? -12.292 26.320 -2.634 1.00 89.06 522 SER A O 1
ATOM 3881 N N . THR A 1 523 ? -14.221 26.382 -3.791 1.00 85.50 523 THR A N 1
ATOM 3882 C CA . THR A 1 523 ? -15.159 26.364 -2.662 1.00 85.50 523 THR A CA 1
ATOM 3883 C C . THR A 1 523 ? -16.072 25.138 -2.722 1.00 85.50 523 THR A C 1
ATOM 3885 O O . THR A 1 523 ? -16.939 25.024 -3.578 1.00 85.50 523 THR A O 1
ATOM 3888 N N . GLY A 1 524 ? -15.945 24.221 -1.776 1.00 84.81 524 GLY A N 1
ATOM 3889 C CA . GLY A 1 524 ? -16.762 23.009 -1.775 1.00 84.81 524 GLY A CA 1
ATOM 3890 C C . GLY A 1 524 ? -16.726 22.297 -0.438 1.00 84.81 524 GLY A C 1
ATOM 3891 O O . GLY A 1 524 ? -16.124 22.802 0.516 1.00 84.81 524 GLY A O 1
ATOM 3892 N N . GLU A 1 525 ? -17.356 21.130 -0.372 1.00 83.69 525 GLU A N 1
ATOM 3893 C CA . GLU A 1 525 ? -17.263 20.247 0.790 1.00 83.69 525 GLU A CA 1
ATOM 3894 C C . GLU A 1 525 ? -15.827 19.749 0.916 1.00 83.69 525 GLU A C 1
ATOM 3896 O O . GLU A 1 525 ? -15.222 19.367 -0.073 1.00 83.69 525 GLU A O 1
ATOM 3901 N N . ASN A 1 526 ? -15.237 19.780 2.110 1.00 80.19 526 ASN A N 1
ATOM 3902 C CA . ASN A 1 526 ? -13.834 19.371 2.278 1.00 80.19 526 ASN A CA 1
ATOM 3903 C C . ASN A 1 526 ? -13.636 18.339 3.388 1.00 80.19 526 ASN A C 1
ATOM 3905 O O . ASN A 1 526 ? -12.492 17.979 3.657 1.00 80.19 526 ASN A O 1
ATOM 3909 N N . ALA A 1 527 ? -14.717 17.888 4.027 1.00 74.50 527 ALA A N 1
ATOM 3910 C CA . ALA A 1 527 ? -14.656 16.858 5.053 1.00 74.50 527 ALA A CA 1
ATOM 3911 C C . ALA A 1 527 ? -14.187 15.525 4.454 1.00 74.50 527 ALA A C 1
ATOM 3913 O O . ALA A 1 527 ? -14.346 15.277 3.255 1.00 74.50 527 ALA A O 1
ATOM 3914 N N . ASP A 1 528 ? -13.589 14.676 5.284 1.00 75.62 528 ASP A N 1
ATOM 3915 C CA . ASP A 1 528 ? -13.409 13.277 4.910 1.00 75.62 528 ASP A CA 1
ATOM 3916 C C . ASP A 1 528 ? -14.781 12.596 4.812 1.00 75.62 528 ASP A C 1
ATOM 3918 O O . ASP A 1 528 ? -15.733 12.962 5.500 1.00 75.62 528 ASP A O 1
ATOM 3922 N N . GLY A 1 529 ? -14.902 11.655 3.883 1.00 73.56 529 GLY A N 1
ATOM 3923 C CA . GLY A 1 529 ? -16.162 11.038 3.488 1.00 73.56 529 GLY A CA 1
ATOM 3924 C C . GLY A 1 529 ? -16.972 11.834 2.460 1.00 73.56 529 GLY A C 1
ATOM 3925 O O . GLY A 1 529 ? -17.920 11.272 1.920 1.00 73.56 529 GLY A O 1
ATOM 3926 N N . ALA A 1 530 ? -16.622 13.086 2.138 1.00 81.94 530 ALA A N 1
ATOM 3927 C CA . ALA A 1 530 ? -17.307 13.853 1.091 1.00 81.94 530 ALA A CA 1
ATOM 3928 C C . ALA A 1 530 ? -17.142 13.206 -0.295 1.00 81.94 530 ALA A C 1
ATOM 3930 O O . ALA A 1 530 ? -16.140 12.537 -0.567 1.00 81.94 530 ALA A O 1
ATOM 3931 N N . GLU A 1 531 ? -18.117 13.417 -1.181 1.00 88.81 531 GLU A N 1
ATOM 3932 C CA . GLU A 1 531 ? -18.022 12.964 -2.569 1.00 88.81 531 GLU A CA 1
ATOM 3933 C C . GLU A 1 531 ? -16.934 13.746 -3.315 1.00 88.81 531 GLU A C 1
ATOM 3935 O O . GLU A 1 531 ? -16.837 14.969 -3.223 1.00 88.81 531 GLU A O 1
ATOM 3940 N N . GLY A 1 532 ? -16.115 13.059 -4.112 1.00 90.44 532 GLY A N 1
ATOM 3941 C CA . GLY A 1 532 ? -14.997 13.686 -4.819 1.00 90.44 532 GLY A CA 1
ATOM 3942 C C . GLY A 1 532 ? -15.405 14.872 -5.696 1.00 90.44 532 GLY A C 1
ATOM 3943 O O . GLY A 1 532 ? -14.654 15.839 -5.817 1.00 90.44 532 GLY A O 1
ATOM 3944 N N . LEU A 1 533 ? -16.609 14.836 -6.268 1.00 95.19 533 LEU A N 1
ATOM 3945 C CA . LEU A 1 533 ? -17.132 15.876 -7.156 1.00 95.19 533 LEU A CA 1
ATOM 3946 C C . LEU A 1 533 ? -17.635 17.131 -6.430 1.00 95.19 533 LEU A C 1
ATOM 3948 O O . LEU A 1 533 ? -17.814 18.157 -7.084 1.00 95.19 533 LEU A O 1
ATOM 3952 N N . THR A 1 534 ? -17.840 17.090 -5.112 1.00 93.44 534 THR A N 1
ATOM 3953 C CA . THR A 1 534 ? -18.234 18.271 -4.321 1.00 93.44 534 THR A CA 1
ATOM 3954 C C . THR A 1 534 ? -17.024 19.015 -3.749 1.00 93.44 534 THR A C 1
ATOM 3956 O O . THR A 1 534 ? -17.174 20.113 -3.207 1.00 93.44 534 THR A O 1
ATOM 3959 N N . LEU A 1 535 ? -15.816 18.463 -3.922 1.00 92.56 535 LEU A N 1
ATOM 3960 C CA . LEU A 1 535 ? -14.589 18.953 -3.303 1.00 92.56 535 LEU A CA 1
ATOM 3961 C C . LEU A 1 535 ? -14.137 20.319 -3.835 1.00 92.56 535 LEU A C 1
ATOM 3963 O O . LEU A 1 535 ? -13.959 20.509 -5.037 1.00 92.56 535 LEU A O 1
ATOM 3967 N N . GLY A 1 536 ? -13.865 21.266 -2.935 1.00 92.31 536 GLY A N 1
ATOM 3968 C CA . GLY A 1 536 ? -13.250 22.544 -3.301 1.00 92.31 536 GLY A CA 1
ATOM 3969 C C . GLY A 1 536 ? -11.735 22.407 -3.434 1.00 92.31 536 GLY A C 1
ATOM 3970 O O . GLY A 1 536 ? -11.033 22.333 -2.426 1.00 92.31 536 GLY A O 1
ATOM 3971 N N . LEU A 1 537 ? -11.200 22.412 -4.655 1.00 91.75 537 LEU A N 1
ATOM 3972 C CA . LEU A 1 537 ? -9.766 22.205 -4.894 1.00 91.75 537 LEU A CA 1
ATOM 3973 C C . LEU A 1 537 ? -8.981 23.510 -5.063 1.00 91.75 537 LEU A C 1
ATOM 3975 O O . LEU A 1 537 ? -9.523 24.569 -5.367 1.00 91.75 537 LEU A O 1
ATOM 3979 N N . SER A 1 538 ? -7.662 23.445 -4.888 1.00 91.38 538 SER A N 1
ATOM 3980 C CA . SER A 1 538 ? -6.780 24.486 -5.427 1.00 91.38 538 SER A CA 1
ATOM 3981 C C . SER A 1 538 ? -6.826 24.463 -6.955 1.00 91.38 538 SER A C 1
ATOM 3983 O O . SER A 1 538 ? -7.085 23.426 -7.560 1.00 91.38 538 SER A O 1
ATOM 3985 N N . ARG A 1 539 ? -6.557 25.611 -7.590 1.00 93.00 539 ARG A N 1
ATOM 3986 C CA . ARG A 1 539 ? -6.594 25.735 -9.057 1.00 93.00 539 ARG A CA 1
ATOM 3987 C C . ARG A 1 539 ? -5.724 24.684 -9.742 1.00 93.00 539 ARG A C 1
ATOM 3989 O O . ARG A 1 539 ? -6.160 24.100 -10.719 1.00 93.00 539 ARG A O 1
ATOM 3996 N N . ASN A 1 540 ? -4.522 24.474 -9.214 1.00 92.38 540 ASN A N 1
ATOM 3997 C CA . ASN A 1 540 ? -3.593 23.441 -9.640 1.00 92.38 540 ASN A CA 1
ATOM 3998 C C . ASN A 1 540 ? -3.277 22.540 -8.442 1.00 92.38 540 ASN A C 1
ATOM 4000 O O . ASN A 1 540 ? -3.049 23.054 -7.342 1.00 92.38 540 ASN A O 1
ATOM 4004 N N . ILE A 1 541 ? -3.248 21.232 -8.666 1.00 92.38 541 ILE A N 1
ATOM 4005 C CA . ILE A 1 541 ? -2.849 20.226 -7.685 1.00 92.38 541 ILE A CA 1
ATOM 4006 C C . ILE A 1 541 ? -1.919 19.207 -8.338 1.00 92.38 541 ILE A C 1
ATOM 4008 O O . ILE A 1 541 ? -2.000 18.960 -9.539 1.00 92.38 541 ILE A O 1
ATOM 4012 N N . ASP A 1 542 ? -1.057 18.592 -7.540 1.00 91.50 542 ASP A N 1
ATOM 4013 C CA . ASP A 1 542 ? -0.345 17.387 -7.957 1.00 91.50 542 ASP A CA 1
ATOM 4014 C C . ASP A 1 542 ? -1.126 16.138 -7.543 1.00 91.50 542 ASP A C 1
ATOM 4016 O O . ASP A 1 542 ? -1.761 16.124 -6.479 1.00 91.50 542 ASP A O 1
ATOM 4020 N N . PHE A 1 543 ? -1.102 15.107 -8.382 1.00 94.06 543 PHE A N 1
ATOM 4021 C CA . PHE A 1 543 ? -1.866 13.883 -8.171 1.00 94.06 543 PHE A CA 1
ATOM 4022 C C . PHE A 1 543 ? -1.262 12.682 -8.907 1.00 94.06 543 PHE A C 1
ATOM 4024 O O . PHE A 1 543 ? -0.555 12.810 -9.903 1.00 94.06 543 PHE A O 1
ATOM 4031 N N . SER A 1 544 ? -1.582 11.488 -8.424 1.00 91.75 544 SER A N 1
ATOM 4032 C CA . SER A 1 544 ? -1.196 10.215 -9.020 1.00 91.75 544 SER A CA 1
ATOM 4033 C C . SER A 1 544 ? -2.314 9.191 -8.853 1.00 91.75 544 SER A C 1
ATOM 4035 O O . SER A 1 544 ? -3.144 9.303 -7.952 1.00 91.75 544 SER A O 1
ATOM 4037 N N . VAL A 1 545 ? -2.341 8.185 -9.722 1.00 89.75 545 VAL A N 1
ATOM 4038 C CA . VAL A 1 545 ? -3.313 7.089 -9.671 1.00 89.75 545 VAL A CA 1
ATOM 4039 C C . VAL A 1 545 ? -2.560 5.806 -9.366 1.00 89.75 545 VAL A C 1
ATOM 4041 O O . VAL A 1 545 ? -1.617 5.441 -10.071 1.00 89.75 545 VAL A O 1
ATOM 4044 N N . ASN A 1 546 ? -2.947 5.121 -8.293 1.00 80.62 546 ASN A N 1
ATOM 4045 C CA . ASN A 1 546 ? -2.296 3.876 -7.913 1.00 80.62 546 ASN A CA 1
ATOM 4046 C C . ASN A 1 546 ? -2.774 2.700 -8.788 1.00 80.62 546 ASN A C 1
ATOM 4048 O O . ASN A 1 546 ? -3.737 2.800 -9.547 1.00 80.62 546 ASN A O 1
ATOM 4052 N N . ALA A 1 547 ? -2.109 1.547 -8.677 1.00 75.50 547 ALA A N 1
ATOM 4053 C CA . ALA A 1 547 ? -2.470 0.353 -9.451 1.00 75.50 547 ALA A CA 1
ATOM 4054 C C . ALA A 1 547 ? -3.879 -0.195 -9.135 1.00 75.50 547 ALA A C 1
ATOM 4056 O O . ALA A 1 547 ? -4.419 -0.960 -9.930 1.00 75.50 547 ALA A O 1
ATOM 4057 N N . GLY A 1 548 ? -4.461 0.181 -7.991 1.00 74.38 548 GLY A N 1
ATOM 4058 C CA . GLY A 1 548 ? -5.836 -0.143 -7.612 1.00 74.38 548 GLY A CA 1
ATOM 4059 C C . GLY A 1 548 ? -6.882 0.811 -8.196 1.00 74.38 548 GLY A C 1
ATOM 4060 O O . GLY A 1 548 ? -8.067 0.546 -8.042 1.00 74.38 548 GLY A O 1
ATOM 4061 N N . GLY A 1 549 ? -6.468 1.890 -8.871 1.00 78.25 549 GLY A N 1
ATOM 4062 C CA . GLY A 1 549 ? -7.356 2.904 -9.444 1.00 78.25 549 GLY A CA 1
ATOM 4063 C C . GLY A 1 549 ? -7.749 4.028 -8.482 1.00 78.25 549 GLY A C 1
ATOM 4064 O O . GLY A 1 549 ? -8.511 4.908 -8.873 1.00 78.25 549 GLY A O 1
ATOM 4065 N N . GLU A 1 550 ? -7.233 4.035 -7.251 1.00 88.44 550 GLU A N 1
ATOM 4066 C CA . GLU A 1 550 ? -7.450 5.142 -6.316 1.00 88.44 550 GLU A CA 1
ATOM 4067 C C . GLU A 1 550 ? -6.569 6.333 -6.707 1.00 88.44 550 GLU A C 1
ATOM 4069 O O . GLU A 1 550 ? -5.406 6.171 -7.099 1.00 88.44 550 GLU A O 1
ATOM 4074 N N . LEU A 1 551 ? -7.110 7.539 -6.561 1.00 93.56 551 LEU A N 1
ATOM 4075 C CA . LEU A 1 551 ? -6.411 8.775 -6.894 1.00 93.56 551 LEU A CA 1
ATOM 4076 C C . LEU A 1 551 ? -5.858 9.396 -5.611 1.00 93.56 551 LEU A C 1
ATOM 4078 O O . LEU A 1 551 ? -6.610 9.746 -4.708 1.00 93.56 551 LEU A O 1
ATOM 4082 N N . ILE A 1 552 ? -4.538 9.535 -5.529 1.00 92.94 552 ILE A N 1
ATOM 4083 C CA . ILE A 1 552 ? -3.833 10.197 -4.429 1.00 92.94 552 ILE A CA 1
ATOM 4084 C C . ILE A 1 552 ? -3.461 11.600 -4.891 1.00 92.94 552 ILE A C 1
ATOM 4086 O O . ILE A 1 552 ? -2.869 11.758 -5.954 1.00 92.94 552 ILE A O 1
ATOM 4090 N N . PHE A 1 553 ? -3.794 12.623 -4.112 1.00 93.25 553 PHE A N 1
ATOM 4091 C CA . PHE A 1 553 ? -3.607 14.008 -4.522 1.00 93.25 553 PHE A CA 1
ATOM 4092 C C . PHE A 1 553 ? -3.217 14.929 -3.379 1.00 93.25 553 PHE A C 1
ATOM 4094 O O . PHE A 1 553 ? -3.496 14.685 -2.205 1.00 93.25 553 PHE A O 1
ATOM 4101 N N . THR A 1 554 ? -2.581 16.028 -3.759 1.00 91.00 554 THR A N 1
ATOM 4102 C CA . THR A 1 554 ? -2.274 17.137 -2.864 1.00 91.00 554 THR A CA 1
ATOM 4103 C C . THR A 1 554 ? -3.471 18.076 -2.762 1.00 91.00 554 THR A C 1
ATOM 4105 O O . THR A 1 554 ? -4.040 18.519 -3.756 1.00 91.00 554 THR A O 1
ATOM 4108 N N . ASP A 1 555 ? -3.851 18.407 -1.535 1.00 87.00 555 ASP A N 1
ATOM 4109 C CA . ASP A 1 555 ? -4.881 19.390 -1.215 1.00 87.00 555 ASP A CA 1
ATOM 4110 C C . ASP A 1 555 ? -4.309 20.374 -0.196 1.00 87.00 555 ASP A C 1
ATOM 4112 O O . ASP A 1 555 ? -4.431 20.222 1.024 1.00 87.00 555 ASP A O 1
ATOM 4116 N N . ARG A 1 556 ? -3.622 21.394 -0.721 1.00 84.50 556 ARG A N 1
ATOM 4117 C CA . ARG A 1 556 ? -2.919 22.418 0.064 1.00 84.50 556 ARG A CA 1
ATOM 4118 C C . ARG A 1 556 ? -1.835 21.801 0.959 1.00 84.50 556 ARG A C 1
ATOM 4120 O O . ARG A 1 556 ? -0.771 21.469 0.460 1.00 84.50 556 ARG A O 1
ATOM 4127 N N . HIS A 1 557 ? -2.102 21.646 2.257 1.00 77.50 557 HIS A N 1
ATOM 4128 C CA . HIS A 1 557 ? -1.185 21.052 3.243 1.00 77.50 557 HIS A CA 1
ATOM 4129 C C . HIS A 1 557 ? -1.597 19.626 3.648 1.00 77.50 557 HIS A C 1
ATOM 4131 O O . HIS A 1 557 ? -1.186 19.130 4.695 1.00 77.50 557 HIS A O 1
ATOM 4137 N N . ALA A 1 558 ? -2.436 18.977 2.838 1.00 77.88 558 ALA A N 1
ATOM 4138 C CA . ALA A 1 558 ? -2.883 17.605 3.028 1.00 77.88 558 ALA A CA 1
ATOM 4139 C C . ALA A 1 558 ? -2.564 16.740 1.800 1.00 77.88 558 ALA A C 1
ATOM 4141 O O . ALA A 1 558 ? -2.574 17.215 0.665 1.00 77.88 558 ALA A O 1
ATOM 4142 N N . LEU A 1 559 ? -2.314 15.459 2.046 1.00 83.19 559 LEU A N 1
ATOM 4143 C CA . LEU A 1 559 ? -2.273 14.393 1.059 1.00 83.19 559 LEU A CA 1
ATOM 4144 C C . LEU A 1 559 ? -3.543 13.584 1.267 1.00 83.19 559 LEU A C 1
ATOM 4146 O O . LEU A 1 559 ? -3.778 13.036 2.348 1.00 83.19 559 LEU A O 1
ATOM 4150 N N . ARG A 1 560 ? -4.375 13.543 0.239 1.00 86.38 560 ARG A N 1
ATOM 4151 C CA . ARG A 1 560 ? -5.707 12.955 0.291 1.00 86.38 560 ARG A CA 1
ATOM 4152 C C . ARG A 1 560 ? -5.847 11.875 -0.767 1.00 86.38 560 ARG A C 1
ATOM 4154 O O . ARG A 1 560 ? -5.051 11.786 -1.701 1.00 86.38 560 ARG A O 1
ATOM 4161 N N . LYS A 1 561 ? -6.855 11.037 -0.587 1.00 89.62 561 LYS A N 1
ATOM 4162 C CA . LYS A 1 561 ? -7.198 9.923 -1.459 1.00 89.62 561 LYS A CA 1
ATOM 4163 C C . LYS A 1 561 ? -8.640 10.066 -1.906 1.00 89.62 561 LYS A C 1
ATOM 4165 O O . LYS A 1 561 ? -9.489 10.365 -1.080 1.00 89.62 561 LYS A O 1
ATOM 4170 N N . LEU A 1 562 ? -8.918 9.811 -3.175 1.00 93.56 562 LEU A N 1
ATOM 4171 C CA . LEU A 1 562 ? -10.248 9.483 -3.671 1.00 93.56 562 LEU A CA 1
ATOM 4172 C C . LEU A 1 562 ? -10.337 7.959 -3.785 1.00 93.56 562 LEU A C 1
ATOM 4174 O O . LEU A 1 562 ? -9.607 7.350 -4.575 1.00 93.56 562 LEU A O 1
ATOM 4178 N N . GLY A 1 563 ? -11.189 7.358 -2.960 1.00 81.50 563 GLY A N 1
ATOM 4179 C CA . GLY A 1 563 ? -11.475 5.930 -2.984 1.00 81.50 563 GLY A CA 1
ATOM 4180 C C . GLY A 1 563 ? -12.279 5.515 -4.217 1.00 81.50 563 GLY A C 1
ATOM 4181 O O . GLY A 1 563 ? -12.866 6.339 -4.920 1.00 81.50 563 GLY A O 1
ATOM 4182 N N . LEU A 1 564 ? -12.332 4.205 -4.470 1.00 82.69 564 LEU A N 1
ATOM 4183 C CA . LEU A 1 564 ? -13.141 3.626 -5.554 1.00 82.69 564 LEU A CA 1
ATOM 4184 C C . LEU A 1 564 ? -14.654 3.789 -5.332 1.00 82.69 564 LEU A C 1
ATOM 4186 O O . LEU A 1 564 ? -15.433 3.651 -6.269 1.00 82.69 564 LEU A O 1
ATOM 4190 N N . ASP A 1 565 ? -15.061 4.091 -4.102 1.00 80.75 565 ASP A N 1
ATOM 4191 C CA . ASP A 1 565 ? -16.422 4.462 -3.714 1.00 80.75 565 ASP A CA 1
ATOM 4192 C C . ASP A 1 565 ? -16.769 5.925 -4.051 1.00 80.75 565 ASP A C 1
ATOM 4194 O O . ASP A 1 565 ? -17.885 6.370 -3.790 1.00 80.75 565 ASP A O 1
ATOM 4198 N N . GLY A 1 566 ? -15.821 6.678 -4.621 1.00 83.94 566 GLY A N 1
ATOM 4199 C CA . GLY A 1 566 ? -15.987 8.083 -4.975 1.00 83.94 566 GLY A CA 1
ATOM 4200 C C . GLY A 1 566 ? -15.887 9.039 -3.787 1.00 83.94 566 GLY A C 1
ATOM 4201 O O . GLY A 1 566 ? -16.194 10.221 -3.951 1.00 83.94 566 GLY A O 1
ATOM 4202 N N . ARG A 1 567 ? -15.458 8.569 -2.608 1.00 84.19 567 ARG A N 1
ATOM 4203 C CA . ARG A 1 567 ? -15.322 9.399 -1.404 1.00 84.19 567 ARG A CA 1
ATOM 4204 C C . ARG A 1 567 ? -13.876 9.775 -1.124 1.00 84.19 567 ARG A C 1
ATOM 4206 O O . ARG A 1 567 ? -12.941 9.043 -1.450 1.00 84.19 567 ARG A O 1
ATOM 4213 N N . VAL A 1 568 ? -13.697 10.949 -0.529 1.00 84.88 568 VAL A N 1
ATOM 4214 C CA . VAL A 1 568 ? -12.377 11.501 -0.218 1.00 84.88 568 VAL A CA 1
ATOM 4215 C C . VAL A 1 568 ? -11.987 11.189 1.223 1.00 84.88 568 VAL A C 1
ATOM 4217 O O . VAL A 1 568 ? -12.7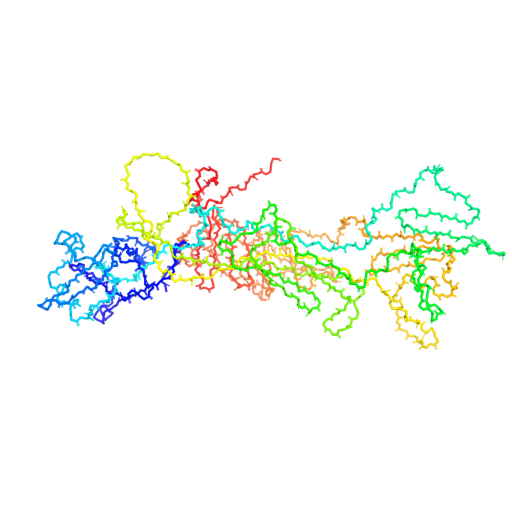88 11.402 2.127 1.00 84.88 568 VAL A O 1
ATOM 4220 N N . SER A 1 569 ? -10.749 10.761 1.460 1.00 79.12 569 SER A N 1
ATOM 4221 C CA . SER A 1 569 ? -10.172 10.640 2.804 1.00 79.12 569 SER A CA 1
ATOM 4222 C C . SER A 1 569 ? -8.770 11.238 2.903 1.00 79.12 569 SER A C 1
ATOM 4224 O O . SER A 1 569 ? -8.066 11.396 1.901 1.00 79.12 569 SER A O 1
ATOM 4226 N N . THR A 1 570 ? -8.353 11.622 4.108 1.00 78.06 570 THR A N 1
ATOM 4227 C CA . THR A 1 570 ? -7.041 12.228 4.352 1.00 78.06 570 THR A CA 1
ATOM 4228 C C . THR A 1 570 ? -6.031 11.165 4.772 1.00 78.06 570 THR A C 1
ATOM 4230 O O . THR A 1 570 ? -6.182 10.500 5.791 1.00 78.06 570 THR A O 1
ATOM 4233 N N . ILE A 1 571 ? -4.954 11.023 3.996 1.00 74.12 571 ILE A N 1
ATOM 4234 C CA . ILE A 1 571 ? -3.858 10.091 4.297 1.00 74.12 571 ILE A CA 1
ATOM 4235 C C . ILE A 1 571 ? -2.919 10.713 5.341 1.00 74.12 571 ILE A C 1
ATOM 4237 O O . ILE A 1 571 ? -2.517 10.068 6.318 1.00 74.12 571 ILE A O 1
ATOM 4241 N N . ALA A 1 572 ? -2.543 11.972 5.106 1.00 66.75 572 ALA A N 1
ATOM 4242 C CA . ALA A 1 572 ? -1.609 12.734 5.925 1.00 66.75 572 ALA A CA 1
ATOM 4243 C C . ALA A 1 572 ? -1.839 14.243 5.762 1.00 66.75 572 ALA A C 1
ATOM 4245 O O . ALA A 1 572 ? -2.353 14.693 4.739 1.00 66.75 572 ALA A O 1
ATOM 4246 N N . GLY A 1 573 ? -1.391 15.036 6.732 1.00 66.06 573 GLY A N 1
ATOM 4247 C CA . GLY A 1 573 ? -1.550 16.488 6.722 1.00 66.06 573 GLY A CA 1
ATOM 4248 C C . GLY A 1 573 ? -2.914 16.953 7.220 1.00 66.06 573 GLY A C 1
ATOM 4249 O O . GLY A 1 573 ? -3.852 16.176 7.377 1.00 66.06 573 GLY A O 1
ATOM 4250 N N . VAL A 1 574 ? -3.020 18.260 7.453 1.00 70.31 574 VAL A N 1
ATOM 4251 C CA . VAL A 1 574 ? -4.278 18.936 7.776 1.00 70.31 574 VAL A CA 1
ATOM 4252 C C . VAL A 1 574 ? -4.442 20.087 6.801 1.00 70.31 574 VAL A C 1
ATOM 4254 O O . VAL A 1 574 ? -3.571 20.949 6.666 1.00 70.31 574 VAL A O 1
ATOM 4257 N N . ARG A 1 575 ? -5.578 20.125 6.106 1.00 70.31 575 ARG A N 1
ATOM 4258 C CA . ARG A 1 575 ? -5.865 21.168 5.119 1.00 70.31 575 ARG A CA 1
ATOM 4259 C C . ARG A 1 575 ? -5.759 22.558 5.765 1.00 70.31 575 ARG A C 1
ATOM 4261 O O . ARG A 1 575 ? -6.322 22.797 6.827 1.00 70.31 575 ARG A O 1
ATOM 4268 N N . ASN A 1 576 ? -5.060 23.487 5.110 1.00 74.25 576 ASN A N 1
ATOM 4269 C CA . ASN A 1 576 ? -4.788 24.856 5.592 1.00 74.25 576 ASN A CA 1
ATOM 4270 C C . ASN A 1 576 ? -3.921 24.983 6.866 1.00 74.25 576 ASN A C 1
ATOM 4272 O O . ASN A 1 576 ? -3.798 26.093 7.378 1.00 74.25 576 ASN A O 1
ATOM 4276 N N . ARG A 1 577 ? -3.287 23.913 7.366 1.00 68.50 577 ARG A N 1
ATOM 4277 C CA . ARG A 1 577 ? -2.291 24.016 8.445 1.00 68.50 577 ARG A CA 1
ATOM 4278 C C . ARG A 1 577 ? -0.925 23.518 7.987 1.00 68.50 577 ARG A C 1
ATOM 4280 O O . ARG A 1 577 ? -0.763 22.343 7.678 1.00 68.50 577 ARG A O 1
ATOM 4287 N N . SER A 1 578 ? 0.057 24.412 7.989 1.00 63.00 578 SER A N 1
ATOM 4288 C CA . SER A 1 578 ? 1.474 24.073 7.830 1.00 63.00 578 SER A CA 1
ATOM 4289 C C . SER A 1 578 ? 2.127 23.821 9.194 1.00 63.00 578 SER A C 1
ATOM 4291 O O . SER A 1 578 ? 1.838 24.549 10.142 1.00 63.00 578 SER A O 1
ATOM 4293 N N . GLY A 1 579 ? 3.052 22.863 9.279 1.00 53.03 579 GLY A N 1
ATOM 4294 C CA . GLY A 1 579 ? 3.852 22.586 10.478 1.00 53.03 579 GLY A CA 1
ATOM 4295 C C . GLY A 1 579 ? 5.129 21.808 10.145 1.00 53.03 579 GLY A C 1
ATOM 4296 O O . GLY A 1 579 ? 5.299 21.354 9.011 1.00 53.03 579 GLY A O 1
ATOM 4297 N N . SER A 1 580 ? 6.037 21.670 11.114 1.00 48.22 580 SER A N 1
ATOM 4298 C CA . SER A 1 580 ? 7.198 20.774 11.026 1.00 48.22 580 SER A CA 1
ATOM 4299 C C . SER A 1 580 ? 7.037 19.603 11.995 1.00 48.22 580 SER A C 1
ATOM 4301 O O . SER A 1 580 ? 6.518 19.769 13.097 1.00 48.22 580 SER A O 1
ATOM 4303 N N . ILE A 1 581 ? 7.520 18.424 11.593 1.00 42.47 581 ILE A N 1
ATOM 4304 C CA . ILE A 1 581 ? 7.552 17.218 12.441 1.00 42.47 581 ILE A CA 1
ATOM 4305 C C . ILE A 1 581 ? 8.368 17.439 13.729 1.00 42.47 581 ILE A C 1
ATOM 4307 O O . ILE A 1 581 ? 8.120 16.786 14.735 1.00 42.47 581 ILE A O 1
ATOM 4311 N N . GLU A 1 582 ? 9.312 18.385 13.718 1.00 38.94 582 GLU A N 1
ATOM 4312 C CA . GLU A 1 582 ? 10.160 18.699 14.874 1.00 38.94 582 GLU A CA 1
ATOM 4313 C C . GLU A 1 582 ? 9.425 19.463 15.986 1.00 38.94 582 GLU A C 1
ATOM 4315 O O . GLU A 1 582 ? 9.874 19.444 17.127 1.00 38.94 582 GLU A O 1
ATOM 4320 N N . ALA A 1 583 ? 8.304 20.126 15.680 1.00 36.53 583 ALA A N 1
ATOM 4321 C CA . ALA A 1 583 ? 7.558 20.915 16.660 1.00 36.53 583 ALA A CA 1
ATOM 4322 C C . ALA A 1 583 ? 6.424 20.133 17.345 1.00 36.53 583 ALA A C 1
ATOM 4324 O O . ALA A 1 583 ? 6.005 20.523 18.433 1.00 36.53 583 ALA A O 1
ATOM 4325 N N . ASN A 1 584 ? 5.917 19.058 16.726 1.00 38.44 584 ASN A N 1
ATOM 4326 C CA . ASN A 1 584 ? 4.845 18.234 17.291 1.00 38.44 584 ASN A CA 1
ATOM 4327 C C . ASN A 1 584 ? 4.868 16.808 16.687 1.00 38.44 584 ASN A C 1
ATOM 4329 O O . ASN A 1 584 ? 4.351 16.607 15.586 1.00 38.44 584 ASN A O 1
ATOM 4333 N N . PRO A 1 585 ? 5.454 15.807 17.370 1.00 39.28 585 PRO A N 1
ATOM 4334 C CA . PRO A 1 585 ? 5.590 14.445 16.839 1.00 39.28 585 PRO A CA 1
ATOM 4335 C C . PRO A 1 585 ? 4.261 13.669 16.725 1.00 39.28 585 PRO A C 1
ATOM 4337 O O . PRO A 1 585 ? 4.216 12.651 16.037 1.00 39.28 585 PRO A O 1
ATOM 4340 N N . ASP A 1 586 ? 3.180 14.161 17.344 1.00 37.84 586 ASP A N 1
ATOM 4341 C CA . ASP A 1 586 ? 1.852 13.522 17.349 1.00 37.84 586 ASP A CA 1
ATOM 4342 C C . ASP A 1 586 ? 0.909 14.019 16.234 1.00 37.84 586 ASP A C 1
ATOM 4344 O O . ASP A 1 586 ? -0.167 13.455 16.019 1.00 37.84 586 ASP A O 1
ATOM 4348 N N . GLU A 1 587 ? 1.295 15.053 15.482 1.00 39.12 587 GLU A N 1
ATOM 4349 C CA . GLU A 1 587 ? 0.491 15.608 14.392 1.00 39.12 587 GLU A CA 1
ATOM 4350 C C . GLU A 1 587 ? 1.137 15.254 13.044 1.00 39.12 587 GLU A C 1
ATOM 4352 O O . GLU A 1 587 ? 2.284 15.601 12.762 1.00 39.12 587 GLU A O 1
ATOM 4357 N N . ARG A 1 588 ? 0.399 14.540 12.180 1.00 41.16 588 ARG A N 1
ATOM 4358 C CA . ARG A 1 588 ? 0.841 14.159 10.827 1.00 41.16 588 ARG A CA 1
ATOM 4359 C C . ARG A 1 588 ? 0.934 15.395 9.923 1.00 41.16 588 ARG A C 1
ATOM 4361 O O . ARG A 1 588 ? 0.105 15.551 9.036 1.00 41.16 588 ARG A O 1
ATOM 4368 N N . PHE A 1 589 ? 1.891 16.292 10.131 1.00 41.12 589 PHE A N 1
ATOM 4369 C CA . PHE A 1 589 ? 2.113 17.437 9.249 1.00 41.12 589 PHE A CA 1
ATOM 4370 C C . PHE A 1 589 ? 2.814 17.009 7.958 1.00 41.12 589 PHE A C 1
ATOM 4372 O O . PHE A 1 589 ? 3.819 16.301 7.986 1.00 41.12 589 PHE A O 1
ATOM 4379 N N . LEU A 1 590 ? 2.317 17.487 6.817 1.00 41.19 590 LEU A N 1
ATOM 4380 C CA . LEU A 1 590 ? 3.107 17.524 5.591 1.00 41.19 590 LEU A CA 1
ATOM 4381 C C . LEU A 1 590 ? 3.917 18.817 5.603 1.00 41.19 590 LEU A C 1
ATOM 4383 O O . LEU A 1 590 ? 3.360 19.907 5.746 1.00 41.19 590 LEU A O 1
ATOM 4387 N N . LEU A 1 591 ? 5.237 18.681 5.481 1.00 38.38 591 LEU A N 1
ATOM 4388 C CA . LEU A 1 591 ? 6.146 19.813 5.348 1.00 38.38 591 LEU A CA 1
ATOM 4389 C C . LEU A 1 591 ? 5.733 20.646 4.128 1.00 38.38 591 LEU A C 1
ATOM 4391 O O . LEU A 1 591 ? 5.482 20.100 3.053 1.00 38.38 591 LEU A O 1
ATOM 4395 N N . SER A 1 592 ? 5.707 21.973 4.273 1.00 36.19 592 SER A N 1
ATOM 4396 C CA . SER A 1 592 ? 5.723 22.851 3.102 1.00 36.19 592 SER A CA 1
ATOM 4397 C C . SER A 1 592 ? 6.955 22.500 2.256 1.00 36.19 592 SER A C 1
ATOM 4399 O O . SER A 1 592 ? 8.036 22.337 2.836 1.00 36.19 592 SER A O 1
ATOM 4401 N N . PRO A 1 593 ? 6.847 22.393 0.918 1.00 33.91 593 PRO A N 1
ATOM 4402 C CA . PRO A 1 593 ? 8.032 22.277 0.083 1.00 33.91 593 PRO A CA 1
ATOM 4403 C C . PRO A 1 593 ? 8.930 23.479 0.390 1.00 33.91 593 PRO A C 1
ATOM 4405 O O . PRO A 1 593 ? 8.503 24.628 0.261 1.00 33.91 593 PRO A O 1
ATOM 4408 N N . ARG A 1 594 ? 10.155 23.228 0.869 1.00 31.00 594 ARG A N 1
ATOM 4409 C CA . ARG A 1 594 ? 11.173 24.280 0.931 1.00 31.00 594 ARG A CA 1
ATOM 4410 C C . ARG A 1 594 ? 11.355 24.766 -0.505 1.00 31.00 594 ARG A C 1
ATOM 4412 O O . ARG A 1 594 ? 11.692 23.957 -1.367 1.00 31.00 594 ARG A O 1
ATOM 4419 N N . SER A 1 595 ? 11.114 26.054 -0.761 1.00 24.36 595 SER A N 1
ATOM 4420 C CA . SER A 1 595 ? 11.603 26.675 -1.994 1.00 24.36 595 SER A CA 1
ATOM 4421 C C . SER A 1 595 ? 13.092 26.350 -2.115 1.00 24.36 595 SER A C 1
ATOM 4423 O O . SER A 1 595 ? 13.815 26.569 -1.137 1.00 24.36 595 SER A O 1
ATOM 4425 N N . PRO A 1 596 ? 13.558 25.815 -3.255 1.00 31.48 596 PRO A N 1
ATOM 4426 C CA . PRO A 1 596 ? 14.983 25.762 -3.512 1.00 31.48 596 PRO A CA 1
ATOM 4427 C C . PRO A 1 596 ? 15.481 27.212 -3.557 1.00 31.48 596 PRO A C 1
ATOM 4429 O O . PRO A 1 596 ? 14.929 28.035 -4.290 1.00 31.48 596 PRO A O 1
ATOM 4432 N N . VAL A 1 597 ? 16.442 27.524 -2.688 1.00 31.19 597 VAL A N 1
ATOM 4433 C CA . VAL A 1 597 ? 17.280 28.725 -2.796 1.00 31.19 597 VAL A CA 1
ATOM 4434 C C . VAL A 1 597 ? 18.314 28.476 -3.878 1.00 31.19 597 VAL A C 1
ATOM 4436 O O . VAL A 1 597 ? 18.844 27.340 -3.897 1.00 31.19 597 VAL A O 1
#

Mean predicted aligned error: 17.95 Å

Sequence (597 aa):
MPGELPPATGYTFAAEFSVDQAIAAGASTVKFSQPVVVYEDNFLNFPIGEAVPVGYYDKAMATWIPTPNGRIIKVLAVNNGQAVLDVTGHGIAATAAELAELSITTAELGELAQRYQAGDSIWRVLTTHFSPWDCNWPYGPKPCPGGDYTCAPPMLEPLVIVPLPELEGPPPPPPPPDNEDNVICPGCFIDVENRAVGEQIDVVGVPFKLNYYSAYAGSALTLSGGSVSGGGGGNPPLPRYSKIRLKLTGGKPVASPPINEVTAELKMIGRKWQRSFAPSLAEDSYATFEWDGRDRYGRRMYTCQTAYGKVGYHGELIYYSSRINMAAAFASYTGGGSGGGGGGGAGGVPFTGNRPNLTFAVYARGWVSVCPPLPYEQTPINLNGYGSGGAAIANPSVVSANIGGWTPDILHAYDPLRGVLTMGNGQVRSTAGITDNIQTVTELPGRLTGVFANGDLLYTTADNLYRYQLDNQSSTALLAQPTEVLGATIAANQAVYVNTPYRVQLLAANGQLTPLLGSGNSTGENADGAEGLTLGLSRNIDFSVNAGGELIFTDRHALRKLGLDGRVSTIAGVRNRSGSIEANPDERFLLSPRSPV

Radius of gyration: 35.76 Å; Cα contacts (8 Å, |Δi|>4): 1206; chains: 1; bounding box: 102×63×92 Å